Protein 6OTU (pdb70)

Solvent-accessible surface area: 22148 Å² total; per-residue (Å²): 96,34,7,76,113,2,75,13,4,76,34,0,94,112,20,17,128,143,30,48,62,1,51,50,118,68,23,25,44,132,76,28,74,120,50,4,37,20,78,51,69,53,9,60,8,24,0,4,8,7,36,1,50,111,141,2,6,70,12,0,42,15,0,4,107,64,26,110,0,30,46,23,0,83,58,0,10,87,8,40,76,20,5,105,16,38,73,144,172,22,54,61,64,15,6,0,1,4,1,3,0,4,55,33,103,152,94,72,24,112,144,88,0,34,41,13,11,144,64,10,92,71,13,2,93,70,0,32,129,22,5,189,104,2,88,91,133,13,40,2,0,0,0,0,0,57,27,12,16,14,35,2,0,41,0,1,11,49,0,0,65,11,42,16,131,54,123,29,103,19,43,23,0,16,75,81,62,82,99,20,1,54,107,6,50,204,80,20,82,26,108,70,0,0,0,0,0,0,3,40,49,12,92,15,53,37,3,48,36,2,7,85,73,0,29,86,22,0,108,117,64,64,37,88,47,47,51,19,0,0,0,0,0,10,105,69,16,102,16,49,50,124,107,101,7,81,33,3,0,25,0,29,82,12,0,21,27,8,4,1,3,2,6,8,3,0,0,0,0,1,0,0,0,18,10,56,69,12,4,29,79,0,2,67,0,0,2,3,0,6,47,14,0,51,33,93,38,0,97,102,0,0,0,0,0,3,0,0,3,15,0,2,10,31,38,23,32,49,28,71,30,18,0,2,0,0,2,10,100,10,1,116,72,0,10,43,4,1,71,35,1,1,60,35,0,0,50,38,80,72,20,60,75,23,58,86,34,102,39,173,11,15,11,86,6,69,22,72,12,7,40,102,2,40,154,62,54,2,111,58,11,38,56,24,137,98,60,18,4,2,19,1,3,0,14,68,106,52,37,161,71,158,56,67,112,99,125,73,30,23,54,16,103,72,56,46,57,52,0,52,58,32,0,62,27,3,0,74,8,133,102,61,103,65,92,123,120,98,68,153,13,27,2,0,0,2,23,6,16,4,109,76,2,26,10,109,21,0,0,4,1,1,0,4,5,2,0,10,4,1,0,10,0,2,0,5,10,3,3,2,16,11,42,112,57,64,48,91,35,94,89,58,28,92,44,61,78,45,55,136,125,149,27,132,71,23,56,35,27,100,165,103,94,114,113,130,156

Secondary structure (DSSP, 8-state):
--GGG-HHHHHHHHHTTS---TTSTT-S-HHHHHHSEEEETTEEEE-TTSS--HHHHHHHHHHHHHTTHHHHHHHHHHT---B--TTS----B---TTHHHHTTS-----HHHHHHHHHHHHHHHHHHHHHHHHHHH-SEEEEE--GGGTHHHHHHHHHHHTTS----EEEEE--SSHHHHHHHHTT--GGGEEEEEE-SSS--HHHHHHHHHHHHHHHHTT--SGGGEEEEEETTSTT--TTTSSEEEEE-TTS-GGG-TTTHHHHHHHHHHH-HHHHHHHHHHHHHHHHHTT-SSGGG-HHHHHHHHHHIIIIIS---EEEEEE--GGGTTHHHHHHHHHHHHH---BBTTSPBPSS--PPEEE---TTGGGGTTHHHHHHSSS---EEEEEEEE-SS----EETTEEHHHHHHHHHHHHHHHHHH-B--SSGGG-B-----EEEEEEEE--HHHHHHHHHHHHHHHHHHHHHHTB-TT--HHHHHHHHHHHHHHHHH---TTHHHHHHHHHHH-

CATH classification: 3.40.50.10490

Structure (mmCIF, N/CA/C/O backbone):
data_6OTU
#
_entry.id   6OTU
#
_cell.length_a   95.660
_cell.length_b   95.660
_cell.length_c   124.460
_cell.angle_alpha   90.00
_cell.angle_beta   90.00
_cell.angle_gamma   90.00
#
_symmetry.space_group_name_H-M   'P 42 2 2'
#
loop_
_entity.id
_entity.type
_entity.pdbx_description
1 polymer 'Glucose-6-phosphate isomerase'
2 non-polymer 'ACETATE ION'
3 non-polymer GLUCOSE-6-PHOSPHATE
4 water water
#
loop_
_atom_site.group_PDB
_atom_site.id
_atom_site.type_symbol
_atom_site.label_atom_id
_atom_site.label_alt_id
_atom_site.label_comp_id
_atom_site.label_asym_id
_atom_site.label_entity_id
_atom_site.label_seq_id
_atom_site.pdbx_PDB_ins_code
_atom_site.Cartn_x
_atom_site.Cartn_y
_atom_site.Cartn_z
_atom_site.occupancy
_atom_site.B_iso_or_equiv
_atom_site.auth_seq_id
_atom_site.auth_comp_id
_atom_site.auth_asym_id
_atom_site.auth_atom_id
_atom_site.pdbx_PDB_model_num
ATOM 1 N N . LYS A 1 12 ? -8.904 20.079 12.764 1.00 64.10 4 LYS A N 1
ATOM 2 C CA . LYS A 1 12 ? -8.735 18.796 13.444 1.00 61.53 4 LYS A CA 1
ATOM 3 C C . LYS A 1 12 ? -7.587 18.882 14.444 1.00 61.44 4 LYS A C 1
ATOM 4 O O . LYS A 1 12 ? -6.452 19.186 14.066 1.00 59.86 4 LYS A O 1
ATOM 6 N N . GLY A 1 13 ? -7.887 18.620 15.720 1.00 55.15 5 GLY A N 1
ATOM 7 C CA . GLY A 1 13 ? -6.883 18.702 16.762 1.00 47.19 5 GLY A CA 1
ATOM 8 C C . GLY A 1 13 ? -5.819 17.620 16.634 1.00 52.87 5 GLY A C 1
ATOM 9 O O . GLY A 1 13 ? -5.937 16.658 15.870 1.00 53.12 5 GLY A O 1
ATOM 10 N N . PHE A 1 14 ? -4.760 17.784 17.431 1.00 46.31 6 PHE A N 1
ATOM 11 C CA . PHE A 1 14 ? -3.556 16.967 17.293 1.00 40.40 6 PHE A CA 1
ATOM 12 C C . PHE A 1 14 ? -3.883 15.472 17.249 1.00 37.76 6 PHE A C 1
ATOM 13 O O . PHE A 1 14 ? -3.563 14.783 16.274 1.00 39.33 6 PHE A O 1
ATOM 21 N N . LEU A 1 15 ? -4.559 14.962 18.283 1.00 33.30 7 LEU A N 1
ATOM 22 C CA . LEU A 1 15 ? -4.839 13.531 18.402 1.00 39.69 7 LEU A CA 1
ATOM 23 C C . LEU A 1 15 ? -5.891 13.030 17.419 1.00 47.69 7 LEU A C 1
ATOM 24 O O . LEU A 1 15 ? -6.009 11.808 17.243 1.00 49.50 7 LEU A O 1
ATOM 29 N N . ASP A 1 16 ? -6.650 13.925 16.781 1.00 48.16 8 ASP A N 1
ATOM 30 C CA . ASP A 1 16 ? -7.732 13.531 15.886 1.00 54.26 8 ASP A CA 1
ATOM 31 C C . ASP A 1 16 ? -7.313 13.441 14.427 1.00 49.51 8 ASP A C 1
ATOM 32 O O . ASP A 1 16 ? -8.116 13.004 13.602 1.00 54.67 8 ASP A O 1
ATOM 37 N N . CYS A 1 17 ? -6.096 13.859 14.086 1.00 41.91 9 CYS A N 1
ATOM 38 C CA . CYS A 1 17 ? -5.610 13.729 12.716 1.00 41.11 9 CYS A CA 1
ATOM 39 C C . CYS A 1 17 ? -5.359 12.274 12.332 1.00 37.90 9 CYS A C 1
ATOM 40 O O . CYS A 1 17 ? -4.681 11.539 13.055 1.00 34.53 9 CYS A O 1
ATOM 43 N N . GLU A 1 18 ? -5.869 11.884 11.152 1.00 42.09 10 GLU A N 1
ATOM 44 C CA . GLU A 1 18 ? -5.660 10.533 10.626 1.00 40.31 10 GLU A CA 1
ATOM 45 C C . GLU A 1 18 ? -4.182 10.152 10.617 1.00 40.90 10 GLU A C 1
ATOM 46 O O . GLU A 1 18 ? -3.824 9.038 11.012 1.00 33.03 10 GLU A O 1
ATOM 48 N N . SER A 1 19 ? -3.307 11.067 10.175 1.00 38.50 11 SER A N 1
ATOM 49 C CA . SER A 1 19 ? -1.879 10.765 10.088 1.00 35.09 11 SER A CA 1
ATOM 50 C C . SER A 1 19 ? -1.277 10.442 11.450 1.00 38.52 11 SER A C 1
ATOM 51 O O . SER A 1 19 ? -0.330 9.645 11.539 1.00 34.33 11 SER A O 1
ATOM 54 N N . LEU A 1 20 ? -1.776 11.078 12.515 1.00 38.34 12 LEU A N 1
ATOM 55 C CA . LEU A 1 20 ? -1.320 10.704 13.847 1.00 36.26 12 LEU A CA 1
ATOM 56 C C . LEU A 1 20 ? -1.759 9.288 14.188 1.00 36.03 12 LEU A C 1
ATOM 57 O O . LEU A 1 20 ? -0.997 8.520 14.785 1.00 38.85 12 LEU A O 1
ATOM 62 N N . VAL A 1 21 ? -2.970 8.912 13.778 1.00 32.88 13 VAL A N 1
ATOM 63 C CA . VAL A 1 21 ? -3.424 7.537 13.966 1.00 42.87 13 VAL A CA 1
ATOM 64 C C . VAL A 1 21 ? -2.493 6.555 13.247 1.00 41.67 13 VAL A C 1
ATOM 65 O O . VAL A 1 21 ? -2.077 5.536 13.812 1.00 45.18 13 VAL A O 1
ATOM 69 N N . ALA A 1 22 ? -2.136 6.850 11.998 1.00 34.28 14 ALA A N 1
ATOM 70 C CA . ALA A 1 22 ? -1.178 5.989 11.304 1.00 35.94 14 ALA A CA 1
ATOM 71 C C . ALA A 1 22 ? 0.155 5.937 12.040 1.00 34.91 14 ALA A C 1
ATOM 72 O O . ALA A 1 22 ? 0.792 4.880 12.121 1.00 34.63 14 ALA A O 1
ATOM 74 N N . LEU A 1 23 ? 0.595 7.075 12.584 1.00 33.67 15 LEU A N 1
ATOM 75 C CA . LEU A 1 23 ? 1.901 7.120 13.223 1.00 32.70 15 LEU A CA 1
ATOM 76 C C . LEU A 1 23 ? 1.922 6.316 14.522 1.00 34.21 15 LEU A C 1
ATOM 77 O O . LEU A 1 23 ? 2.974 5.783 14.907 1.00 31.33 15 LEU A O 1
ATOM 82 N N . GLN A 1 24 ? 0.780 6.232 15.212 1.00 37.08 16 GLN A N 1
ATOM 83 C CA . GLN A 1 24 ? 0.721 5.464 16.451 1.00 40.90 16 GLN A CA 1
ATOM 84 C C . GLN A 1 24 ? 0.912 3.983 16.179 1.00 37.02 16 GLN A C 1
ATOM 85 O O . GLN A 1 24 ? 1.546 3.288 16.972 1.00 35.23 16 GLN A O 1
ATOM 91 N N . GLU A 1 25 ? 0.386 3.490 15.051 1.00 37.39 17 GLU A N 1
ATOM 92 C CA . GLU A 1 25 ? 0.652 2.111 14.637 1.00 39.36 17 GLU A CA 1
ATOM 93 C C . GLU A 1 25 ? 2.119 1.913 14.282 1.00 36.63 17 GLU A C 1
ATOM 94 O O . GLU A 1 25 ? 2.721 0.904 14.650 1.00 39.68 17 GLU A O 1
ATOM 100 N N . MET A 1 26 ? 2.711 2.874 13.581 1.00 44.21 18 MET A N 1
ATOM 101 C CA . MET A 1 26 ? 4.111 2.754 13.194 1.00 44.05 18 MET A CA 1
ATOM 102 C C . MET A 1 26 ? 5.028 2.805 14.406 1.00 32.43 18 MET A C 1
ATOM 103 O O . MET A 1 26 ? 6.030 2.082 14.460 1.00 35.29 18 MET A O 1
ATOM 108 N N . ALA A 1 27 ? 4.691 3.635 15.396 1.00 32.00 19 ALA A N 1
ATOM 109 C CA . ALA A 1 27 ? 5.517 3.761 16.592 1.00 29.65 19 ALA A CA 1
ATOM 110 C C . ALA A 1 27 ? 5.639 2.460 17.381 1.00 39.53 19 ALA A C 1
ATOM 111 O O . ALA A 1 27 ? 6.523 2.362 18.238 1.00 44.36 19 ALA A O 1
ATOM 113 N N . LEU A 1 28 ? 4.768 1.475 17.131 1.00 30.96 20 LEU A N 1
ATOM 114 C CA . LEU A 1 28 ? 4.867 0.181 17.809 1.00 39.96 20 LEU A CA 1
ATOM 115 C C . LEU A 1 28 ? 6.170 -0.539 17.481 1.00 44.52 20 LEU A C 1
ATOM 116 O O . LEU A 1 28 ? 6.731 -1.248 18.331 1.00 32.72 20 LEU A O 1
ATOM 121 N N . HIS A 1 29 ? 6.629 -0.425 16.231 1.00 43.84 21 HIS A N 1
ATOM 122 C CA . HIS A 1 29 ? 7.800 -1.156 15.744 1.00 38.53 21 HIS A CA 1
ATOM 123 C C . HIS A 1 29 ? 8.646 -0.222 14.897 1.00 36.96 21 HIS A C 1
ATOM 124 O O . HIS A 1 29 ? 8.695 -0.339 13.663 1.00 32.70 21 HIS A O 1
ATOM 131 N N . PRO A 1 30 ? 9.314 0.742 15.532 1.00 33.08 22 PRO A N 1
ATOM 132 C CA . PRO A 1 30 ? 10.223 1.624 14.790 1.00 38.75 22 PRO A CA 1
ATOM 133 C C . PRO A 1 30 ? 11.396 0.848 14.197 1.00 38.38 22 PRO A C 1
ATOM 134 O O . PRO A 1 30 ? 11.774 -0.225 14.676 1.00 42.41 22 PRO A O 1
ATOM 138 N N . ILE A 1 31 ? 11.969 1.399 13.123 1.00 33.78 23 ILE A N 1
ATOM 139 C CA . ILE A 1 31 ? 13.074 0.719 12.458 1.00 34.74 23 ILE A CA 1
ATOM 140 C C . ILE A 1 31 ? 14.185 0.442 13.468 1.00 40.70 23 ILE A C 1
ATOM 141 O O . ILE A 1 31 ? 14.411 1.215 14.416 1.00 41.18 23 ILE A O 1
ATOM 146 N N . ASP A 1 32 ? 14.844 -0.707 13.301 1.00 35.02 24 ASP A N 1
ATOM 147 C CA . ASP A 1 32 ? 15.935 -1.136 14.174 1.00 35.78 24 ASP A CA 1
ATOM 148 C C . ASP A 1 32 ? 17.253 -0.654 13.572 1.00 44.05 24 ASP A C 1
ATOM 149 O O . ASP A 1 32 ? 17.782 -1.256 12.628 1.00 37.39 24 ASP A O 1
ATOM 154 N N . LEU A 1 33 ? 17.791 0.441 14.120 1.00 35.88 25 LEU A N 1
ATOM 155 C CA . LEU A 1 33 ? 19.044 0.967 13.590 1.00 38.49 25 LEU A CA 1
ATOM 156 C C . LEU A 1 33 ? 20.233 0.061 13.881 1.00 38.11 25 LEU A C 1
ATOM 157 O O . LEU A 1 33 ? 21.306 0.300 13.325 1.00 39.52 25 LEU A O 1
ATOM 162 N N . THR A 1 34 ? 20.085 -0.957 14.741 1.00 38.62 26 THR A N 1
ATOM 163 C CA . THR A 1 34 ? 21.189 -1.869 15.012 1.00 40.31 26 THR A CA 1
ATOM 164 C C . THR A 1 34 ? 21.227 -3.071 14.073 1.00 52.08 26 THR A C 1
ATOM 165 O O . THR A 1 34 ? 22.197 -3.833 14.119 1.00 57.03 26 THR A O 1
ATOM 169 N N . ALA A 1 35 ? 20.196 -3.283 13.252 1.00 49.65 27 ALA A N 1
ATOM 170 C CA . ALA A 1 35 ? 20.211 -4.398 12.307 1.00 47.51 27 ALA A CA 1
ATOM 171 C C . ALA A 1 35 ? 21.318 -4.209 11.284 1.00 43.04 27 ALA A C 1
ATOM 172 O O . ALA A 1 35 ? 21.485 -3.117 10.735 1.00 48.44 27 ALA A O 1
ATOM 174 N N . SER A 1 36 ? 22.060 -5.284 11.013 1.00 48.65 28 SER A N 1
ATOM 175 C CA . SER A 1 36 ? 23.217 -5.198 10.130 1.00 48.90 28 SER A CA 1
ATOM 176 C C . SER A 1 36 ? 22.810 -4.662 8.763 1.00 51.03 28 SER A C 1
ATOM 177 O O . SER A 1 36 ? 21.769 -5.036 8.217 1.00 54.02 28 SER A O 1
ATOM 180 N N . GLY A 1 37 ? 23.610 -3.732 8.241 1.00 51.94 29 GLY A N 1
ATOM 181 C CA . GLY A 1 37 ? 23.335 -3.103 6.963 1.00 52.50 29 GLY A CA 1
ATOM 182 C C . GLY A 1 37 ? 22.209 -2.087 6.921 1.00 61.38 29 GLY A C 1
ATOM 183 O O . GLY A 1 37 ? 21.834 -1.661 5.824 1.00 65.01 29 GLY A O 1
ATOM 184 N N . CYS A 1 38 ? 21.651 -1.674 8.067 1.00 57.36 30 CYS A N 1
ATOM 185 C CA . CYS A 1 38 ? 20.535 -0.727 8.029 1.00 49.04 30 CYS A CA 1
ATOM 186 C C . CYS A 1 38 ? 21.000 0.673 7.645 1.00 51.30 30 CYS A C 1
ATOM 187 O O . CYS A 1 38 ? 20.286 1.395 6.939 1.00 52.36 30 CYS A O 1
ATOM 190 N N . LEU A 1 39 ? 22.185 1.080 8.104 1.00 53.58 31 LEU A N 1
ATOM 191 C CA . LEU A 1 39 ? 22.732 2.401 7.785 1.00 48.01 31 LEU A CA 1
ATOM 192 C C . LEU A 1 39 ? 23.521 2.323 6.474 1.00 49.27 31 LEU A C 1
ATOM 193 O O . LEU A 1 39 ? 24.747 2.469 6.417 1.00 47.62 31 LEU A O 1
ATOM 198 N N . SER A 1 40 ? 22.768 2.094 5.400 1.00 48.05 32 SER A N 1
ATOM 199 C CA . SER A 1 40 ? 23.299 1.913 4.059 1.00 44.80 32 SER A CA 1
ATOM 200 C C . SER A 1 40 ? 23.604 3.258 3.411 1.00 51.20 32 SER A C 1
ATOM 201 O O . SER A 1 40 ? 23.185 4.323 3.887 1.00 46.00 32 SER A O 1
ATOM 204 N N . GLU A 1 41 ? 24.328 3.195 2.292 1.00 44.91 33 GLU A N 1
ATOM 205 C CA . GLU A 1 41 ? 24.591 4.408 1.532 1.00 45.02 33 GLU A CA 1
ATOM 206 C C . GLU A 1 41 ? 23.291 5.022 1.024 1.00 47.40 33 GLU A C 1
ATOM 207 O O . GLU A 1 41 ? 23.099 6.243 1.113 1.00 48.70 33 GLU A O 1
ATOM 213 N N . GLU A 1 42 ? 22.380 4.189 0.506 1.00 46.72 34 GLU A N 1
ATOM 214 C CA . GLU A 1 42 ? 21.054 4.666 0.119 1.00 47.17 34 GLU A CA 1
ATOM 215 C C . GLU A 1 42 ? 20.380 5.425 1.259 1.00 45.04 34 GLU A C 1
ATOM 216 O O . GLU A 1 42 ? 19.887 6.540 1.064 1.00 46.18 34 GLU A O 1
ATOM 218 N N . ARG A 1 43 ? 20.347 4.842 2.464 1.00 40.19 35 ARG A N 1
ATOM 219 C CA . ARG A 1 43 ? 19.643 5.521 3.549 1.00 38.55 35 ARG A CA 1
ATOM 220 C C . ARG A 1 43 ? 20.360 6.800 3.975 1.00 38.19 35 ARG A C 1
ATOM 221 O O . ARG A 1 43 ? 19.709 7.790 4.326 1.00 37.01 35 ARG A O 1
ATOM 229 N N . ILE A 1 44 ? 21.693 6.806 3.926 1.00 41.04 36 ILE A N 1
ATOM 230 C CA . ILE A 1 44 ? 22.442 7.998 4.299 1.00 41.65 36 ILE A CA 1
ATOM 231 C C . ILE A 1 44 ? 22.220 9.113 3.286 1.00 43.99 36 ILE A C 1
ATOM 232 O O . ILE A 1 44 ? 22.106 10.285 3.658 1.00 43.33 36 ILE A O 1
ATOM 237 N N . GLN A 1 45 ? 22.132 8.771 1.994 1.00 47.84 37 GLN A N 1
ATOM 238 C CA . GLN A 1 45 ? 21.808 9.777 0.987 1.00 49.75 37 GLN A CA 1
ATOM 239 C C . GLN A 1 45 ? 20.354 10.231 1.106 1.00 53.77 37 GLN A C 1
ATOM 240 O O . GLN A 1 45 ? 20.079 11.435 1.160 1.00 53.76 37 GLN A O 1
ATOM 246 N N . LYS A 1 46 ? 19.410 9.283 1.169 1.00 38.45 38 LYS A N 1
ATOM 247 C CA . LYS A 1 46 ? 17.988 9.637 1.150 1.00 41.92 38 LYS A CA 1
ATOM 248 C C . LYS A 1 46 ? 17.608 10.529 2.335 1.00 43.29 38 LYS A C 1
ATOM 249 O O . LYS A 1 46 ? 16.990 11.584 2.154 1.00 35.44 38 LYS A O 1
ATOM 251 N N . ASN A 1 47 ? 17.971 10.127 3.557 1.00 39.91 39 ASN A N 1
ATOM 252 C CA . ASN A 1 47 ? 17.547 10.838 4.772 1.00 34.14 39 ASN A CA 1
ATOM 253 C C . ASN A 1 47 ? 18.495 12.000 5.104 1.00 38.40 39 ASN A C 1
ATOM 254 O O . ASN A 1 47 ? 19.101 12.078 6.176 1.00 41.24 39 ASN A O 1
ATOM 259 N N . SER A 1 48 ? 18.597 12.933 4.160 1.00 35.21 40 SER A N 1
ATOM 260 C CA . SER A 1 48 ? 19.393 14.134 4.355 1.00 41.09 40 SER A CA 1
ATOM 261 C C . SER A 1 48 ? 18.828 15.287 3.529 1.00 45.13 40 SER A C 1
ATOM 262 O O . SER A 1 48 ? 18.049 15.098 2.588 1.00 42.92 40 SER A O 1
ATOM 265 N N . LEU A 1 49 ? 19.267 16.489 3.880 1.00 34.50 41 LEU A N 1
ATOM 266 C CA . LEU A 1 49 ? 18.781 17.719 3.268 1.00 34.47 41 LEU A CA 1
ATOM 267 C C . LEU A 1 49 ? 19.915 18.723 3.338 1.00 35.09 41 LEU A C 1
ATOM 268 O O . LEU A 1 49 ? 20.455 18.983 4.415 1.00 34.72 41 LEU A O 1
ATOM 273 N N . SER A 1 50 ? 20.319 19.264 2.202 1.00 39.99 42 SER A N 1
ATOM 274 C CA . SER A 1 50 ? 21.392 20.242 2.211 1.00 36.93 42 SER A CA 1
ATOM 275 C C . SER A 1 50 ? 20.896 21.478 1.480 1.00 50.01 42 SER A C 1
ATOM 276 O O . SER A 1 50 ? 20.561 21.425 0.286 1.00 37.88 42 SER A O 1
ATOM 279 N N . VAL A 1 51 ? 20.816 22.578 2.224 1.00 36.54 43 VAL A N 1
ATOM 280 C CA . VAL A 1 51 ? 20.128 23.785 1.794 1.00 40.81 43 VAL A CA 1
ATOM 281 C C . VAL A 1 51 ? 20.470 24.896 2.782 1.00 42.08 43 VAL A C 1
ATOM 282 O O . VAL A 1 51 ? 20.815 24.629 3.942 1.00 35.48 43 VAL A O 1
ATOM 286 N N . GLU A 1 52 ? 20.444 26.143 2.294 1.00 42.26 44 GLU A N 1
ATOM 287 C CA . GLU A 1 52 ? 20.637 27.351 3.104 1.00 40.44 44 GLU A CA 1
ATOM 288 C C . GLU A 1 52 ? 21.945 27.324 3.895 1.00 39.58 44 GLU A C 1
ATOM 289 O O . GLU A 1 52 ? 22.036 27.852 5.007 1.00 43.88 44 GLU A O 1
ATOM 295 N N . GLY A 1 53 ? 22.977 26.725 3.304 1.00 38.97 45 GLY A N 1
ATOM 296 C CA . GLY A 1 53 ? 24.281 26.633 3.936 1.00 41.04 45 GLY A CA 1
ATOM 297 C C . GLY A 1 53 ? 24.473 25.485 4.909 1.00 43.96 45 GLY A C 1
ATOM 298 O O . GLY A 1 53 ? 25.513 25.439 5.581 1.00 39.67 45 GLY A O 1
ATOM 299 N N . PHE A 1 54 ? 23.509 24.561 5.016 1.00 36.96 46 PHE A N 1
ATOM 300 C CA . PHE A 1 54 ? 23.599 23.447 5.950 1.00 36.39 46 PHE A CA 1
ATOM 301 C C . PHE A 1 54 ? 23.406 22.125 5.226 1.00 36.82 46 PHE A C 1
ATOM 302 O O . PHE A 1 54 ? 22.759 22.055 4.184 1.00 40.33 46 PHE A O 1
ATOM 310 N N . THR A 1 55 ? 23.933 21.063 5.826 1.00 37.59 47 THR A N 1
ATOM 311 C CA . THR A 1 55 ? 23.453 19.713 5.573 1.00 36.45 47 THR A CA 1
ATOM 312 C C . THR A 1 55 ? 22.856 19.164 6.861 1.00 38.92 47 THR A C 1
ATOM 313 O O . THR A 1 55 ? 23.389 19.386 7.956 1.00 40.61 47 THR A O 1
ATOM 317 N N . TYR A 1 56 ? 21.721 18.490 6.721 1.00 37.22 48 TYR A N 1
ATOM 318 C CA . TYR A 1 56 ? 20.995 17.877 7.825 1.00 33.28 48 TYR A CA 1
ATOM 319 C C . TYR A 1 56 ? 20.821 16.399 7.505 1.00 45.41 48 TYR A C 1
ATOM 320 O O . TYR A 1 56 ? 20.174 16.053 6.510 1.00 43.94 48 TYR A O 1
ATOM 329 N N . SER A 1 57 ? 21.417 15.536 8.327 1.00 33.75 49 SER A N 1
ATOM 330 C CA . SER A 1 57 ? 21.337 14.086 8.171 1.00 38.26 49 SER A CA 1
ATOM 331 C C . SER A 1 57 ? 20.535 13.510 9.327 1.00 37.43 49 SER A C 1
ATOM 332 O O . SER A 1 57 ? 20.778 13.855 10.483 1.00 37.84 49 SER A O 1
ATOM 335 N N . TYR A 1 58 ? 19.581 12.637 9.008 1.00 36.33 50 TYR A N 1
ATOM 336 C CA . TYR A 1 58 ? 18.737 11.998 10.010 1.00 34.91 50 TYR A CA 1
ATOM 337 C C . TYR A 1 58 ? 18.619 10.507 9.740 1.00 37.61 50 TYR A C 1
ATOM 338 O O . TYR A 1 58 ? 17.638 9.889 10.161 1.00 38.34 50 TYR A O 1
ATOM 347 N N . ALA A 1 59 ? 19.587 9.924 9.023 1.00 37.97 51 ALA A N 1
ATOM 348 C CA . ALA A 1 59 ? 19.629 8.478 8.889 1.00 41.80 51 ALA A CA 1
ATOM 349 C C . ALA A 1 59 ? 19.765 7.785 10.247 1.00 45.90 51 ALA A C 1
ATOM 350 O O . ALA A 1 59 ? 19.409 6.608 10.374 1.00 34.36 51 ALA A O 1
ATOM 352 N N . THR A 1 60 ? 20.250 8.488 11.266 1.00 33.87 52 THR A N 1
ATOM 353 C CA . THR A 1 60 ? 20.374 7.922 12.606 1.00 38.61 52 THR A CA 1
ATOM 354 C C . THR A 1 60 ? 19.165 8.224 13.500 1.00 34.36 52 THR A C 1
ATOM 355 O O . THR A 1 60 ? 19.252 8.048 14.715 1.00 42.00 52 THR A O 1
ATOM 359 N N . GLU A 1 61 ? 18.053 8.694 12.930 1.00 34.02 53 GLU A N 1
ATOM 360 C CA . GLU A 1 61 ? 16.759 8.717 13.609 1.00 36.75 53 GLU A CA 1
ATOM 361 C C . GLU A 1 61 ? 15.993 7.449 13.257 1.00 38.21 53 GLU A C 1
ATOM 362 O O . GLU A 1 61 ? 16.177 6.875 12.182 1.00 36.77 53 GLU A O 1
ATOM 368 N N . ARG A 1 62 ? 15.133 7.008 14.177 1.00 40.00 54 ARG A N 1
ATOM 369 C CA . ARG A 1 62 ? 14.359 5.775 13.994 1.00 38.44 54 ARG A CA 1
ATOM 370 C C . ARG A 1 62 ? 13.125 6.058 13.133 1.00 35.79 54 ARG A C 1
ATOM 371 O O . ARG A 1 62 ? 11.975 5.975 13.573 1.00 36.08 54 ARG A O 1
ATOM 379 N N . VAL A 1 63 ? 13.384 6.396 11.871 1.00 37.60 55 VAL A N 1
ATOM 380 C CA . VAL A 1 63 ? 12.330 6.716 10.912 1.00 30.34 55 VAL A CA 1
ATOM 381 C C . VAL A 1 63 ? 12.638 6.020 9.591 1.00 39.86 55 VAL A C 1
ATOM 382 O O . VAL A 1 63 ? 13.805 5.857 9.215 1.00 42.08 55 VAL A O 1
ATOM 386 N N . ASP A 1 64 ? 11.587 5.576 8.906 1.00 42.49 56 ASP A N 1
ATOM 387 C CA . ASP A 1 64 ? 11.665 5.023 7.560 1.00 38.11 56 ASP A CA 1
ATOM 388 C C . ASP A 1 64 ? 10.672 5.778 6.679 1.00 42.37 56 ASP A C 1
ATOM 389 O O . ASP A 1 64 ? 9.990 6.704 7.137 1.00 31.56 56 ASP A O 1
ATOM 394 N N . ASP A 1 65 ? 10.584 5.367 5.403 1.00 33.29 57 ASP A N 1
ATOM 395 C CA . ASP A 1 65 ? 9.809 6.132 4.427 1.00 33.48 57 ASP A CA 1
ATOM 396 C C . ASP A 1 65 ? 8.325 6.193 4.795 1.00 45.87 57 ASP A C 1
ATOM 397 O O . ASP A 1 65 ? 7.675 7.232 4.615 1.00 43.68 57 ASP A O 1
ATOM 402 N N . ARG A 1 66 ? 7.775 5.087 5.308 1.00 43.95 58 ARG A N 1
ATOM 403 C CA . ARG A 1 66 ? 6.385 5.057 5.762 1.00 37.26 58 ARG A CA 1
ATOM 404 C C . ARG A 1 66 ? 6.135 6.125 6.819 1.00 35.61 58 ARG A C 1
ATOM 405 O O . ARG A 1 66 ? 5.172 6.898 6.736 1.00 37.88 58 ARG A O 1
ATOM 413 N N . CYS A 1 67 ? 7.014 6.181 7.817 1.00 34.56 59 CYS A N 1
ATOM 414 C CA . CYS A 1 67 ? 6.910 7.146 8.905 1.00 38.61 59 CYS A CA 1
ATOM 415 C C . CYS A 1 67 ? 7.006 8.592 8.403 1.00 37.60 59 CYS A C 1
ATOM 416 O O . CYS A 1 67 ? 6.229 9.464 8.821 1.00 36.86 59 CYS A O 1
ATOM 419 N N . LEU A 1 68 ? 7.958 8.863 7.508 1.00 34.10 60 LEU A N 1
ATOM 420 C CA . LEU A 1 68 ? 8.139 10.205 6.969 1.00 33.46 60 LEU A CA 1
ATOM 421 C C . LEU A 1 68 ? 6.990 10.625 6.053 1.00 34.75 60 LEU A C 1
ATOM 422 O O . LEU A 1 68 ? 6.711 11.823 5.937 1.00 39.58 60 LEU A O 1
ATOM 427 N N . GLU A 1 69 ? 6.320 9.680 5.382 1.00 35.48 61 GLU A N 1
ATOM 428 C CA . GLU A 1 69 ? 5.162 10.079 4.589 1.00 37.41 61 GLU A CA 1
ATOM 429 C C . GLU A 1 69 ? 4.026 10.524 5.498 1.00 40.40 61 GLU A C 1
ATOM 430 O O . GLU A 1 69 ? 3.366 11.535 5.233 1.00 41.43 61 GLU A O 1
ATOM 432 N N . ALA A 1 70 ? 3.817 9.807 6.596 1.00 31.24 62 ALA A N 1
ATOM 433 C CA . ALA A 1 70 ? 2.750 10.156 7.525 1.00 32.15 62 ALA A CA 1
ATOM 434 C C . ALA A 1 70 ? 3.066 11.441 8.294 1.00 39.23 62 ALA A C 1
ATOM 435 O O . ALA A 1 70 ? 2.182 12.288 8.481 1.00 43.26 62 ALA A O 1
ATOM 437 N N . LEU A 1 71 ? 4.306 11.602 8.773 1.00 31.99 63 LEU A N 1
ATOM 438 C CA . LEU A 1 71 ? 4.691 12.891 9.356 1.00 32.19 63 LEU A CA 1
ATOM 439 C C . LEU A 1 71 ? 4.413 14.030 8.379 1.00 44.68 63 LEU A C 1
ATOM 440 O O . LEU A 1 71 ? 3.897 15.082 8.771 1.00 28.87 63 LEU A O 1
ATOM 445 N N . GLN A 1 72 ? 4.728 13.834 7.092 1.00 29.78 64 GLN A N 1
ATOM 446 C CA . GLN A 1 72 ? 4.385 14.867 6.116 1.00 33.98 64 GLN A CA 1
ATOM 447 C C . GLN A 1 72 ? 2.879 15.117 6.082 1.00 38.56 64 GLN A C 1
ATOM 448 O O . GLN A 1 72 ? 2.435 16.271 5.994 1.00 44.05 64 GLN A O 1
ATOM 454 N N . GLY A 1 73 ? 2.080 14.042 6.128 1.00 36.85 65 GLY A N 1
ATOM 455 C CA . GLY A 1 73 ? 0.636 14.197 6.228 1.00 31.84 65 GLY A CA 1
ATOM 456 C C . GLY A 1 73 ? 0.215 14.952 7.475 1.00 36.04 65 GLY A C 1
ATOM 457 O O . GLY A 1 73 ? -0.727 15.742 7.442 1.00 39.97 65 GLY A O 1
ATOM 458 N N . LEU A 1 74 ? 0.927 14.740 8.586 1.00 34.20 66 LEU A N 1
ATOM 459 C CA . LEU A 1 74 ? 0.595 15.449 9.816 1.00 37.52 66 LEU A CA 1
ATOM 460 C C . LEU A 1 74 ? 0.779 16.958 9.658 1.00 35.56 66 LEU A C 1
ATOM 461 O O . LEU A 1 74 ? -0.049 17.734 10.146 1.00 33.50 66 LEU A O 1
ATOM 466 N N . THR A 1 75 ? 1.842 17.398 8.957 1.00 39.32 67 THR A N 1
ATOM 467 C CA . THR A 1 75 ? 2.036 18.835 8.747 1.00 40.68 67 THR A CA 1
ATOM 468 C C . THR A 1 75 ? 0.901 19.428 7.933 1.00 40.54 67 THR A C 1
ATOM 469 O O . THR A 1 75 ? 0.524 20.590 8.136 1.00 39.51 67 THR A O 1
ATOM 473 N N . GLU A 1 76 ? 0.330 18.634 7.032 1.00 33.66 68 GLU A N 1
ATOM 474 C CA . GLU A 1 76 ? -0.769 19.101 6.200 1.00 38.16 68 GLU A CA 1
ATOM 475 C C . GLU A 1 76 ? -2.073 19.163 6.982 1.00 42.83 68 GLU A C 1
ATOM 476 O O . GLU A 1 76 ? -2.754 20.190 6.975 1.00 39.83 68 GLU A O 1
ATOM 482 N N . GLU A 1 77 ? -2.423 18.073 7.672 1.00 41.45 69 GLU A N 1
ATOM 483 C CA . GLU A 1 77 ? -3.676 18.028 8.421 1.00 39.39 69 GLU A CA 1
ATOM 484 C C . GLU A 1 77 ? -3.720 19.097 9.509 1.00 38.31 69 GLU A C 1
ATOM 485 O O . GLU A 1 77 ? -4.785 19.647 9.799 1.00 46.10 69 GLU A O 1
ATOM 491 N N . ARG A 1 78 ? -2.579 19.400 10.126 1.00 32.27 70 ARG A N 1
ATOM 492 C CA . ARG A 1 78 ? -2.488 20.464 11.118 1.00 34.36 70 ARG A CA 1
ATOM 493 C C . ARG A 1 78 ? -2.147 21.822 10.508 1.00 31.07 70 ARG A C 1
ATOM 494 O O . ARG A 1 78 ? -2.038 22.801 11.247 1.00 39.16 70 ARG A O 1
ATOM 502 N N . GLU A 1 79 ? -1.953 21.903 9.192 1.00 38.49 71 GLU A N 1
ATOM 503 C CA . GLU A 1 79 ? -1.804 23.182 8.488 1.00 41.78 71 GLU A CA 1
ATOM 504 C C . GLU A 1 79 ? -0.660 24.018 9.065 1.00 39.05 71 GLU A C 1
ATOM 505 O O . GLU A 1 79 ? -0.805 25.209 9.348 1.00 40.31 71 GLU A O 1
ATOM 511 N N . LEU A 1 80 ? 0.497 23.374 9.215 1.00 35.84 72 LEU A N 1
ATOM 512 C CA . LEU A 1 80 ? 1.652 24.030 9.819 1.00 34.64 72 LEU A CA 1
ATOM 513 C C . LEU A 1 80 ? 2.183 25.160 8.938 1.00 39.84 72 LEU A C 1
ATOM 514 O O . LEU A 1 80 ? 2.561 26.221 9.443 1.00 36.53 72 LEU A O 1
ATOM 519 N N . ILE A 1 81 ? 2.233 24.953 7.623 1.00 30.69 73 ILE A N 1
ATOM 520 C CA . ILE A 1 81 ? 2.719 26.004 6.730 1.00 38.89 73 ILE A CA 1
ATOM 521 C C . ILE A 1 81 ? 1.783 27.216 6.748 1.00 41.39 73 ILE A C 1
ATOM 522 O O . ILE A 1 81 ? 2.237 28.370 6.749 1.00 38.92 73 ILE A O 1
ATOM 527 N N . LYS A 1 82 ? 0.464 26.981 6.744 1.00 41.84 74 LYS A N 1
ATOM 528 C CA . LYS A 1 82 ? -0.472 28.099 6.781 1.00 37.28 74 LYS A CA 1
ATOM 529 C C . LYS A 1 82 ? -0.319 28.883 8.078 1.00 41.34 74 LYS A C 1
ATOM 530 O O . LYS A 1 82 ? -0.360 30.117 8.075 1.00 33.49 74 LYS A O 1
ATOM 532 N N . GLN A 1 83 ? -0.098 28.187 9.192 1.00 36.76 75 GLN A N 1
ATOM 533 C CA . GLN A 1 83 ? 0.087 28.895 10.453 1.00 41.24 75 GLN A CA 1
ATOM 534 C C . GLN A 1 83 ? 1.393 29.688 10.460 1.00 44.81 75 GLN A C 1
ATOM 535 O O . GLN A 1 83 ? 1.450 30.786 11.021 1.00 41.66 75 GLN A O 1
ATOM 541 N N . MET A 1 84 ? 2.451 29.155 9.840 1.00 48.21 76 MET A N 1
ATOM 542 C CA . MET A 1 84 ? 3.705 29.901 9.755 1.00 42.81 76 MET A CA 1
ATOM 543 C C . MET A 1 84 ? 3.522 31.180 8.947 1.00 40.81 76 MET A C 1
ATOM 544 O O . MET A 1 84 ? 3.997 32.249 9.347 1.00 43.48 76 MET A O 1
ATOM 549 N N . GLU A 1 85 ? 2.818 31.093 7.816 1.00 37.95 77 GLU A N 1
ATOM 550 C CA . GLU A 1 85 ? 2.508 32.296 7.053 1.00 40.83 77 GLU A CA 1
ATOM 551 C C . GLU A 1 85 ? 1.750 33.292 7.911 1.00 43.14 77 GLU A C 1
ATOM 552 O O . GLU A 1 85 ? 2.138 34.462 8.016 1.00 42.38 77 GLU A O 1
ATOM 558 N N . CYS A 1 86 ? 0.659 32.832 8.531 1.00 38.75 78 CYS A N 1
ATOM 559 C CA . CYS A 1 86 ? -0.166 33.692 9.372 1.00 41.94 78 CYS A CA 1
ATOM 560 C C . CYS A 1 86 ? 0.687 34.414 10.408 1.00 41.56 78 CYS A C 1
ATOM 561 O O . CYS A 1 86 ? 0.578 35.635 10.573 1.00 37.56 78 CYS A O 1
ATOM 564 N N . MET A 1 87 ? 1.578 33.674 11.081 1.00 32.33 79 MET A N 1
ATOM 565 C CA . MET A 1 87 ? 2.490 34.278 12.050 1.00 40.92 79 MET A CA 1
ATOM 566 C C . MET A 1 87 ? 3.341 35.358 11.395 1.00 47.10 79 MET A C 1
ATOM 567 O O . MET A 1 87 ? 3.402 36.503 11.876 1.00 32.68 79 MET A O 1
ATOM 572 N N . GLN A 1 88 ? 3.988 35.015 10.270 1.00 33.15 80 GLN A N 1
ATOM 573 C CA . GLN A 1 88 ? 4.897 35.959 9.630 1.00 37.63 80 GLN A CA 1
ATOM 574 C C . GLN A 1 88 ? 4.158 37.133 8.999 1.00 41.95 80 GLN A C 1
ATOM 575 O O . GLN A 1 88 ? 4.739 38.216 8.848 1.00 41.47 80 GLN A O 1
ATOM 581 N N . GLN A 1 89 ? 2.897 36.946 8.604 1.00 43.13 81 GLN A N 1
ATOM 582 C CA . GLN A 1 89 ? 2.167 38.020 7.947 1.00 43.69 81 GLN A CA 1
ATOM 583 C C . GLN A 1 89 ? 1.525 38.969 8.953 1.00 45.74 81 GLN A C 1
ATOM 584 O O . GLN A 1 89 ? 1.082 40.058 8.563 1.00 42.82 81 GLN A O 1
ATOM 590 N N . GLY A 1 90 ? 1.462 38.573 10.223 1.00 39.62 82 GLY A N 1
ATOM 591 C CA . GLY A 1 90 ? 0.987 39.426 11.285 1.00 36.94 82 GLY A CA 1
ATOM 592 C C . GLY A 1 90 ? -0.313 39.024 11.962 1.00 40.06 82 GLY A C 1
ATOM 593 O O . GLY A 1 90 ? -0.866 39.840 12.710 1.00 44.13 82 GLY A O 1
ATOM 594 N N . ALA A 1 91 ? -0.814 37.804 11.753 1.00 38.04 83 ALA A N 1
ATOM 595 C CA . ALA A 1 91 ? -2.074 37.406 12.378 1.00 42.26 83 ALA A CA 1
ATOM 596 C C . ALA A 1 91 ? -1.938 37.308 13.906 1.00 41.51 83 ALA A C 1
ATOM 597 O O . ALA A 1 91 ? -0.840 37.200 14.463 1.00 34.44 83 ALA A O 1
ATOM 599 N N . ILE A 1 92 ? -3.084 37.340 14.586 1.00 41.92 84 ILE A N 1
ATOM 600 C CA . ILE A 1 92 ? -3.114 37.243 16.047 1.00 43.23 84 ILE A CA 1
ATOM 601 C C . ILE A 1 92 ? -2.877 35.800 16.493 1.00 43.66 84 ILE A C 1
ATOM 602 O O . ILE A 1 92 ? -3.829 35.050 16.738 1.00 46.39 84 ILE A O 1
ATOM 607 N N . MET A 1 93 ? -1.613 35.403 16.631 1.00 38.06 85 MET A N 1
ATOM 608 C CA . MET A 1 93 ? -1.307 34.041 17.045 1.00 35.39 85 MET A CA 1
ATOM 609 C C . MET A 1 93 ? -1.133 33.894 18.555 1.00 36.56 85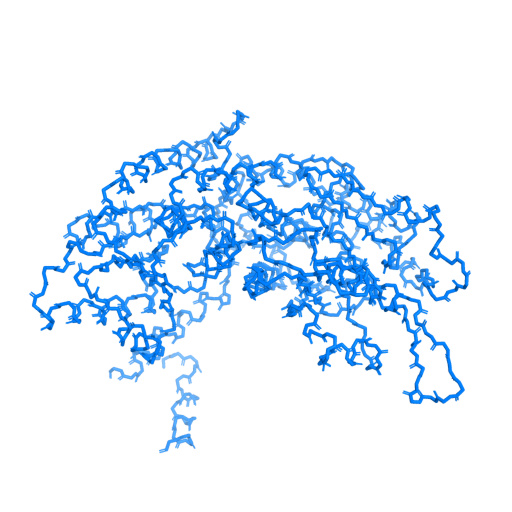 MET A C 1
ATOM 610 O O . MET A 1 93 ? -1.270 32.785 19.082 1.00 42.06 85 MET A O 1
ATOM 615 N N . ASN A 1 94 ? -0.845 34.972 19.267 1.00 36.12 86 ASN A N 1
ATOM 616 C CA . ASN A 1 94 ? -0.654 34.912 20.716 1.00 38.49 86 ASN A CA 1
ATOM 617 C C . ASN A 1 94 ? -2.014 35.163 21.359 1.00 40.97 86 ASN A C 1
ATOM 618 O O . ASN A 1 94 ? -2.360 36.293 21.698 1.00 33.73 86 ASN A O 1
ATOM 623 N N . ARG A 1 95 ? -2.811 34.108 21.516 1.00 32.83 87 ARG A N 1
ATOM 624 C CA . ARG A 1 95 ? -4.101 34.286 22.170 1.00 39.58 87 ARG A CA 1
ATOM 625 C C . ARG A 1 95 ? -4.682 32.937 22.560 1.00 42.48 87 ARG A C 1
ATOM 626 O O . ARG A 1 95 ? -4.362 31.904 21.969 1.00 46.32 87 ARG A O 1
ATOM 634 N N . ILE A 1 96 ? -5.557 32.970 23.562 1.00 37.30 88 ILE A N 1
ATOM 635 C CA . ILE A 1 96 ? -6.318 31.811 24.010 1.00 35.20 88 ILE A CA 1
ATOM 636 C C . ILE A 1 96 ? -7.796 32.142 23.831 1.00 36.42 88 ILE A C 1
ATOM 637 O O . ILE A 1 96 ? -8.289 33.131 24.390 1.00 51.55 88 ILE A O 1
ATOM 642 N N . GLU A 1 97 ? -8.498 31.338 23.034 1.00 36.75 89 GLU A N 1
ATOM 643 C CA . GLU A 1 97 ? -9.900 31.613 22.768 1.00 38.48 89 GLU A CA 1
ATOM 644 C C . GLU A 1 97 ? -10.730 31.225 23.978 1.00 43.13 89 GLU A C 1
ATOM 645 O O . GLU A 1 97 ? -10.447 30.230 24.653 1.00 49.14 89 GLU A O 1
ATOM 647 N N . GLY A 1 98 ? -11.740 32.035 24.266 1.00 41.05 90 GLY A N 1
ATOM 648 C CA . GLY A 1 98 ? -12.645 31.779 25.358 1.00 50.20 90 GLY A CA 1
ATOM 649 C C . GLY A 1 98 ? -12.266 32.425 26.671 1.00 46.79 90 GLY A C 1
ATOM 650 O O . GLY A 1 98 ? -13.086 32.423 27.601 1.00 44.94 90 GLY A O 1
ATOM 651 N N . PHE A 1 99 ? -11.061 32.986 26.774 1.00 41.02 91 PHE A N 1
ATOM 652 C CA . PHE A 1 99 ? -10.529 33.417 28.058 1.00 48.84 91 PHE A CA 1
ATOM 653 C C . PHE A 1 99 ? -9.685 34.665 27.853 1.00 47.03 91 PHE A C 1
ATOM 654 O O . PHE A 1 99 ? -9.289 34.996 26.731 1.00 39.99 91 PHE A O 1
ATOM 662 N N . GLN A 1 100 ? -9.435 35.363 28.957 1.00 40.94 92 GLN A N 1
ATOM 663 C CA . GLN A 1 100 ? -8.493 36.476 28.958 1.00 48.34 92 GLN A CA 1
ATOM 664 C C . GLN A 1 100 ? -7.093 35.989 28.586 1.00 40.52 92 GLN A C 1
ATOM 665 O O . GLN A 1 100 ? -6.623 34.971 29.101 1.00 40.23 92 GLN A O 1
ATOM 671 N N . SER A 1 101 ? -6.430 36.723 27.689 1.00 38.69 93 SER A N 1
ATOM 672 C CA . SER A 1 101 ? -5.105 36.373 27.183 1.00 36.67 93 SER A CA 1
ATOM 673 C C . SER A 1 101 ? -4.499 37.630 26.567 1.00 47.51 93 SER A C 1
ATOM 674 O O . SER A 1 101 ? -5.166 38.663 26.460 1.00 43.39 93 SER A O 1
ATOM 677 N N . GLU A 1 102 ? -3.233 37.532 26.129 1.00 35.60 94 GLU A N 1
ATOM 678 C CA . GLU A 1 102 ? -2.536 38.717 25.625 1.00 44.03 94 GLU A CA 1
ATOM 679 C C . GLU A 1 102 ? -3.096 39.183 24.277 1.00 49.45 94 GLU A C 1
ATOM 680 O O . GLU A 1 102 ? -3.147 40.395 24.015 1.00 49.94 94 GLU A O 1
ATOM 686 N N . SER A 1 103 ? -3.493 38.245 23.405 1.00 35.89 95 SER A N 1
ATOM 687 C CA . SER A 1 103 ? -4.233 38.524 22.164 1.00 39.82 95 SER A CA 1
ATOM 688 C C . SER A 1 103 ? -3.503 39.535 21.267 1.00 41.47 95 SER A C 1
ATOM 689 O O . SER A 1 103 ? -3.941 40.665 21.076 1.00 42.26 95 SER A O 1
ATOM 692 N N . ARG A 1 104 ? -2.402 39.098 20.661 1.00 43.30 96 ARG A N 1
ATOM 693 C CA . ARG A 1 104 ? -1.625 40.025 19.848 1.00 42.30 96 ARG A CA 1
ATOM 694 C C . ARG A 1 104 ? -0.839 39.237 18.814 1.00 42.53 96 ARG A C 1
ATOM 695 O O . ARG A 1 104 ? -0.743 38.008 18.900 1.00 39.24 96 ARG A O 1
ATOM 703 N N . PRO A 1 105 ? -0.293 39.914 17.801 1.00 43.67 97 PRO A N 1
ATOM 704 C CA . PRO A 1 105 ? 0.562 39.228 16.822 1.00 39.69 97 PRO A CA 1
ATOM 705 C C . PRO A 1 105 ? 1.909 38.828 17.408 1.00 39.09 97 PRO A C 1
ATOM 706 O O . PRO A 1 105 ? 2.293 39.207 18.517 1.00 39.37 97 PRO A O 1
ATOM 710 N N . VAL A 1 106 ? 2.641 38.062 16.595 1.00 39.13 98 VAL A N 1
ATOM 711 C CA . VAL A 1 106 ? 3.908 37.416 16.928 1.00 36.77 98 VAL A CA 1
ATOM 712 C C . VAL A 1 106 ? 4.878 37.711 15.789 1.00 37.79 98 VAL A C 1
ATOM 713 O O . VAL A 1 106 ? 4.832 37.064 14.734 1.00 40.54 98 VAL A O 1
ATOM 717 N N . LEU A 1 107 ? 5.748 38.707 15.973 1.00 34.95 99 LEU A N 1
ATOM 718 C CA . LEU A 1 107 ? 6.355 39.352 14.813 1.00 38.76 99 LEU A CA 1
ATOM 719 C C . LEU A 1 107 ? 7.874 39.494 14.921 1.00 35.50 99 LEU A C 1
ATOM 720 O O . LEU A 1 107 ? 8.452 40.437 14.368 1.00 33.01 99 LEU A O 1
ATOM 725 N N . HIS A 1 108 ? 8.551 38.546 15.577 1.00 30.13 100 HIS A N 1
ATOM 726 C CA . HIS A 1 108 ? 10.011 38.582 15.569 1.00 29.98 100 HIS A CA 1
ATOM 727 C C . HIS A 1 108 ? 10.585 38.416 14.154 1.00 38.63 100 HIS A C 1
ATOM 728 O O . HIS A 1 108 ? 11.635 38.998 13.856 1.00 35.98 100 HIS A O 1
ATOM 735 N N . THR A 1 109 ? 9.900 37.687 13.253 1.00 35.24 101 THR A N 1
ATOM 736 C CA . THR A 1 109 ? 10.397 37.598 11.874 1.00 36.74 101 THR A CA 1
ATOM 737 C C . THR A 1 109 ? 10.428 38.964 11.184 1.00 38.37 101 THR A C 1
ATOM 738 O O . THR A 1 109 ? 11.288 39.214 10.328 1.00 39.16 101 THR A O 1
ATOM 742 N N . ALA A 1 110 ? 9.506 39.860 11.536 1.00 34.03 102 ALA A N 1
ATOM 743 C CA . ALA A 1 110 ? 9.480 41.158 10.883 1.00 33.38 102 ALA A CA 1
ATOM 744 C C . ALA A 1 110 ? 10.661 42.042 11.298 1.00 40.05 102 ALA A C 1
ATOM 745 O O . ALA A 1 110 ? 10.979 43.000 10.581 1.00 36.62 102 ALA A O 1
ATOM 747 N N . THR A 1 111 ? 11.340 41.731 12.412 1.00 30.59 103 THR A N 1
ATOM 748 C CA . THR A 1 111 ? 12.498 42.531 12.812 1.00 32.25 103 THR A CA 1
ATOM 749 C C . THR A 1 111 ? 13.707 42.327 11.907 1.00 35.42 103 THR A C 1
ATOM 750 O O . THR A 1 111 ? 14.644 43.134 11.966 1.00 37.65 103 THR A O 1
ATOM 754 N N . ARG A 1 112 ? 13.715 41.270 11.076 1.00 36.42 104 ARG A N 1
ATOM 755 C CA . ARG A 1 112 ? 14.752 41.090 10.067 1.00 30.36 104 ARG A CA 1
ATOM 756 C C . ARG A 1 112 ? 14.211 40.991 8.644 1.00 34.56 104 ARG A C 1
ATOM 757 O O . ARG A 1 112 ? 15.012 40.977 7.698 1.00 33.44 104 ARG A O 1
ATOM 765 N N . ALA A 1 113 ? 12.887 40.927 8.464 1.00 36.25 105 ALA A N 1
ATOM 766 C CA . ALA A 1 113 ? 12.316 40.772 7.126 1.00 41.87 105 ALA A CA 1
ATOM 767 C C . ALA A 1 113 ? 12.756 41.891 6.181 1.00 44.74 105 ALA A C 1
ATOM 768 O O . ALA A 1 113 ? 12.817 41.688 4.961 1.00 38.36 105 ALA A O 1
ATOM 770 N N . TRP A 1 114 ? 13.093 43.065 6.722 1.00 39.70 106 TRP A N 1
ATOM 771 C CA . TRP A 1 114 ? 13.379 44.221 5.882 1.00 37.83 106 TRP A CA 1
ATOM 772 C C . TRP A 1 114 ? 14.710 44.125 5.153 1.00 47.78 106 TRP A C 1
ATOM 773 O O . TRP A 1 114 ? 14.965 44.974 4.295 1.00 41.45 106 TRP A O 1
ATOM 784 N N . VAL A 1 115 ? 15.567 43.142 5.466 1.00 37.96 107 VAL A N 1
ATOM 785 C CA . VAL A 1 115 ? 16.830 43.049 4.739 1.00 39.64 107 VAL A CA 1
ATOM 786 C C . VAL A 1 115 ? 16.694 42.309 3.419 1.00 47.58 107 VAL A C 1
ATOM 787 O O . VAL A 1 115 ? 17.659 42.268 2.646 1.00 54.17 107 VAL A O 1
ATOM 791 N N . ARG A 1 116 ? 15.535 41.718 3.136 1.00 48.49 108 ARG A N 1
ATOM 792 C CA . ARG A 1 116 ? 15.253 41.159 1.821 1.00 65.26 108 ARG A CA 1
ATOM 793 C C . ARG A 1 116 ? 13.844 41.558 1.423 1.00 76.05 108 ARG A C 1
ATOM 794 O O . ARG A 1 116 ? 12.930 41.521 2.249 1.00 82.59 108 ARG A O 1
ATOM 802 N N . ASP A 1 117 ? 13.682 41.945 0.161 1.00 81.06 109 ASP A N 1
ATOM 803 C CA . ASP A 1 117 ? 12.393 42.416 -0.335 1.00 83.19 109 ASP A CA 1
ATOM 804 C C . ASP A 1 117 ? 11.266 41.479 0.073 1.00 80.04 109 ASP A C 1
ATOM 805 O O . ASP A 1 117 ? 11.394 40.253 -0.001 1.00 79.28 109 ASP A O 1
ATOM 810 N N . GLN A 1 118 ? 10.156 42.067 0.506 1.00 75.13 110 GLN A N 1
ATOM 811 C CA . GLN A 1 118 ? 9.055 41.268 1.014 1.00 72.02 110 GLN A CA 1
ATOM 812 C C . GLN A 1 118 ? 7.759 42.053 0.893 1.00 75.11 110 GLN A C 1
ATOM 813 O O . GLN A 1 118 ? 7.761 43.283 0.814 1.00 78.98 110 GLN A O 1
ATOM 819 N N . ASP A 1 119 ? 6.650 41.318 0.878 1.00 75.93 111 ASP A N 1
ATOM 820 C CA . ASP A 1 119 ? 5.315 41.902 0.793 1.00 80.26 111 ASP A CA 1
ATOM 821 C C . ASP A 1 119 ? 4.643 41.695 2.150 1.00 78.12 111 ASP A C 1
ATOM 822 O O . ASP A 1 119 ? 3.880 40.750 2.360 1.00 86.33 111 ASP A O 1
ATOM 824 N N . LEU A 1 120 ? 4.954 42.594 3.082 1.00 67.89 112 LEU A N 1
ATOM 825 C CA . LEU A 1 120 ? 4.376 42.607 4.419 1.00 56.93 112 LEU A CA 1
ATOM 826 C C . LEU A 1 120 ? 3.331 43.711 4.527 1.00 53.02 112 LEU A C 1
ATOM 827 O O . LEU A 1 120 ? 3.522 44.813 4.008 1.00 47.78 112 LEU A O 1
ATOM 832 N N . HIS A 1 121 ? 2.232 43.418 5.218 1.00 54.37 113 HIS A N 1
ATOM 833 C CA . HIS A 1 121 ? 1.139 44.367 5.360 1.00 55.89 113 HIS A CA 1
ATOM 834 C C . HIS A 1 121 ? 0.800 44.572 6.827 1.00 51.51 113 HIS A C 1
ATOM 835 O O . HIS A 1 121 ? 1.118 43.747 7.694 1.00 50.90 113 HIS A O 1
ATOM 842 N N . GLU A 1 122 ? 0.165 45.710 7.082 1.00 49.60 114 GLU A N 1
ATOM 843 C CA . GLU A 1 122 ? -0.467 46.039 8.363 1.00 51.42 114 GLU A CA 1
ATOM 844 C C . GLU A 1 122 ? 0.548 45.936 9.499 1.00 45.92 114 GLU A C 1
ATOM 845 O O . GLU A 1 122 ? 1.606 46.581 9.406 1.00 47.07 114 GLU A O 1
ATOM 851 N N . GLU A 1 123 ? 0.265 45.202 10.583 1.00 44.62 115 GLU A N 1
ATOM 852 C CA . GLU A 1 123 ? 1.157 45.256 11.740 1.00 42.75 115 GLU A CA 1
ATOM 853 C C . GLU A 1 123 ? 2.545 44.746 11.378 1.00 40.26 115 GLU A C 1
ATOM 854 O O . GLU A 1 123 ? 3.553 45.290 11.837 1.00 44.34 115 GLU A O 1
ATOM 860 N N . ALA A 1 124 ? 2.616 43.723 10.526 1.00 39.54 116 ALA A N 1
ATOM 861 C CA . ALA A 1 124 ? 3.910 43.164 10.152 1.00 37.70 116 ALA A CA 1
ATOM 862 C C . ALA A 1 124 ? 4.747 44.177 9.383 1.00 45.90 116 ALA A C 1
ATOM 863 O O . ALA A 1 124 ? 5.966 44.270 9.591 1.00 36.99 116 ALA A O 1
ATOM 865 N N . ALA A 1 125 ? 4.110 44.938 8.485 1.00 40.76 117 ALA A N 1
ATOM 866 C CA . ALA A 1 125 ? 4.820 45.988 7.763 1.00 42.08 117 ALA A CA 1
ATOM 867 C C . ALA A 1 125 ? 5.292 47.088 8.705 1.00 50.03 117 ALA A C 1
ATOM 868 O O . ALA A 1 125 ? 6.379 47.648 8.516 1.00 54.58 117 ALA A O 1
ATOM 870 N N . ALA A 1 126 ? 4.481 47.433 9.707 1.00 43.59 118 ALA A N 1
ATOM 871 C CA . ALA A 1 126 ? 4.883 48.485 10.637 1.00 42.79 118 ALA A CA 1
ATOM 872 C C . ALA A 1 126 ? 6.102 48.058 11.438 1.00 45.77 118 ALA A C 1
ATOM 873 O O . ALA A 1 126 ? 7.036 48.847 11.628 1.00 47.58 118 ALA A O 1
ATOM 875 N N . ILE A 1 127 ? 6.120 46.805 11.900 1.00 43.09 119 ILE A N 1
ATOM 876 C CA . ILE A 1 127 ? 7.279 46.302 12.635 1.00 35.72 119 ILE A CA 1
ATOM 877 C C . ILE A 1 127 ? 8.508 46.280 11.734 1.00 38.88 119 ILE A C 1
ATOM 878 O O . ILE A 1 127 ? 9.628 46.565 12.176 1.00 36.21 119 ILE A O 1
ATOM 883 N N . ALA A 1 128 ? 8.326 45.924 10.465 1.00 35.72 120 ALA A N 1
ATOM 884 C CA . ALA A 1 128 ? 9.478 45.861 9.576 1.00 41.94 120 ALA A CA 1
ATOM 885 C C . ALA A 1 128 ? 10.064 47.249 9.345 1.00 39.47 120 ALA A C 1
ATOM 886 O O . ALA A 1 128 ? 11.288 47.422 9.381 1.00 38.54 120 ALA A O 1
ATOM 888 N N . ARG A 1 129 ? 9.219 48.258 9.122 1.00 39.28 121 ARG A N 1
ATOM 889 C CA . ARG A 1 129 ? 9.816 49.555 8.854 1.00 45.67 121 ARG A CA 1
ATOM 890 C C . ARG A 1 129 ? 10.368 50.187 10.119 1.00 40.17 121 ARG A C 1
ATOM 891 O O . ARG A 1 129 ? 11.385 50.882 10.057 1.00 50.72 121 ARG A O 1
ATOM 899 N N . HIS A 1 130 ? 9.756 49.933 11.273 1.00 42.88 122 HIS A N 1
ATOM 900 C CA . HIS A 1 130 ? 10.333 50.470 12.501 1.00 42.72 122 HIS A CA 1
ATOM 901 C C . HIS A 1 130 ? 11.659 49.798 12.833 1.00 38.83 122 HIS A C 1
ATOM 902 O O . HIS A 1 130 ? 12.589 50.457 13.312 1.00 38.59 122 HIS A O 1
ATOM 909 N N . SER A 1 131 ? 11.778 48.498 12.551 1.00 38.05 123 SER A N 1
ATOM 910 C CA . SER A 1 131 ? 13.063 47.824 12.720 1.00 38.96 123 SER A CA 1
ATOM 911 C C . SER A 1 131 ? 14.128 48.447 11.827 1.00 38.28 123 SER A C 1
ATOM 912 O O . SER A 1 131 ? 15.267 48.655 12.260 1.00 42.94 123 SER A O 1
ATOM 915 N N . LYS A 1 132 ? 13.776 48.759 10.580 1.00 35.31 124 LYS A N 1
ATOM 916 C CA . LYS A 1 132 ? 14.735 49.415 9.697 1.00 36.79 124 LYS A CA 1
ATOM 917 C C . LYS A 1 132 ? 15.108 50.795 10.223 1.00 37.98 124 LYS A C 1
ATOM 918 O O . LYS A 1 132 ? 16.286 51.174 10.221 1.00 40.77 124 LYS A O 1
ATOM 924 N N . GLU A 1 133 ? 14.121 51.553 10.704 1.00 40.35 125 GLU A N 1
ATOM 925 C CA . GLU A 1 133 ? 14.418 52.848 11.301 1.00 44.23 125 GLU A CA 1
ATOM 926 C C . GLU A 1 133 ? 15.296 52.709 12.540 1.00 43.58 125 GLU A C 1
ATOM 927 O O . GLU A 1 133 ? 16.161 53.558 12.783 1.00 47.16 125 GLU A O 1
ATOM 933 N N . GLU A 1 134 ? 15.076 51.662 13.347 1.00 36.42 126 GLU A N 1
ATOM 934 C CA . GLU A 1 134 ? 15.916 51.451 14.528 1.00 38.33 126 GLU A CA 1
ATOM 935 C C . GLU A 1 134 ? 17.349 51.119 14.134 1.00 43.21 126 GLU A C 1
ATOM 936 O O . GLU A 1 134 ? 18.299 51.647 14.722 1.00 43.14 126 GLU A O 1
ATOM 942 N N . ALA A 1 135 ? 17.514 50.234 13.144 1.00 40.73 127 ALA A N 1
ATOM 943 C CA . ALA A 1 135 ? 18.843 49.809 12.711 1.00 37.53 127 ALA A CA 1
ATOM 944 C C . ALA A 1 135 ? 19.666 50.979 12.170 1.00 40.05 127 ALA A C 1
ATOM 945 O O . ALA A 1 135 ? 20.865 51.081 12.449 1.00 37.64 127 ALA A O 1
ATOM 947 N N . LEU A 1 136 ? 19.051 51.877 11.398 1.00 37.06 128 LEU A N 1
ATOM 948 C CA . LEU A 1 136 ? 19.828 53.017 10.934 1.00 47.93 128 LEU A CA 1
ATOM 949 C C . LEU A 1 136 ? 20.157 53.955 12.086 1.00 47.05 128 LEU A C 1
ATOM 950 O O . LEU A 1 136 ? 21.223 54.585 12.091 1.00 44.57 128 LEU A O 1
ATOM 955 N N . ARG A 1 137 ? 19.279 54.037 13.085 1.00 40.27 129 ARG A N 1
ATOM 956 C CA . ARG A 1 137 ? 19.651 54.770 14.283 1.00 39.76 129 ARG A CA 1
ATOM 957 C C . ARG A 1 137 ? 20.789 54.071 15.008 1.00 42.18 129 ARG A C 1
ATOM 958 O O . ARG A 1 137 ? 21.640 54.738 15.597 1.00 44.25 129 ARG A O 1
ATOM 966 N N . LEU A 1 138 ? 20.837 52.737 14.941 1.00 41.57 130 LEU A N 1
ATOM 967 C CA . LEU A 1 138 ? 21.930 51.986 15.552 1.00 44.26 130 LEU A CA 1
ATOM 968 C C . LEU A 1 138 ? 23.246 52.263 14.836 1.00 45.15 130 LEU A C 1
ATOM 969 O O . LEU A 1 138 ? 24.259 52.563 15.477 1.00 45.88 130 LEU A O 1
ATOM 974 N N . ALA A 1 139 ? 23.248 52.172 13.503 1.00 48.28 131 ALA A N 1
ATOM 975 C CA . ALA A 1 139 ? 24.462 52.466 12.747 1.00 48.97 131 ALA A CA 1
ATOM 976 C C . ALA A 1 139 ? 25.012 5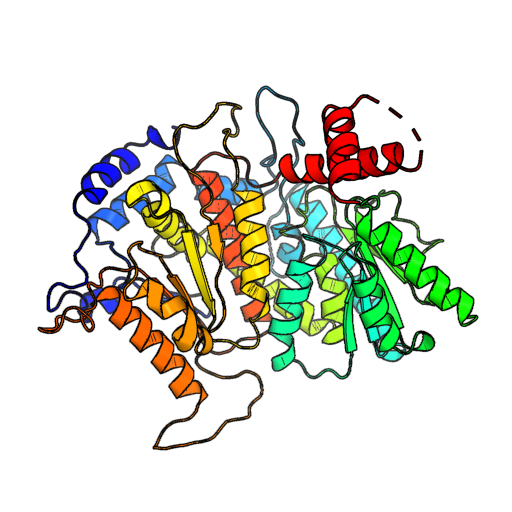3.846 13.094 1.00 50.81 131 ALA A C 1
ATOM 977 O O . ALA A 1 139 ? 26.217 54.000 13.318 1.00 51.53 131 ALA A O 1
ATOM 979 N N . GLU A 1 140 ? 24.136 54.855 13.168 1.00 50.16 132 GLU A N 1
ATOM 980 C CA . GLU A 1 140 ? 24.561 56.193 13.568 1.00 48.06 132 GLU A CA 1
ATOM 981 C C . GLU A 1 140 ? 25.129 56.189 14.977 1.00 40.65 132 GLU A C 1
ATOM 982 O O . GLU A 1 140 ? 26.129 56.862 15.260 1.00 41.81 132 GLU A O 1
ATOM 988 N N . PHE A 1 141 ? 24.488 55.445 15.879 1.00 41.71 133 PHE A N 1
ATOM 989 C CA . PHE A 1 141 ? 24.900 55.438 17.275 1.00 37.98 133 PHE A CA 1
ATOM 990 C C . PHE A 1 141 ? 26.247 54.738 17.449 1.00 45.15 133 PHE A C 1
ATOM 991 O O . PHE A 1 141 ? 27.082 55.169 18.258 1.00 43.77 133 PHE A O 1
ATOM 999 N N . LEU A 1 142 ? 26.476 53.658 16.693 1.00 39.29 134 LEU A N 1
ATOM 1000 C CA . LEU A 1 142 ? 27.672 52.838 16.886 1.00 40.79 134 LEU A CA 1
ATOM 1001 C C . LEU A 1 142 ? 28.932 53.528 16.377 1.00 46.96 134 LEU A C 1
ATOM 1002 O O . LEU A 1 142 ? 30.013 53.305 16.928 1.00 46.26 134 LEU A O 1
ATOM 1007 N N . TYR A 1 143 ? 28.815 54.337 15.318 1.00 50.11 135 TYR A N 1
ATOM 1008 C CA . TYR A 1 143 ? 29.946 55.125 14.833 1.00 57.74 135 TYR A CA 1
ATOM 1009 C C . TYR A 1 143 ? 30.577 55.933 15.965 1.00 58.42 135 TYR A C 1
ATOM 1010 O O . TYR A 1 143 ? 31.804 56.043 16.055 1.00 55.83 135 TYR A O 1
ATOM 1019 N N . ILE A 1 144 ? 29.749 56.485 16.853 1.00 62.02 136 ILE A N 1
ATOM 1020 C CA . ILE A 1 144 ? 30.253 57.276 17.973 1.00 60.92 136 ILE A CA 1
ATOM 1021 C C . ILE A 1 144 ? 30.641 56.377 19.141 1.00 57.84 136 ILE A C 1
ATOM 1022 O O . ILE A 1 144 ? 31.727 56.514 19.714 1.00 60.66 136 ILE A O 1
ATOM 1027 N N . ALA A 1 145 ? 29.763 55.433 19.496 1.00 52.93 137 ALA A N 1
ATOM 1028 C CA . ALA A 1 145 ? 29.932 54.664 20.727 1.00 46.89 137 ALA A CA 1
ATOM 1029 C C . ALA A 1 145 ? 31.146 53.747 20.664 1.00 50.23 137 ALA A C 1
ATOM 1030 O O . ALA A 1 145 ? 31.874 53.601 21.653 1.00 58.62 137 ALA A O 1
ATOM 1032 N N . ARG A 1 146 ? 31.380 53.110 19.519 1.00 46.96 138 ARG A N 1
ATOM 1033 C CA . ARG A 1 146 ? 32.567 52.275 19.384 1.00 47.72 138 ARG A CA 1
ATOM 1034 C C . ARG A 1 146 ? 33.855 53.092 19.423 1.00 49.27 138 ARG A C 1
ATOM 1035 O O . ARG A 1 146 ? 34.932 52.517 19.620 1.00 52.53 138 ARG A O 1
ATOM 1043 N N . ALA A 1 147 ? 33.770 54.413 19.247 1.00 44.66 139 ALA A N 1
ATOM 1044 C CA . ALA A 1 147 ? 34.938 55.274 19.352 1.00 45.09 139 ALA A CA 1
ATOM 1045 C C . ALA A 1 147 ? 35.199 55.726 20.782 1.00 48.15 139 ALA A C 1
ATOM 1046 O O . ALA A 1 147 ? 36.352 56.011 21.133 1.00 53.33 139 ALA A O 1
ATOM 1048 N N . LYS A 1 148 ? 34.164 55.765 21.620 1.00 45.30 140 LYS A N 1
ATOM 1049 C CA . LYS A 1 148 ? 34.267 56.320 22.965 1.00 46.42 140 LYS A CA 1
ATOM 1050 C C . LYS A 1 148 ? 34.398 55.272 24.065 1.00 49.93 140 LYS A C 1
ATOM 1051 O O . LYS A 1 148 ? 34.987 55.575 25.108 1.00 59.83 140 LYS A O 1
ATOM 1057 N N . PHE A 1 149 ? 33.880 54.051 23.870 1.00 43.50 141 PHE A N 1
ATOM 1058 C CA . PHE A 1 149 ? 33.829 53.030 24.914 1.00 40.40 141 PHE A CA 1
ATOM 1059 C C . PHE A 1 149 ? 34.552 51.756 24.491 1.00 41.28 141 PHE A C 1
ATOM 1060 O O . PHE A 1 149 ? 34.443 51.311 23.343 1.00 35.50 141 PHE A O 1
ATOM 1068 N N . SER A 1 150 ? 35.271 51.160 25.439 1.00 38.04 142 SER A N 1
ATOM 1069 C CA . SER A 1 150 ? 35.908 49.866 25.261 1.00 34.40 142 SER A CA 1
ATOM 1070 C C . SER A 1 150 ? 35.081 48.716 25.819 1.00 41.95 142 SER A C 1
ATOM 1071 O O . SER A 1 150 ? 35.363 47.560 25.497 1.00 47.98 142 SER A O 1
ATOM 1074 N N . THR A 1 151 ? 34.054 49.010 26.612 1.00 39.60 143 THR A N 1
ATOM 1075 C CA . THR A 1 151 ? 33.387 48.039 27.470 1.00 38.99 143 THR A CA 1
ATOM 1076 C C . THR A 1 151 ? 31.879 48.231 27.416 1.00 39.44 143 THR A C 1
ATOM 1077 O O . THR A 1 151 ? 31.393 49.351 27.590 1.00 39.74 143 THR A O 1
ATOM 1081 N N . LEU A 1 152 ? 31.139 47.146 27.203 1.00 35.79 144 LEU A N 1
ATOM 1082 C CA . LEU A 1 152 ? 29.681 47.182 27.231 1.00 36.07 144 LEU A CA 1
ATOM 1083 C C . LEU A 1 152 ? 29.171 46.190 28.272 1.00 38.51 144 LEU A C 1
ATOM 1084 O O . LEU A 1 152 ? 29.625 45.039 28.315 1.00 37.29 144 LEU A O 1
ATOM 1089 N N . VAL A 1 153 ? 28.214 46.629 29.093 1.00 41.47 145 VAL A N 1
ATOM 1090 C CA . VAL A 1 153 ? 27.596 45.795 30.129 1.00 38.65 145 VAL A CA 1
ATOM 1091 C C . VAL A 1 153 ? 26.101 45.720 29.859 1.00 30.60 145 VAL A C 1
ATOM 1092 O O . VAL A 1 153 ? 25.392 46.725 29.976 1.00 30.87 145 VAL A O 1
ATOM 1096 N N . GLN A 1 154 ? 25.612 44.542 29.500 1.00 33.36 146 GLN A N 1
ATOM 1097 C CA . GLN A 1 154 ? 24.186 44.364 29.268 1.00 34.24 146 GLN A CA 1
ATOM 1098 C C . GLN A 1 154 ? 23.523 43.949 30.572 1.00 31.77 146 GLN A C 1
ATOM 1099 O O . GLN A 1 154 ? 23.834 42.888 31.120 1.00 30.11 146 GLN A O 1
ATOM 1105 N N . ILE A 1 155 ? 22.627 44.797 31.065 1.00 30.61 147 ILE A N 1
ATOM 1106 C CA . ILE A 1 155 ? 21.800 44.519 32.229 1.00 37.10 147 ILE A CA 1
ATOM 1107 C C . ILE A 1 155 ? 20.445 44.051 31.720 1.00 39.60 147 ILE A C 1
ATOM 1108 O O . ILE A 1 155 ? 19.754 44.784 31.004 1.00 42.66 147 ILE A O 1
ATOM 1113 N N . GLY A 1 156 ? 20.068 42.836 32.083 1.00 37.75 148 GLY A N 1
ATOM 1114 C CA . GLY A 1 156 ? 18.832 42.243 31.603 1.00 33.92 148 GLY A CA 1
ATOM 1115 C C . GLY A 1 156 ? 18.832 40.771 31.937 1.00 38.85 148 GLY A C 1
ATOM 1116 O O . GLY A 1 156 ? 19.870 40.175 32.245 1.00 38.29 148 GLY A O 1
ATOM 1117 N N . ILE A 1 157 ? 17.645 40.177 31.871 1.00 34.77 149 ILE A N 1
ATOM 1118 C CA . ILE A 1 157 ? 17.469 38.802 32.314 1.00 31.61 149 ILE A CA 1
ATOM 1119 C C . ILE A 1 157 ? 16.546 38.083 31.343 1.00 31.41 149 ILE A C 1
ATOM 1120 O O . ILE A 1 157 ? 15.805 38.710 30.580 1.00 31.74 149 ILE A O 1
ATOM 1125 N N . GLY A 1 158 ? 16.610 36.747 31.365 1.00 31.39 150 GLY A N 1
ATOM 1126 C CA . GLY A 1 158 ? 15.703 35.959 30.538 1.00 32.66 150 GLY A CA 1
ATOM 1127 C C . GLY A 1 158 ? 15.925 36.218 29.058 1.00 36.14 150 GLY A C 1
ATOM 1128 O O . GLY A 1 158 ? 17.059 36.211 28.571 1.00 31.24 150 GLY A O 1
ATOM 1129 N N . GLY A 1 159 ? 14.833 36.476 28.328 1.00 38.84 151 GLY A N 1
ATOM 1130 C CA . GLY A 1 159 ? 14.938 36.798 26.912 1.00 40.13 151 GLY A CA 1
ATOM 1131 C C . GLY A 1 159 ? 15.798 38.015 26.615 1.00 37.83 151 GLY A C 1
ATOM 1132 O O . GLY A 1 159 ? 16.332 38.139 25.507 1.00 35.11 151 GLY A O 1
ATOM 1133 N N . SER A 1 160 ? 15.953 38.916 27.583 1.00 35.63 152 SER A N 1
ATOM 1134 C CA . SER A 1 160 ? 16.798 40.092 27.408 1.00 36.54 152 SER A CA 1
ATOM 1135 C C . SER A 1 160 ? 18.289 39.810 27.555 1.00 38.12 152 SER A C 1
ATOM 1136 O O . SER A 1 160 ? 19.085 40.720 27.296 1.00 38.42 152 SER A O 1
ATOM 1139 N N . GLU A 1 161 ? 18.690 38.594 27.951 1.00 35.64 153 GLU A N 1
ATOM 1140 C CA . GLU A 1 161 ? 20.105 38.254 28.079 1.00 35.65 153 GLU A CA 1
ATOM 1141 C C . GLU A 1 161 ? 20.529 37.055 27.243 1.00 38.55 153 GLU A C 1
ATOM 1142 O O . GLU A 1 161 ? 21.554 37.121 26.553 1.00 42.88 153 GLU A O 1
ATOM 1148 N N . LEU A 1 162 ? 19.776 35.951 27.291 1.00 35.80 154 LEU A N 1
ATOM 1149 C CA . LEU A 1 162 ? 20.319 34.660 26.870 1.00 36.37 154 LEU A CA 1
ATOM 1150 C C . LEU A 1 162 ? 20.561 34.608 25.367 1.00 40.13 154 LEU A C 1
ATOM 1151 O O . LEU A 1 162 ? 21.609 34.125 24.926 1.00 39.50 154 LEU A O 1
ATOM 1156 N N . GLY A 1 163 ? 19.613 35.105 24.569 1.00 38.35 155 GLY A N 1
ATOM 1157 C CA . GLY A 1 163 ? 19.761 35.151 23.133 1.00 32.53 155 GLY A CA 1
ATOM 1158 C C . GLY A 1 163 ? 20.926 36.018 22.685 1.00 36.16 155 GLY A C 1
ATOM 1159 O O . GLY A 1 163 ? 21.815 35.563 21.953 1.00 32.80 155 GLY A O 1
ATOM 1160 N N . PRO A 1 164 ? 20.938 37.295 23.096 1.00 34.00 156 PRO A N 1
ATOM 1161 C CA . PRO A 1 164 ? 22.128 38.124 22.829 1.00 32.08 156 PRO A CA 1
ATOM 1162 C C . PRO A 1 164 ? 23.437 37.475 23.273 1.00 33.24 156 PRO A C 1
ATOM 1163 O O . PRO A 1 164 ? 24.403 37.465 22.502 1.00 38.59 156 PRO A O 1
ATOM 1167 N N . LYS A 1 165 ? 23.476 36.889 24.473 1.00 30.06 157 LYS A N 1
ATOM 1168 C CA . LYS A 1 165 ? 24.715 36.299 24.975 1.00 33.95 157 LYS A CA 1
ATOM 1169 C C . LYS A 1 165 ? 25.133 35.087 24.144 1.00 32.08 157 LYS A C 1
ATOM 1170 O O . LYS A 1 165 ? 26.308 34.943 23.802 1.00 35.12 157 LYS A O 1
ATOM 1176 N N . ALA A 1 166 ? 24.182 34.219 23.797 1.00 31.18 158 ALA A N 1
ATOM 1177 C CA . ALA A 1 166 ? 24.487 33.087 22.931 1.00 33.34 158 ALA A CA 1
ATOM 1178 C C . ALA A 1 166 ? 25.015 33.549 21.573 1.00 36.92 158 ALA A C 1
ATOM 1179 O O . ALA A 1 166 ? 25.924 32.929 21.002 1.00 35.14 158 ALA A O 1
ATOM 1181 N N . MET A 1 167 ? 24.454 34.636 21.038 1.00 30.73 159 MET A N 1
ATOM 1182 C CA . MET A 1 167 ? 24.887 35.118 19.733 1.00 34.90 159 MET A CA 1
ATOM 1183 C C . MET A 1 167 ? 26.240 35.817 19.824 1.00 30.84 159 MET A C 1
ATOM 1184 O O . MET A 1 167 ? 27.064 35.688 18.917 1.00 37.73 159 MET A O 1
ATOM 1189 N N . TYR A 1 168 ? 26.487 36.546 20.915 1.00 30.59 160 TYR A N 1
ATOM 1190 C CA . TYR A 1 168 ? 27.760 37.235 21.074 1.00 33.06 160 TYR A CA 1
ATOM 1191 C C . TYR A 1 168 ? 28.923 36.239 21.090 1.00 39.50 160 TYR A C 1
ATOM 1192 O O . TYR A 1 168 ? 29.916 36.412 20.370 1.00 38.38 160 TYR A O 1
ATOM 1201 N N . PHE A 1 169 ? 28.815 35.174 21.894 1.00 36.41 161 PHE A N 1
ATOM 1202 C CA . PHE A 1 169 ? 29.881 34.175 21.893 1.00 37.73 161 PHE A CA 1
ATOM 1203 C C . PHE A 1 169 ? 29.928 33.388 20.587 1.00 39.10 161 PHE A C 1
ATOM 1204 O O . PHE A 1 169 ? 30.998 32.903 20.202 1.00 37.12 161 PHE A O 1
ATOM 1212 N N . ALA A 1 170 ? 28.802 33.259 19.884 1.00 36.70 162 ALA A N 1
ATOM 1213 C CA . ALA A 1 170 ? 28.839 32.546 18.608 1.00 33.75 162 ALA A CA 1
ATOM 1214 C C . ALA A 1 170 ? 29.691 33.291 17.593 1.00 32.30 162 ALA A C 1
ATOM 1215 O O . ALA A 1 170 ? 30.413 32.675 16.799 1.00 32.83 162 ALA A O 1
ATOM 1217 N N . MET A 1 171 ? 29.617 34.613 17.608 1.00 32.00 163 MET A N 1
ATOM 1218 C CA . MET A 1 171 ? 30.290 35.435 16.620 1.00 38.49 163 MET A CA 1
ATOM 1219 C C . MET A 1 171 ? 31.678 35.868 17.049 1.00 43.61 163 MET A C 1
ATOM 1220 O O . MET A 1 171 ? 32.443 36.352 16.200 1.00 47.69 163 MET A O 1
ATOM 1225 N N . GLN A 1 172 ? 31.996 35.739 18.343 1.00 37.45 164 GLN A N 1
ATOM 1226 C CA . GLN A 1 172 ? 33.277 36.198 18.868 1.00 34.81 164 GLN A CA 1
ATOM 1227 C C . GLN A 1 172 ? 34.464 35.651 18.071 1.00 40.43 164 GLN A C 1
ATOM 1228 O O . GLN A 1 172 ? 35.461 36.351 17.891 1.00 39.51 164 GLN A O 1
ATOM 1234 N N . GLY A 1 173 ? 34.364 34.418 17.559 1.00 39.43 165 GLY A N 1
ATOM 1235 C CA . GLY A 1 173 ? 35.479 33.811 16.856 1.00 34.62 165 GLY A CA 1
ATOM 1236 C C . GLY A 1 173 ? 35.658 34.275 15.427 1.00 35.84 165 GLY A C 1
ATOM 1237 O O . GLY A 1 173 ? 36.734 34.074 14.851 1.00 35.77 165 GLY A O 1
ATOM 1238 N N . SER A 1 174 ? 34.636 34.901 14.848 1.00 34.46 166 SER A N 1
ATOM 1239 C CA . SER A 1 174 ? 34.670 35.333 13.459 1.00 46.35 166 SER A CA 1
ATOM 1240 C C . SER A 1 174 ? 34.984 36.811 13.289 1.00 48.06 166 SER A C 1
ATOM 1241 O O . SER A 1 174 ? 35.529 37.189 12.253 1.00 52.10 166 SER A O 1
ATOM 1244 N N . CYS A 1 175 ? 34.649 37.661 14.260 1.00 52.15 167 CYS A N 1
ATOM 1245 C CA . CYS A 1 175 ? 34.706 39.104 14.047 1.00 49.84 167 CYS A CA 1
ATOM 1246 C C . CYS A 1 175 ? 35.773 39.701 14.941 1.00 49.91 167 CYS A C 1
ATOM 1247 O O . CYS A 1 175 ? 35.677 39.579 16.175 1.00 46.56 167 CYS A O 1
ATOM 1250 N N . PRO A 1 176 ? 36.788 40.350 14.371 1.00 51.26 168 PRO A N 1
ATOM 1251 C CA . PRO A 1 176 ? 37.804 41.013 15.201 1.00 53.56 168 PRO A CA 1
ATOM 1252 C C . PRO A 1 176 ? 37.167 42.087 16.070 1.00 50.75 168 PRO A C 1
ATOM 1253 O O . PRO A 1 176 ? 36.305 42.843 15.616 1.00 50.76 168 PRO A O 1
ATOM 1257 N N . SER A 1 177 ? 37.588 42.138 17.334 1.00 50.59 169 SER A N 1
ATOM 1258 C CA . SER A 1 177 ? 37.001 43.057 18.300 1.00 47.95 169 SER A CA 1
ATOM 1259 C C . SER A 1 177 ? 37.936 43.191 19.497 1.00 45.66 169 SER A C 1
ATOM 1260 O O . SER A 1 177 ? 38.506 42.200 19.952 1.00 44.05 169 SER A O 1
ATOM 1263 N N . ASP A 1 178 ? 38.096 44.421 19.990 1.00 47.29 170 ASP A N 1
ATOM 1264 C CA . ASP A 1 178 ? 38.778 44.686 21.256 1.00 53.41 170 ASP A CA 1
ATOM 1265 C C . ASP A 1 178 ? 37.808 45.102 22.364 1.00 50.44 170 ASP A C 1
ATOM 1266 O O . ASP A 1 178 ? 38.248 45.508 23.443 1.00 52.41 170 ASP A O 1
ATOM 1271 N N . LYS A 1 179 ? 36.500 45.012 22.119 1.00 46.18 171 LYS A N 1
ATOM 1272 C CA . LYS A 1 179 ? 35.508 45.357 23.129 1.00 39.69 171 LYS A CA 1
ATOM 1273 C C . LYS A 1 179 ? 35.425 44.276 24.190 1.00 40.92 171 LYS A C 1
ATOM 1274 O O . LYS A 1 179 ? 35.512 43.079 23.895 1.00 40.89 171 LYS A O 1
ATOM 1280 N N . ARG A 1 180 ? 35.248 44.703 25.432 1.00 36.04 172 ARG A N 1
ATOM 1281 C CA . ARG A 1 180 ? 34.976 43.799 26.532 1.00 40.09 172 ARG A CA 1
ATOM 1282 C C . ARG A 1 180 ? 33.489 43.852 26.862 1.00 40.12 172 ARG A C 1
ATOM 1283 O O . ARG A 1 180 ? 32.917 44.942 27.006 1.00 37.58 172 ARG A O 1
ATOM 1291 N N . ILE A 1 181 ? 32.870 42.673 26.977 1.00 35.59 173 ILE A N 1
ATOM 1292 C CA . ILE A 1 181 ? 31.419 42.529 26.996 1.00 37.29 173 ILE A CA 1
ATOM 1293 C C . ILE A 1 181 ? 31.026 41.694 28.206 1.00 38.73 173 ILE A C 1
ATOM 1294 O O . ILE A 1 181 ? 31.560 40.598 28.413 1.00 43.25 173 ILE A O 1
ATOM 1299 N N . PHE A 1 182 ? 30.095 42.213 29.004 1.00 34.96 174 PHE A N 1
ATOM 1300 C CA . PHE A 1 182 ? 29.627 41.543 30.209 1.00 36.65 174 PHE A CA 1
ATOM 1301 C C . PHE A 1 182 ? 28.107 41.527 30.231 1.00 35.65 174 PHE A C 1
ATOM 1302 O O . PHE A 1 182 ? 27.441 42.377 29.625 1.00 37.05 174 PHE A O 1
ATOM 1310 N N . PHE A 1 183 ? 27.561 40.549 30.951 1.00 33.75 175 PHE A N 1
ATOM 1311 C CA . PHE A 1 183 ? 26.122 40.436 31.157 1.00 35.26 175 PHE A CA 1
ATOM 1312 C C . PHE A 1 183 ? 25.850 40.371 32.645 1.00 34.51 175 PHE A C 1
ATOM 1313 O O . PHE A 1 183 ? 26.385 39.502 33.337 1.00 29.97 175 PHE A O 1
ATOM 1321 N N . VAL A 1 184 ? 25.022 41.292 33.128 1.00 33.03 176 VAL A N 1
ATOM 1322 C CA . VAL A 1 184 ? 24.561 41.312 34.511 1.00 32.90 176 VAL A CA 1
ATOM 1323 C C . VAL A 1 184 ? 23.063 41.027 34.478 1.00 35.92 176 VAL A C 1
ATOM 1324 O O . VAL A 1 184 ? 22.284 41.799 33.901 1.00 33.51 176 VAL A O 1
ATOM 1328 N N . SER A 1 185 ? 22.658 39.916 35.085 1.00 39.10 177 SER A N 1
ATOM 1329 C CA . SER A 1 185 ? 21.290 39.439 34.926 1.00 36.98 177 SER A CA 1
ATOM 1330 C C . SER A 1 185 ? 20.630 39.124 36.266 1.00 32.84 177 SER A C 1
ATOM 1331 O O . SER A 1 185 ? 19.554 39.649 36.570 1.00 33.37 177 SER A O 1
ATOM 1334 N N . ASN A 1 186 ? 21.271 38.280 37.074 1.00 32.73 178 ASN A N 1
ATOM 1335 C CA . ASN A 1 186 ? 20.685 37.803 38.324 1.00 39.45 178 ASN A CA 1
ATOM 1336 C C . ASN A 1 186 ? 20.448 38.954 39.301 1.00 39.02 178 ASN A C 1
ATOM 1337 O O . ASN A 1 186 ? 21.222 39.913 39.376 1.00 39.06 178 ASN A O 1
ATOM 1342 N N . ILE A 1 187 ? 19.372 38.849 40.081 1.00 31.54 179 ILE A N 1
ATOM 1343 C CA . ILE A 1 187 ? 19.250 39.794 41.179 1.00 33.48 179 ILE A CA 1
ATOM 1344 C C . ILE A 1 187 ? 20.289 39.518 42.265 1.00 32.57 179 ILE A C 1
ATOM 1345 O O . ILE A 1 187 ? 20.589 40.415 43.061 1.00 33.76 179 ILE A O 1
ATOM 1350 N N . ASP A 1 188 ? 20.858 38.306 42.306 1.00 31.76 180 ASP A N 1
ATOM 1351 C CA . ASP A 1 188 ? 22.047 38.030 43.100 1.00 31.83 180 ASP A CA 1
ATOM 1352 C C . ASP A 1 188 ? 23.077 39.133 42.867 1.00 31.68 180 ASP A C 1
ATOM 1353 O O . ASP A 1 188 ? 23.649 39.222 41.782 1.00 41.95 180 ASP A O 1
ATOM 1358 N N . PRO A 1 189 ? 23.343 39.991 43.856 1.00 38.65 181 PRO A N 1
ATOM 1359 C CA . PRO A 1 189 ? 24.262 41.116 43.628 1.00 34.94 181 PRO A CA 1
ATOM 1360 C C . PRO A 1 189 ? 25.702 40.689 43.396 1.00 37.19 181 PRO A C 1
ATOM 1361 O O . PRO A 1 189 ? 26.515 41.521 42.967 1.00 31.91 181 PRO A O 1
ATOM 1365 N N . ASP A 1 190 ? 26.048 39.431 43.679 1.00 32.57 182 ASP A N 1
ATOM 1366 C CA . ASP A 1 190 ? 27.386 38.959 43.351 1.00 33.87 182 ASP A CA 1
ATOM 1367 C C . ASP A 1 190 ? 27.616 39.009 41.849 1.00 33.96 182 ASP A C 1
ATOM 1368 O O . ASP A 1 190 ? 28.751 39.211 41.402 1.00 35.85 182 ASP A O 1
ATOM 1373 N N . ASN A 1 191 ? 26.545 38.873 41.059 1.00 35.46 183 ASN A N 1
ATOM 1374 C CA . ASN A 1 191 ? 26.647 39.043 39.611 1.00 36.70 183 ASN A CA 1
ATOM 1375 C C . ASN A 1 191 ? 27.115 40.452 39.256 1.00 39.85 183 ASN A C 1
ATOM 1376 O O . ASN A 1 191 ? 28.066 40.622 38.481 1.00 30.98 183 ASN A O 1
ATOM 1381 N N . ALA A 1 192 ? 26.469 41.480 39.828 1.00 33.78 184 ALA A N 1
ATOM 1382 C CA . ALA A 1 192 ? 26.912 42.848 39.567 1.00 34.69 184 ALA A CA 1
ATOM 1383 C C . ALA A 1 192 ? 28.319 43.082 40.097 1.00 34.23 184 ALA A C 1
ATOM 1384 O O . ALA A 1 192 ? 29.140 43.739 39.446 1.00 35.73 184 ALA A O 1
ATOM 1386 N N . ALA A 1 193 ? 28.621 42.542 41.271 1.00 33.81 185 ALA A N 1
ATOM 1387 C CA . ALA A 1 193 ? 29.923 42.789 41.872 1.00 36.89 185 ALA A CA 1
ATOM 1388 C C . ALA A 1 193 ? 31.056 42.202 41.029 1.00 39.49 185 ALA A C 1
ATOM 1389 O O . ALA A 1 193 ? 32.092 42.855 40.834 1.00 38.33 185 ALA A O 1
ATOM 1391 N N . GLU A 1 194 ? 30.884 40.974 40.515 1.00 35.54 186 GLU A N 1
ATOM 1392 C CA . GLU A 1 194 ? 31.949 40.388 39.700 1.00 37.24 186 GLU A CA 1
ATOM 1393 C C . GLU A 1 194 ? 32.233 41.245 38.473 1.00 41.75 186 GLU A C 1
ATOM 1394 O O . GLU A 1 194 ? 33.391 41.366 38.054 1.00 48.55 186 GLU A O 1
ATOM 1400 N N . VAL A 1 195 ? 31.206 41.873 37.902 1.00 35.68 187 VAL A N 1
ATOM 1401 C CA . VAL A 1 195 ? 31.426 42.686 36.716 1.00 33.90 187 VAL A CA 1
ATOM 1402 C C . VAL A 1 195 ? 32.062 44.018 37.085 1.00 38.44 187 VAL A C 1
ATOM 1403 O O . VAL A 1 195 ? 33.027 44.455 36.449 1.00 37.97 187 VAL A O 1
ATOM 1407 N N . LEU A 1 196 ? 31.548 44.675 38.127 1.00 42.93 188 LEU A N 1
ATOM 1408 C CA . LEU A 1 196 ? 32.123 45.946 38.553 1.00 43.98 188 LEU A CA 1
ATOM 1409 C C . LEU A 1 196 ? 33.588 45.789 38.944 1.00 49.24 188 LEU A C 1
ATOM 1410 O O . LEU A 1 196 ? 34.386 46.710 38.746 1.00 53.01 188 LEU A O 1
ATOM 1415 N N . ARG A 1 197 ? 33.964 44.620 39.467 1.00 48.23 189 ARG A N 1
ATOM 1416 C CA . ARG A 1 197 ? 35.356 44.386 39.820 1.00 49.59 189 ARG A CA 1
ATOM 1417 C C . ARG A 1 197 ? 36.272 44.510 38.610 1.00 45.97 189 ARG A C 1
ATOM 1418 O O . ARG A 1 197 ? 37.453 44.836 38.758 1.00 51.20 189 ARG A O 1
ATOM 1426 N N . GLU A 1 198 ? 35.748 44.295 37.408 1.00 47.22 190 GLU A N 1
ATOM 1427 C CA . GLU A 1 198 ? 36.590 44.127 36.230 1.00 43.12 190 GLU A CA 1
ATOM 1428 C C . GLU A 1 198 ? 36.678 45.346 35.316 1.00 46.80 190 GLU A C 1
ATOM 1429 O O . GLU A 1 198 ? 37.615 45.416 34.515 1.00 50.04 190 GLU A O 1
ATOM 1435 N N . ILE A 1 199 ? 35.750 46.304 35.397 1.00 47.12 191 ILE A N 1
ATOM 1436 C CA . ILE A 1 199 ? 35.566 47.286 34.329 1.00 42.59 191 ILE A CA 1
ATOM 1437 C C . ILE A 1 199 ? 36.019 48.675 34.764 1.00 44.30 191 ILE A C 1
ATOM 1438 O O . ILE A 1 199 ? 36.024 49.026 35.952 1.00 46.89 191 ILE A O 1
ATOM 1443 N N . ASP A 1 200 ? 36.391 49.475 33.769 1.00 45.83 192 ASP A N 1
ATOM 1444 C CA . ASP A 1 200 ? 36.635 50.905 33.937 1.00 49.26 192 ASP A CA 1
ATOM 1445 C C . ASP A 1 200 ? 35.338 51.634 33.585 1.00 46.03 192 ASP A C 1
ATOM 1446 O O . ASP A 1 200 ? 34.934 51.665 32.417 1.00 37.54 192 ASP A O 1
ATOM 1451 N N . LEU A 1 201 ? 34.676 52.205 34.600 1.00 38.20 193 LEU A N 1
ATOM 1452 C CA . LEU A 1 201 ? 33.362 52.812 34.385 1.00 46.87 193 LEU A CA 1
ATOM 1453 C C . LEU A 1 201 ? 33.431 53.937 33.363 1.00 45.91 193 LEU A C 1
ATOM 1454 O O . LEU A 1 201 ? 32.538 54.068 32.517 1.00 41.06 193 LEU A O 1
ATOM 1459 N N . GLU A 1 202 ? 34.494 54.751 33.413 1.00 50.32 194 GLU A N 1
ATOM 1460 C CA . GLU A 1 202 ? 34.627 55.844 32.454 1.00 48.29 194 GLU A CA 1
ATOM 1461 C C . GLU A 1 202 ? 34.644 55.331 31.019 1.00 47.66 194 GLU A C 1
ATOM 1462 O O . GLU A 1 202 ? 34.241 56.049 30.098 1.00 47.52 194 GLU A O 1
ATOM 1468 N N . GLN A 1 203 ? 35.072 54.084 30.818 1.00 46.03 195 GLN A N 1
ATOM 1469 C CA . GLN A 1 203 ? 35.151 53.467 29.503 1.00 43.83 195 GLN A CA 1
ATOM 1470 C C . GLN A 1 203 ? 33.962 52.565 29.200 1.00 40.54 195 GLN A C 1
ATOM 1471 O O . GLN A 1 203 ? 33.948 51.904 28.159 1.00 44.20 195 GLN A O 1
ATOM 1477 N N . THR A 1 204 ? 32.962 52.527 30.071 1.00 46.73 196 THR A N 1
ATOM 1478 C CA . THR A 1 204 ? 31.912 51.518 30.011 1.00 46.20 196 THR A CA 1
ATOM 1479 C C . THR A 1 204 ? 30.607 52.142 29.546 1.00 42.62 196 THR A C 1
ATOM 1480 O O . THR A 1 204 ? 30.195 53.189 30.053 1.00 42.77 196 THR A O 1
ATOM 1484 N N . LEU A 1 205 ? 29.966 51.495 28.584 1.00 41.18 197 LEU A N 1
ATOM 1485 C CA . LEU A 1 205 ? 28.599 51.800 28.198 1.00 38.13 197 LEU A CA 1
ATOM 1486 C C . LEU A 1 205 ? 27.672 50.749 28.819 1.00 37.05 197 LEU A C 1
ATOM 1487 O O . LEU A 1 205 ? 27.881 49.546 28.635 1.00 34.07 197 LEU A O 1
ATOM 1492 N N . VAL A 1 206 ? 26.669 51.191 29.574 1.00 35.93 198 VAL A N 1
ATOM 1493 C CA . VAL A 1 206 ? 25.753 50.270 30.247 1.00 36.77 198 VAL A CA 1
ATOM 1494 C C . VAL A 1 206 ? 24.454 50.219 29.457 1.00 37.84 198 VAL A C 1
ATOM 1495 O O . VAL A 1 206 ? 23.776 51.239 29.310 1.00 35.43 198 VAL A O 1
ATOM 1499 N N . VAL A 1 207 ? 24.083 49.044 28.968 1.00 33.97 199 VAL A N 1
ATOM 1500 C CA . VAL A 1 207 ? 22.884 48.881 28.149 1.00 37.47 199 VAL A CA 1
ATOM 1501 C C . VAL A 1 207 ? 21.852 48.133 28.987 1.00 39.59 199 VAL A C 1
ATOM 1502 O O . VAL A 1 207 ? 21.982 46.925 29.226 1.00 34.58 199 VAL A O 1
ATOM 1506 N N . VAL A 1 208 ? 20.834 48.851 29.445 1.00 36.00 200 VAL A N 1
ATOM 1507 C CA . VAL A 1 208 ? 19.752 48.256 30.221 1.00 37.74 200 VAL A CA 1
ATOM 1508 C C . VAL A 1 208 ? 18.668 47.787 29.254 1.00 36.12 200 VAL A C 1
ATOM 1509 O O . VAL A 1 208 ? 18.054 48.595 28.545 1.00 34.55 200 VAL A O 1
ATOM 1513 N N . VAL A 1 209 ? 18.435 46.484 29.224 1.00 35.15 201 VAL A N 1
ATOM 1514 C CA . VAL A 1 209 ? 17.543 45.863 28.259 1.00 41.91 201 VAL A CA 1
ATOM 1515 C C . VAL A 1 209 ? 16.392 45.251 29.044 1.00 43.38 201 VAL A C 1
ATOM 1516 O O . VAL A 1 209 ? 16.588 44.296 29.808 1.00 44.26 201 VAL A O 1
ATOM 1520 N N . SER A 1 210 ? 15.193 45.797 28.863 1.00 41.54 202 SER A N 1
ATOM 1521 C CA . SER A 1 210 ? 14.014 45.263 29.544 1.00 40.51 202 SER A CA 1
ATOM 1522 C C . SER A 1 210 ? 12.794 45.662 28.727 1.00 40.56 202 SER A C 1
ATOM 1523 O O . SER A 1 210 ? 12.486 46.853 28.638 1.00 42.85 202 SER A O 1
ATOM 1526 N N . LYS A 1 211 ? 12.109 44.674 28.142 1.00 42.23 203 LYS A N 1
ATOM 1527 C CA . LYS A 1 211 ? 10.947 44.955 27.299 1.00 39.59 203 LYS A CA 1
ATOM 1528 C C . LYS A 1 211 ? 9.880 45.714 28.080 1.00 34.72 203 LYS A C 1
ATOM 1529 O O . LYS A 1 211 ? 9.486 46.825 27.700 1.00 38.22 203 LYS A O 1
ATOM 1535 N N . SER A 1 212 ? 9.420 45.141 29.199 1.00 34.11 204 SER A N 1
ATOM 1536 C CA . SER A 1 212 ? 8.411 45.811 30.016 1.00 32.75 204 SER A CA 1
ATOM 1537 C C . SER A 1 212 ? 8.908 47.131 30.581 1.00 36.59 204 SER A C 1
ATOM 1538 O O . SER A 1 212 ? 8.115 48.063 30.762 1.00 44.70 204 SER A O 1
ATOM 1541 N N . GLY A 1 213 ? 10.199 47.219 30.903 1.00 34.74 205 GLY A N 1
ATOM 1542 C CA . GLY A 1 213 ? 10.728 48.316 31.688 1.00 33.56 205 GLY A CA 1
ATOM 1543 C C . GLY A 1 213 ? 10.469 48.229 33.176 1.00 41.21 205 GLY A C 1
ATOM 1544 O O . GLY A 1 213 ? 10.734 49.206 33.886 1.00 41.39 205 GLY A O 1
ATOM 1545 N N . THR A 1 214 ? 9.965 47.091 33.685 1.00 35.67 206 THR A N 1
ATOM 1546 C CA . THR A 1 214 ? 9.574 46.998 35.091 1.00 35.58 206 THR A CA 1
ATOM 1547 C C . THR A 1 214 ? 10.073 45.739 35.815 1.00 33.69 206 THR A C 1
ATOM 1548 O O . THR A 1 214 ? 9.737 45.547 36.989 1.00 47.60 206 THR A O 1
ATOM 1552 N N . THR A 1 215 ? 10.849 44.876 35.161 1.00 34.71 207 THR A N 1
ATOM 1553 C CA . THR A 1 215 ? 11.328 43.660 35.806 1.00 36.32 207 THR A CA 1
ATOM 1554 C C . THR A 1 215 ? 12.272 43.986 36.968 1.00 41.44 207 THR A C 1
ATOM 1555 O O . THR A 1 215 ? 13.138 44.856 36.861 1.00 33.27 207 THR A O 1
ATOM 1559 N N . LEU A 1 216 ? 12.091 43.288 38.093 1.00 33.33 208 LEU A N 1
ATOM 1560 C CA . LEU A 1 216 ? 12.868 43.606 39.293 1.00 39.23 208 LEU A CA 1
ATOM 1561 C C . LEU A 1 216 ? 14.378 43.581 39.043 1.00 37.34 208 LEU A C 1
ATOM 1562 O O . LEU A 1 216 ? 15.104 44.475 39.498 1.00 36.89 208 LEU A O 1
ATOM 1567 N N . GLU A 1 217 ? 14.873 42.562 38.311 1.00 37.06 209 GLU A N 1
ATOM 1568 C CA . GLU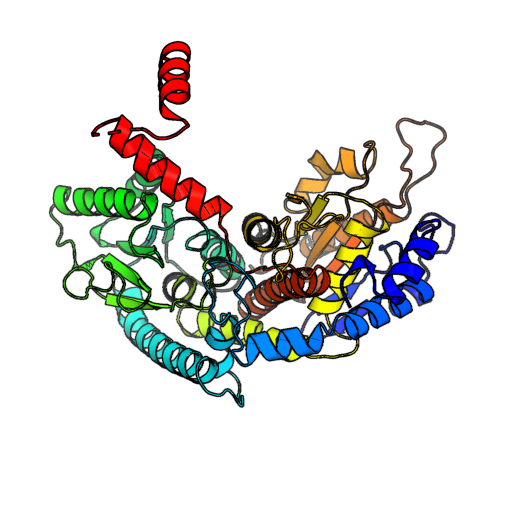 A 1 217 ? 16.315 42.355 38.212 1.00 33.10 209 GLU A CA 1
ATOM 1569 C C . GLU A 1 217 ? 17.020 43.478 37.456 1.00 34.37 209 GLU A C 1
ATOM 1570 O O . GLU A 1 217 ? 17.949 44.088 38.013 1.00 35.68 209 GLU A O 1
ATOM 1576 N N . PRO A 1 218 ? 16.662 43.787 36.204 1.00 32.47 210 PRO A N 1
ATOM 1577 C CA . PRO A 1 218 ? 17.284 44.958 35.554 1.00 33.86 210 PRO A CA 1
ATOM 1578 C C . PRO A 1 218 ? 17.171 46.227 36.383 1.00 36.48 210 PRO A C 1
ATOM 1579 O O . PRO A 1 218 ? 18.115 47.028 36.401 1.00 38.87 210 PRO A O 1
ATOM 1583 N N . ALA A 1 219 ? 16.039 46.431 37.069 1.00 33.65 211 ALA A N 1
ATOM 1584 C CA . ALA A 1 219 ? 15.853 47.674 37.819 1.00 39.19 211 ALA A CA 1
ATOM 1585 C C . ALA A 1 219 ? 16.771 47.728 39.031 1.00 44.08 211 ALA A C 1
ATOM 1586 O O . ALA A 1 219 ? 17.381 48.768 39.310 1.00 45.00 211 ALA A O 1
ATOM 1588 N N . ALA A 1 220 ? 16.884 46.621 39.766 1.00 34.67 212 ALA A N 1
ATOM 1589 C CA . ALA A 1 220 ? 17.822 46.613 40.879 1.00 42.27 212 ALA A CA 1
ATOM 1590 C C . ALA A 1 220 ? 19.252 46.729 40.374 1.00 34.93 212 ALA A C 1
ATOM 1591 O O . ALA A 1 220 ? 20.071 47.439 40.966 1.00 37.68 212 ALA A O 1
ATOM 1593 N N . ASN A 1 221 ? 19.567 46.065 39.262 1.00 37.97 213 ASN A N 1
ATOM 1594 C CA . ASN A 1 221 ? 20.943 46.095 38.779 1.00 34.11 213 ASN A CA 1
ATOM 1595 C C . ASN A 1 221 ? 21.306 47.469 38.224 1.00 45.17 213 ASN A C 1
ATOM 1596 O O . ASN A 1 221 ? 22.388 47.995 38.523 1.00 37.72 213 ASN A O 1
ATOM 1601 N N . GLU A 1 222 ? 20.410 48.070 37.425 1.00 44.55 214 GLU A N 1
ATOM 1602 C CA . GLU A 1 222 ? 20.657 49.423 36.927 1.00 45.21 214 GLU A CA 1
ATOM 1603 C C . GLU A 1 222 ? 20.918 50.389 38.077 1.00 40.80 214 GLU A C 1
ATOM 1604 O O . GLU A 1 222 ? 21.850 51.203 38.016 1.00 39.32 214 GLU A O 1
ATOM 1610 N N . GLU A 1 223 ? 20.115 50.304 39.142 1.00 41.17 215 GLU A N 1
ATOM 1611 C CA . GLU A 1 223 ? 20.325 51.184 40.288 1.00 41.67 215 GLU A CA 1
ATOM 1612 C C . GLU A 1 223 ? 21.686 50.928 40.930 1.00 42.35 215 GLU A C 1
ATOM 1613 O O . GLU A 1 223 ? 22.389 51.877 41.289 1.00 43.48 215 GLU A O 1
ATOM 1619 N N . LEU A 1 224 ? 22.098 49.656 41.031 1.00 39.28 216 LEU A N 1
ATOM 1620 C CA . LEU A 1 224 ? 23.434 49.341 41.538 1.00 43.21 216 LEU A CA 1
ATOM 1621 C C . LEU A 1 224 ? 24.525 49.988 40.693 1.00 36.84 216 LEU A C 1
ATOM 1622 O O . LEU A 1 224 ? 25.544 50.442 41.220 1.00 40.06 216 LEU A O 1
ATOM 1627 N N . PHE A 1 225 ? 24.347 50.016 39.376 1.00 43.69 217 PHE A N 1
ATOM 1628 C CA . PHE A 1 225 ? 25.383 50.599 38.530 1.00 36.38 217 PHE A CA 1
ATOM 1629 C C . PHE A 1 225 ? 25.345 52.120 38.577 1.00 44.29 217 PHE A C 1
ATOM 1630 O O . PHE A 1 225 ? 26.402 52.764 38.591 1.00 37.70 217 PHE A O 1
ATOM 1638 N N . ARG A 1 226 ? 24.134 52.704 38.626 1.00 40.67 218 ARG A N 1
ATOM 1639 C CA . ARG A 1 226 ? 24.010 54.153 38.746 1.00 42.34 218 ARG A CA 1
ATOM 1640 C C . ARG A 1 226 ? 24.738 54.657 39.978 1.00 42.15 218 ARG A C 1
ATOM 1641 O O . ARG A 1 226 ? 25.409 55.689 39.920 1.00 43.27 218 ARG A O 1
ATOM 1649 N N . GLN A 1 227 ? 24.624 53.932 41.098 1.00 43.80 219 GLN A N 1
ATOM 1650 C CA . GLN A 1 227 ? 25.303 54.332 42.327 1.00 43.74 219 GLN A CA 1
ATOM 1651 C C . GLN A 1 227 ? 26.812 54.239 42.180 1.00 47.46 219 GLN A C 1
ATOM 1652 O O . GLN A 1 227 ? 27.541 55.090 42.702 1.00 50.18 219 GLN A O 1
ATOM 1658 N N . ALA A 1 228 ? 27.299 53.216 41.469 1.00 39.31 220 ALA A N 1
ATOM 1659 C CA . ALA A 1 228 ? 28.739 53.066 41.296 1.00 39.42 220 ALA A CA 1
ATOM 1660 C C . ALA A 1 228 ? 29.318 54.229 40.493 1.00 47.07 220 ALA A C 1
ATOM 1661 O O . ALA A 1 228 ? 30.380 54.757 40.847 1.00 44.83 220 ALA A O 1
ATOM 1663 N N . TYR A 1 229 ? 28.628 54.656 39.423 1.00 44.45 221 TYR A N 1
ATOM 1664 C CA . TYR A 1 229 ? 29.058 55.846 38.685 1.00 49.42 221 TYR A CA 1
ATOM 1665 C C . TYR A 1 229 ? 29.070 57.076 39.582 1.00 51.65 221 TYR A C 1
ATOM 1666 O O . TYR A 1 229 ? 30.047 57.836 39.609 1.00 56.53 221 TYR A O 1
ATOM 1675 N N . GLN A 1 230 ? 27.990 57.279 40.334 1.00 48.62 222 GLN A N 1
ATOM 1676 C CA . GLN A 1 230 ? 27.897 58.434 41.213 1.00 52.40 222 GLN A CA 1
ATOM 1677 C C . GLN A 1 230 ? 28.952 58.394 42.310 1.00 55.91 222 GLN A C 1
ATOM 1678 O O . GLN A 1 230 ? 29.484 59.442 42.685 1.00 60.65 222 GLN A O 1
ATOM 1684 N N . ASN A 1 231 ? 29.285 57.203 42.816 1.00 58.15 223 ASN A N 1
ATOM 1685 C CA . ASN A 1 231 ? 30.349 57.091 43.814 1.00 62.73 223 ASN A CA 1
ATOM 1686 C C . ASN A 1 231 ? 31.707 57.457 43.225 1.00 65.00 223 ASN A C 1
ATOM 1687 O O . ASN A 1 231 ? 32.496 58.163 43.860 1.00 69.05 223 ASN A O 1
ATOM 1692 N N . LYS A 1 232 ? 32.012 56.977 42.020 1.00 66.01 224 LYS A N 1
ATOM 1693 C CA . LYS A 1 232 ? 33.233 57.437 41.367 1.00 65.64 224 LYS A CA 1
ATOM 1694 C C . LYS A 1 232 ? 33.129 58.882 40.875 1.00 63.54 224 LYS A C 1
ATOM 1695 O O . LYS A 1 232 ? 34.104 59.408 40.327 1.00 62.09 224 LYS A O 1
ATOM 1697 N N . GLY A 1 233 ? 31.989 59.540 41.061 1.00 60.32 225 GLY A N 1
ATOM 1698 C CA . GLY A 1 233 ? 31.846 60.927 40.651 1.00 59.06 225 GLY A CA 1
ATOM 1699 C C . GLY A 1 233 ? 31.848 61.145 39.153 1.00 66.49 225 GLY A C 1
ATOM 1700 O O . GLY A 1 233 ? 32.508 62.072 38.668 1.00 78.47 225 GLY A O 1
ATOM 1701 N N . LEU A 1 234 ? 31.124 60.316 38.408 1.00 62.28 226 LEU A N 1
ATOM 1702 C CA . LEU A 1 234 ? 31.051 60.402 36.957 1.00 62.15 226 LEU A CA 1
ATOM 1703 C C . LEU A 1 234 ? 29.661 60.843 36.531 1.00 68.48 226 LEU A C 1
ATOM 1704 O O . LEU A 1 234 ? 28.667 60.482 37.168 1.00 71.10 226 LEU A O 1
ATOM 1709 N N . SER A 1 235 ? 29.585 61.615 35.450 1.00 70.55 227 SER A N 1
ATOM 1710 C CA . SER A 1 235 ? 28.283 61.913 34.870 1.00 69.76 227 SER A CA 1
ATOM 1711 C C . SER A 1 235 ? 27.617 60.610 34.469 1.00 67.16 227 SER A C 1
ATOM 1712 O O . SER A 1 235 ? 28.201 59.791 33.759 1.00 79.33 227 SER A O 1
ATOM 1715 N N . ILE A 1 236 ? 26.400 60.415 34.943 1.00 56.65 228 ILE A N 1
ATOM 1716 C CA . ILE A 1 236 ? 25.762 59.105 34.903 1.00 54.21 228 ILE A CA 1
ATOM 1717 C C . ILE A 1 236 ? 25.001 58.883 33.602 1.00 60.23 228 ILE A C 1
ATOM 1718 O O . ILE A 1 236 ? 25.214 57.885 32.910 1.00 65.69 228 ILE A O 1
ATOM 1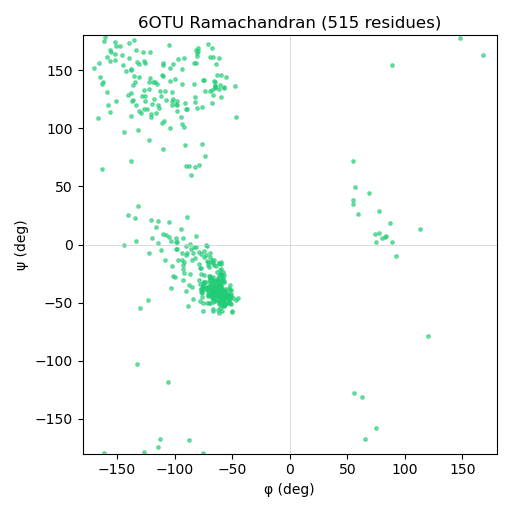723 N N . ALA A 1 237 ? 24.103 59.800 33.242 1.00 61.29 229 ALA A N 1
ATOM 1724 C CA . ALA A 1 237 ? 23.265 59.589 32.066 1.00 60.86 229 ALA A CA 1
ATOM 1725 C C . ALA A 1 237 ? 24.089 59.390 30.799 1.00 58.48 229 ALA A C 1
ATOM 1726 O O . ALA A 1 237 ? 23.637 58.706 29.875 1.00 60.10 229 ALA A O 1
AT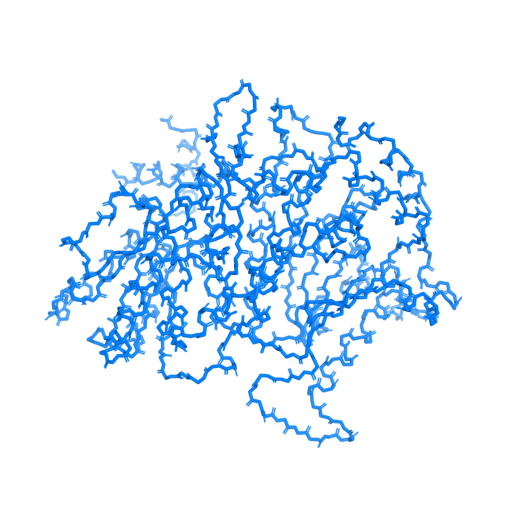OM 1728 N N . GLU A 1 238 ? 25.292 59.975 30.732 1.00 58.17 230 GLU A N 1
ATOM 1729 C CA . GLU A 1 238 ? 26.134 59.853 29.543 1.00 45.70 230 GLU A CA 1
ATOM 1730 C C . GLU A 1 238 ? 26.534 58.405 29.241 1.00 47.61 230 GLU A C 1
ATOM 1731 O O . GLU A 1 238 ? 26.972 58.115 28.121 1.00 50.54 230 GLU A O 1
ATOM 1733 N N . HIS A 1 239 ? 26.377 57.485 30.199 1.00 45.40 231 HIS A N 1
ATOM 1734 C CA . HIS A 1 239 ? 26.854 56.112 30.057 1.00 47.62 231 HIS A CA 1
ATOM 1735 C C . HIS A 1 239 ? 25.750 55.059 29.946 1.00 45.71 231 HIS A C 1
ATOM 1736 O O . HIS A 1 239 ? 26.070 53.878 29.730 1.00 47.93 231 HIS A O 1
ATOM 1743 N N . PHE A 1 240 ? 24.473 55.433 30.079 1.00 40.92 232 PHE A N 1
ATOM 1744 C CA . PHE A 1 240 ? 23.378 54.465 30.129 1.00 38.05 232 PHE A CA 1
ATOM 1745 C C . PHE A 1 240 ? 22.503 54.563 28.886 1.00 41.83 232 PHE A C 1
ATOM 1746 O O . PHE A 1 240 ? 22.044 55.652 28.520 1.00 38.89 232 PHE A O 1
ATOM 1754 N N . VAL A 1 241 ? 22.291 53.417 28.243 1.00 39.72 233 VAL A N 1
ATOM 1755 C CA . VAL A 1 241 ? 21.439 53.273 27.071 1.00 40.14 233 VAL A CA 1
ATOM 1756 C C . VAL A 1 241 ? 20.298 52.341 27.450 1.00 44.08 233 VAL A C 1
ATOM 1757 O O . VAL A 1 241 ? 20.507 51.363 28.179 1.00 41.06 233 VAL A O 1
ATOM 1761 N N . ALA A 1 242 ? 19.087 52.653 26.989 1.00 45.26 234 ALA A N 1
ATOM 1762 C CA . ALA A 1 242 ? 17.949 51.778 27.230 1.00 43.44 234 ALA A CA 1
ATOM 1763 C C . ALA A 1 242 ? 17.490 51.101 25.940 1.00 44.23 234 ALA A C 1
ATOM 1764 O O . ALA A 1 242 ? 17.576 51.664 24.840 1.00 39.48 234 ALA A O 1
ATOM 1766 N N . VAL A 1 243 ? 17.035 49.861 26.098 1.00 33.02 235 VAL A N 1
ATOM 1767 C CA . VAL A 1 243 ? 16.375 49.090 25.056 1.00 32.69 235 VAL A CA 1
ATOM 1768 C C . VAL A 1 243 ? 15.097 48.574 25.696 1.00 32.54 235 VAL A C 1
ATOM 1769 O O . VAL A 1 243 ? 15.154 47.781 26.639 1.00 33.38 235 VAL A O 1
ATOM 1773 N N . THR A 1 244 ? 13.948 49.050 25.221 1.00 34.86 236 THR A N 1
ATOM 1774 C CA . THR A 1 244 ? 12.676 48.737 25.857 1.00 34.81 236 THR A CA 1
ATOM 1775 C C . THR A 1 244 ? 11.546 48.875 24.848 1.00 39.23 236 THR A C 1
ATOM 1776 O O . THR A 1 244 ? 11.721 49.428 23.756 1.00 42.03 236 THR A O 1
ATOM 1780 N N . SER A 1 245 ? 10.379 48.355 25.236 1.00 34.97 237 SER A N 1
ATOM 1781 C CA . SER A 1 245 ? 9.159 48.519 24.457 1.00 37.57 237 SER A CA 1
ATOM 1782 C C . SER A 1 245 ? 8.807 49.997 24.302 1.00 38.89 237 SER A C 1
ATOM 1783 O O . SER A 1 245 ? 9.037 50.810 25.200 1.00 41.58 237 SER A O 1
ATOM 1786 N N . GLN A 1 246 ? 8.240 50.349 23.149 1.00 39.20 238 GLN A N 1
ATOM 1787 C CA . GLN A 1 246 ? 7.847 51.735 22.935 1.00 41.06 238 GLN A CA 1
ATOM 1788 C C . GLN A 1 246 ? 6.740 52.129 23.908 1.00 35.39 238 GLN A C 1
ATOM 1789 O O . GLN A 1 246 ? 5.797 51.370 24.139 1.00 36.65 238 GLN A O 1
ATOM 1795 N N . GLY A 1 247 ? 6.860 53.321 24.488 1.00 36.00 239 GLY A N 1
ATOM 1796 C CA . GLY A 1 247 ? 5.895 53.774 25.477 1.00 37.39 239 GLY A CA 1
ATOM 1797 C C . GLY A 1 247 ? 6.027 53.132 26.845 1.00 36.22 239 GLY A C 1
ATOM 1798 O O . GLY A 1 247 ? 5.215 53.426 27.730 1.00 52.89 239 GLY A O 1
ATOM 1799 N N . SER A 1 248 ? 7.014 52.256 27.035 1.00 35.52 240 SER A N 1
ATOM 1800 C CA . SER A 1 248 ? 7.331 51.675 28.326 1.00 46.14 240 SER A CA 1
ATOM 1801 C C . SER A 1 248 ? 7.737 52.744 29.346 1.00 42.15 240 SER A C 1
ATOM 1802 O O . SER A 1 248 ? 8.134 53.851 28.979 1.00 36.37 240 SER A O 1
ATOM 1805 N N . PRO A 1 249 ? 7.663 52.421 30.642 1.00 38.88 241 PRO A N 1
ATOM 1806 C CA . PRO A 1 249 ? 8.151 53.364 31.665 1.00 37.33 241 PRO A CA 1
ATOM 1807 C C . PRO A 1 249 ? 9.619 53.706 31.517 1.00 38.84 241 PRO A C 1
ATOM 1808 O O . PRO A 1 249 ? 10.068 54.708 32.086 1.00 46.39 241 PRO A O 1
ATOM 1812 N N . MET A 1 250 ? 10.372 52.914 30.761 1.00 38.86 242 MET A N 1
ATOM 1813 C CA . MET A 1 250 ? 11.799 53.108 30.541 1.00 35.53 242 MET A CA 1
ATOM 1814 C C . MET A 1 250 ? 12.100 53.923 29.287 1.00 40.88 242 MET A C 1
ATOM 1815 O O . MET A 1 250 ? 13.240 54.378 29.119 1.00 37.60 242 MET A O 1
ATOM 1820 N N . ASP A 1 251 ? 11.105 54.117 28.418 1.00 35.90 243 ASP A N 1
ATOM 1821 C CA . ASP A 1 251 ? 11.258 54.804 27.144 1.00 40.21 243 ASP A CA 1
ATOM 1822 C C . ASP A 1 251 ? 11.407 56.301 27.403 1.00 41.78 243 ASP A C 1
ATOM 1823 O O . ASP A 1 251 ? 10.469 57.079 27.196 1.00 40.86 243 ASP A O 1
ATOM 1828 N N . ASP A 1 252 ? 12.597 56.710 27.852 1.00 41.71 244 ASP A N 1
ATOM 1829 C CA . ASP A 1 252 ? 12.775 57.984 28.555 1.00 41.54 244 ASP A CA 1
ATOM 1830 C C . ASP A 1 252 ? 14.121 58.585 28.154 1.00 40.10 244 ASP A C 1
ATOM 1831 O O . ASP A 1 252 ? 15.157 58.237 28.731 1.00 40.30 244 ASP A O 1
ATOM 1836 N N . LYS A 1 253 ? 14.109 59.495 27.178 1.00 42.15 245 LYS A N 1
ATOM 1837 C CA . LYS A 1 253 ? 15.372 60.034 26.669 1.00 39.19 245 LYS A CA 1
ATOM 1838 C C . LYS A 1 253 ? 16.025 61.031 27.626 1.00 46.74 245 LYS A C 1
ATOM 1839 O O . LYS A 1 253 ? 17.187 61.400 27.419 1.00 47.98 245 LYS A O 1
ATOM 1845 N N . SER A 1 254 ? 15.316 61.465 28.664 1.00 40.55 246 SER A N 1
ATOM 1846 C CA . SER A 1 254 ? 15.899 62.306 29.699 1.00 44.11 246 SER A CA 1
ATOM 1847 C C . SER A 1 254 ? 16.650 61.502 30.751 1.00 46.23 246 SER A C 1
ATOM 1848 O O . SER A 1 254 ? 17.376 62.087 31.562 1.00 51.41 246 SER A O 1
ATOM 1851 N N . ARG A 1 255 ? 16.499 60.182 30.759 1.00 41.17 247 ARG A N 1
ATOM 1852 C CA . ARG A 1 255 ? 17.197 59.338 31.704 1.00 40.39 247 ARG A CA 1
ATOM 1853 C C . ARG A 1 255 ? 18.298 58.510 31.044 1.00 46.89 247 ARG A C 1
ATOM 1854 O O . ARG A 1 255 ? 19.168 57.982 31.748 1.00 43.29 247 ARG A O 1
ATOM 1862 N N . TYR A 1 256 ? 18.319 58.430 29.711 1.00 49.86 248 TYR A N 1
ATOM 1863 C CA . TYR A 1 256 ? 19.284 57.615 28.984 1.00 43.76 248 TYR A CA 1
ATOM 1864 C C . TYR A 1 256 ? 19.953 58.412 27.868 1.00 39.36 248 TYR A C 1
ATOM 1865 O O . TYR A 1 256 ? 19.326 59.260 27.218 1.00 40.12 248 TYR A O 1
ATOM 1874 N N . LEU A 1 257 ? 21.240 58.131 27.660 1.00 42.29 249 LEU A N 1
ATOM 1875 C CA . LEU A 1 257 ? 21.972 58.717 26.542 1.00 45.91 249 LEU A CA 1
ATOM 1876 C C . LEU A 1 257 ? 21.276 58.429 25.216 1.00 47.16 249 LEU A C 1
ATOM 1877 O O . LEU A 1 257 ? 21.229 59.284 24.326 1.00 49.73 249 LEU A O 1
ATOM 1882 N N . GLU A 1 258 ? 20.729 57.226 25.071 1.00 44.29 250 GLU A N 1
ATOM 1883 C CA . GLU A 1 258 ? 19.950 56.863 23.898 1.00 47.34 250 GLU A CA 1
ATOM 1884 C C . GLU A 1 258 ? 18.954 55.799 24.326 1.00 45.66 250 GLU A C 1
ATOM 1885 O O . GLU A 1 258 ? 19.134 55.128 25.350 1.00 40.01 250 GLU A O 1
ATOM 1891 N N . VAL A 1 259 ? 17.889 55.666 23.540 1.00 42.01 251 VAL A N 1
ATOM 1892 C CA . VAL A 1 259 ? 16.829 54.706 23.816 1.00 45.21 251 VAL A CA 1
ATOM 1893 C C . VAL A 1 259 ? 16.473 54.016 22.507 1.00 46.26 251 VAL A C 1
ATOM 1894 O O . VAL A 1 259 ? 16.135 54.687 21.525 1.00 42.50 251 VAL A O 1
ATOM 1898 N N . PHE A 1 260 ? 16.549 52.682 22.489 1.00 44.50 252 PHE A N 1
ATOM 1899 C CA . PHE A 1 260 ? 16.136 51.872 21.347 1.00 40.82 252 PHE A CA 1
ATOM 1900 C C . PHE A 1 260 ? 14.872 51.095 21.706 1.00 36.91 252 PHE A C 1
ATOM 1901 O O . PHE A 1 260 ? 14.584 50.841 22.875 1.00 39.74 252 PHE A O 1
ATOM 1909 N N . HIS A 1 261 ? 14.114 50.714 20.687 1.00 33.75 253 HIS A N 1
ATOM 1910 C CA . HIS A 1 261 ? 12.800 50.120 20.884 1.00 35.25 253 HIS A CA 1
ATOM 1911 C C . HIS A 1 261 ? 12.704 48.732 20.266 1.00 35.35 253 HIS A C 1
ATOM 1912 O O . HIS A 1 261 ? 13.261 48.469 19.193 1.00 33.09 253 HIS A O 1
ATOM 1919 N N . LEU A 1 262 ? 11.985 47.860 20.957 1.00 33.51 254 LEU A N 1
ATOM 1920 C CA . LEU A 1 262 ? 11.248 46.753 20.374 1.00 36.59 254 LEU A CA 1
ATOM 1921 C C . LEU A 1 262 ? 9.762 47.067 20.578 1.00 32.83 254 LEU A C 1
ATOM 1922 O O . LEU A 1 262 ? 9.399 48.188 20.927 1.00 39.16 254 LEU A O 1
ATOM 1927 N N . TRP A 1 263 ? 8.893 46.085 20.356 1.00 39.83 255 TRP A N 1
ATOM 1928 C CA . TRP A 1 263 ? 7.449 46.302 20.443 1.00 42.78 255 TRP A CA 1
ATOM 1929 C C . TRP A 1 263 ? 6.797 45.100 21.119 1.00 32.72 255 TRP A C 1
ATOM 1930 O O . TRP A 1 263 ? 7.448 44.087 21.393 1.00 33.56 255 TRP A O 1
ATOM 1941 N N . ASP A 1 264 ? 5.492 45.222 21.387 1.00 33.04 256 ASP A N 1
ATOM 1942 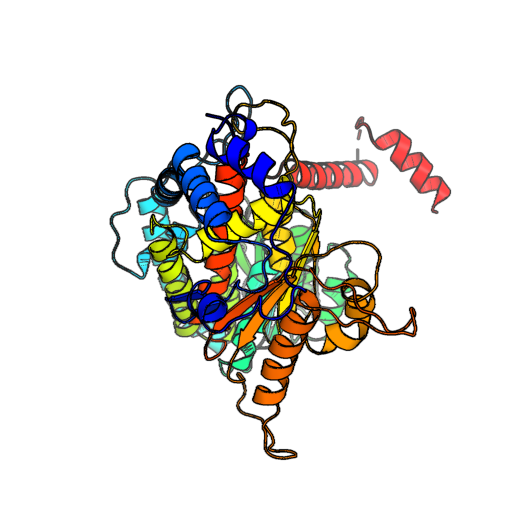C CA . ASP A 1 264 ? 4.783 44.230 22.199 1.00 38.95 256 ASP A CA 1
ATOM 1943 C C . ASP A 1 264 ? 4.702 42.864 21.526 1.00 39.75 256 ASP A C 1
ATOM 1944 O O . ASP A 1 264 ? 4.697 41.836 22.215 1.00 38.77 256 ASP A O 1
ATOM 1949 N N . SER A 1 265 ? 4.648 42.832 20.198 1.00 35.93 257 SER A N 1
ATOM 1950 C CA . SER A 1 265 ? 4.573 41.601 19.429 1.00 33.94 257 SER A CA 1
ATOM 1951 C C . SER A 1 265 ? 5.931 40.929 19.225 1.00 39.16 257 SER A C 1
ATOM 1952 O O . SER A 1 265 ? 6.016 39.984 18.428 1.00 36.78 257 SER A O 1
ATOM 1955 N N . ILE A 1 266 ? 6.982 41.426 19.874 1.00 31.99 258 ILE A N 1
ATOM 1956 C CA . ILE A 1 266 ? 8.318 40.848 19.812 1.00 31.64 258 ILE A CA 1
ATOM 1957 C C . ILE A 1 266 ? 8.526 40.104 21.127 1.00 39.29 258 ILE A C 1
ATOM 1958 O O . ILE A 1 266 ? 8.815 40.723 22.156 1.00 31.23 258 ILE A O 1
ATOM 1963 N N . GLY A 1 267 ? 8.368 38.781 21.107 1.00 33.85 259 GLY A N 1
ATOM 1964 C CA . GLY A 1 267 ? 8.566 38.001 22.324 1.00 32.76 259 GLY A CA 1
ATOM 1965 C C . GLY A 1 267 ? 10.017 38.037 22.785 1.00 36.18 259 GLY A C 1
ATOM 1966 O O . GLY A 1 267 ? 10.952 37.982 21.978 1.00 36.30 259 GLY A O 1
ATOM 1967 N N . GLY A 1 268 ? 10.197 38.128 24.111 1.00 37.09 260 GLY A N 1
ATOM 1968 C CA . GLY A 1 268 ? 11.539 38.224 24.680 1.00 30.34 260 GLY A CA 1
ATOM 1969 C C . GLY A 1 268 ? 12.474 37.120 24.224 1.00 35.60 260 GLY A C 1
ATOM 1970 O O . GLY A 1 268 ? 13.610 37.378 23.819 1.00 42.08 260 GLY A O 1
ATOM 1971 N N . ARG A 1 269 ? 12.004 35.869 24.267 1.00 34.90 261 ARG A N 1
ATOM 1972 C CA . ARG A 1 269 ? 12.803 34.724 23.856 1.00 30.15 261 ARG A CA 1
ATOM 1973 C C . ARG A 1 269 ? 12.971 34.647 22.342 1.00 40.33 261 ARG A C 1
ATOM 1974 O O . ARG A 1 269 ? 13.632 33.724 21.844 1.00 36.57 261 ARG A O 1
ATOM 1982 N N . PHE A 1 270 ? 12.389 35.592 21.605 1.00 34.01 262 PHE A N 1
ATOM 1983 C CA . PHE A 1 270 ? 12.592 35.702 20.168 1.00 36.30 262 PHE A CA 1
ATOM 1984 C C . PHE A 1 270 ? 13.183 37.056 19.782 1.00 34.93 262 PHE A C 1
ATOM 1985 O O . PHE A 1 270 ? 13.054 37.468 18.630 1.00 33.38 262 PHE A O 1
ATOM 1993 N N . SER A 1 271 ? 13.826 37.762 20.710 1.00 31.68 263 SER A N 1
ATOM 1994 C CA . SER A 1 271 ? 14.155 39.165 20.478 1.00 34.97 263 SER A CA 1
ATOM 1995 C C . SER A 1 271 ? 15.623 39.414 20.123 1.00 32.80 263 SER A C 1
ATOM 1996 O O . SER A 1 271 ? 16.016 40.576 19.954 1.00 32.54 263 SER A O 1
ATOM 1999 N N . ALA A 1 272 ? 16.437 38.362 19.988 1.00 33.12 264 ALA A N 1
ATOM 2000 C CA . ALA A 1 272 ? 17.859 38.556 19.710 1.00 35.56 264 ALA A CA 1
ATOM 2001 C C . ALA A 1 272 ? 18.105 39.285 18.387 1.00 39.34 264 ALA A C 1
ATOM 2002 O O . ALA A 1 272 ? 19.128 39.959 18.250 1.00 37.59 264 ALA A O 1
ATOM 2004 N N . THR A 1 273 ? 17.198 39.177 17.408 1.00 36.47 265 THR A N 1
ATOM 2005 C CA . THR A 1 273 ? 17.360 39.913 16.152 1.00 40.14 265 THR A CA 1
ATOM 2006 C C . THR A 1 273 ? 16.800 41.334 16.206 1.00 44.15 265 THR A C 1
ATOM 2007 O O . THR A 1 273 ? 16.914 42.064 15.212 1.00 33.45 265 THR A O 1
ATOM 2011 N N . SER A 1 274 ? 16.172 41.728 17.314 1.00 31.50 266 SER A N 1
ATOM 2012 C CA . SER A 1 274 ? 15.727 43.099 17.496 1.00 31.72 266 SER A CA 1
ATOM 2013 C C . SER A 1 274 ? 16.878 43.900 18.108 1.00 41.18 266 SER A C 1
ATOM 2014 O O . SER A 1 274 ? 18.018 43.431 18.183 1.00 40.29 266 SER A O 1
ATOM 2017 N N . MET A 1 275 ? 16.593 45.117 18.574 1.00 34.48 267 MET A N 1
ATOM 2018 C CA . MET A 1 275 ? 17.631 45.885 19.246 1.00 37.83 267 MET A CA 1
ATOM 2019 C C . MET A 1 275 ? 18.083 45.254 20.566 1.00 43.56 267 MET A C 1
ATOM 2020 O O . MET A 1 275 ? 19.113 45.677 21.106 1.00 33.05 267 MET A O 1
ATOM 2025 N N . VAL A 1 276 ? 17.342 44.268 21.094 1.00 31.32 268 VAL A N 1
ATOM 2026 C CA . VAL A 1 276 ? 17.791 43.517 22.264 1.00 35.79 268 VAL A CA 1
ATOM 2027 C C . VAL A 1 276 ? 19.170 42.904 22.015 1.00 34.46 268 VAL A C 1
ATOM 2028 O O . VAL A 1 276 ? 20.059 42.955 22.880 1.00 35.83 268 VAL A O 1
ATOM 2032 N N . GLY A 1 277 ? 19.362 42.306 20.834 1.00 30.98 269 GLY A N 1
ATOM 2033 C CA . GLY A 1 277 ? 20.673 41.849 20.412 1.00 31.05 269 GLY A CA 1
ATOM 2034 C C . GLY A 1 277 ? 21.449 42.877 19.603 1.00 39.95 269 GLY A C 1
ATOM 2035 O O . GLY A 1 277 ? 22.683 42.844 19.567 1.00 38.57 269 GLY A O 1
ATOM 2036 N N . GLY A 1 278 ? 20.743 43.806 18.956 1.00 33.96 270 GLY A N 1
ATOM 2037 C CA . GLY A 1 278 ? 21.404 44.694 18.007 1.00 37.84 270 GLY A CA 1
ATOM 2038 C C . GLY A 1 278 ? 22.459 45.584 18.638 1.00 38.28 270 GLY A C 1
ATOM 2039 O O . GLY A 1 278 ? 23.530 45.797 18.061 1.00 32.68 270 GLY A O 1
ATOM 2040 N N . VAL A 1 279 ? 22.174 46.114 19.831 1.00 40.93 271 VAL A N 1
ATOM 2041 C CA . VAL A 1 279 ? 23.106 47.035 20.481 1.00 44.62 271 VAL A CA 1
ATOM 2042 C C . VAL A 1 279 ? 24.396 46.313 20.870 1.00 41.17 271 VAL A C 1
ATOM 2043 O O . VAL A 1 279 ? 25.496 46.726 20.489 1.00 44.07 271 VAL A O 1
ATOM 2047 N N . VAL A 1 280 ? 24.285 45.231 21.641 1.00 38.64 272 VAL A N 1
ATOM 2048 C CA . VAL A 1 280 ? 25.497 44.575 22.123 1.00 36.95 272 VAL A CA 1
ATOM 2049 C C . VAL A 1 280 ? 26.280 43.976 20.962 1.00 33.95 272 VAL A C 1
ATOM 2050 O O . VAL A 1 280 ? 27.508 44.114 20.891 1.00 32.67 272 VAL A O 1
ATOM 2054 N N . LEU A 1 281 ? 25.589 43.324 20.023 1.00 34.85 273 LEU A N 1
ATOM 2055 C CA . LEU A 1 281 ? 26.276 42.744 18.874 1.00 32.26 273 LEU A CA 1
ATOM 2056 C C . LEU A 1 281 ? 26.893 43.832 18.012 1.00 32.80 273 LEU A C 1
ATOM 2057 O O . LEU A 1 281 ? 28.053 43.726 17.598 1.00 39.86 273 LEU A O 1
ATOM 2062 N N . GLY A 1 282 ? 26.132 44.893 17.731 1.00 32.95 274 GLY A N 1
ATOM 2063 C CA . GLY A 1 282 ? 26.671 45.981 16.929 1.00 33.54 274 GLY A CA 1
ATOM 2064 C C . GLY A 1 282 ? 27.895 46.635 17.548 1.00 33.84 274 GLY A C 1
ATOM 2065 O O . GLY A 1 282 ? 28.861 46.950 16.850 1.00 43.49 274 GLY A O 1
ATOM 2066 N N . PHE A 1 283 ? 27.880 46.833 18.869 1.00 38.94 275 PHE A N 1
ATOM 2067 C CA . PHE A 1 283 ? 29.028 47.436 19.541 1.00 38.76 275 PHE A CA 1
ATOM 2068 C C . PHE A 1 283 ? 30.238 46.509 19.510 1.00 38.64 275 PHE A C 1
ATOM 2069 O O . PHE A 1 283 ? 31.364 46.952 19.243 1.00 37.42 275 PHE A O 1
ATOM 2077 N N . ALA A 1 284 ? 30.028 45.222 19.794 1.00 36.46 276 ALA A N 1
ATOM 2078 C CA . ALA A 1 284 ? 31.134 44.272 19.801 1.00 37.51 276 ALA A CA 1
ATOM 2079 C C . ALA A 1 284 ? 31.799 44.200 18.437 1.00 38.57 276 ALA A C 1
ATOM 2080 O O . ALA A 1 284 ? 33.009 44.407 18.312 1.00 40.70 276 ALA A O 1
ATOM 2082 N N . PHE A 1 285 ? 31.016 43.931 17.398 1.00 41.52 277 PHE A N 1
ATOM 2083 C CA . PHE A 1 285 ? 31.558 43.527 16.113 1.00 41.89 277 PHE A CA 1
ATOM 2084 C C . PHE A 1 285 ? 31.311 44.518 14.988 1.00 42.23 277 PHE A C 1
ATOM 2085 O O . PHE A 1 285 ? 31.715 44.239 13.852 1.00 46.62 277 PHE A O 1
ATOM 2093 N N . GLY A 1 286 ? 30.663 45.650 15.255 1.00 42.48 278 GLY A N 1
ATOM 2094 C CA . GLY A 1 286 ? 30.353 46.620 14.205 1.00 36.83 278 GLY A CA 1
ATOM 2095 C C . GLY A 1 286 ? 29.026 46.341 13.524 1.00 37.21 278 GLY A C 1
ATOM 2096 O O . GLY A 1 286 ? 28.543 45.207 13.474 1.00 36.82 278 GLY A O 1
ATOM 2097 N N . TYR A 1 287 ? 28.434 47.411 12.968 1.00 35.27 279 TYR A N 1
ATOM 2098 C CA . TYR A 1 287 ? 27.086 47.350 12.397 1.00 34.85 279 TYR A CA 1
ATOM 2099 C C . TYR A 1 287 ? 26.940 46.252 11.346 1.00 41.00 279 TYR A C 1
ATOM 2100 O O . TYR A 1 287 ? 25.990 45.458 11.390 1.00 43.25 279 TYR A O 1
ATOM 2109 N N . GLU A 1 288 ? 27.864 46.213 10.378 1.00 37.96 280 GLU A N 1
ATOM 2110 C CA . GLU A 1 288 ? 27.751 45.293 9.249 1.00 37.30 280 GLU A CA 1
ATOM 2111 C C . GLU A 1 288 ? 27.646 43.844 9.706 1.00 41.86 280 GLU A C 1
ATOM 2112 O O . GLU A 1 288 ? 26.992 43.033 9.044 1.00 43.10 280 GLU A O 1
ATOM 2114 N N . ALA A 1 289 ? 28.273 43.496 10.833 1.00 40.12 281 ALA A N 1
ATOM 2115 C CA . ALA A 1 289 ? 28.160 42.127 11.326 1.00 39.66 281 ALA A CA 1
ATOM 2116 C C . ALA A 1 289 ? 26.745 41.837 11.819 1.00 41.19 281 ALA A C 1
ATOM 2117 O O . ALA A 1 289 ? 26.226 40.729 11.615 1.00 40.32 281 ALA A O 1
ATOM 2119 N N . PHE A 1 290 ? 26.094 42.825 12.451 1.00 32.02 282 PHE A N 1
ATOM 2120 C CA . PHE A 1 290 ? 24.705 42.626 12.871 1.00 39.40 282 PHE A CA 1
ATOM 2121 C C . PHE A 1 290 ? 23.774 42.463 11.667 1.00 31.82 282 PHE A C 1
ATOM 2122 O O . PHE A 1 290 ? 22.842 41.651 11.700 1.00 33.62 282 PHE A O 1
ATOM 2130 N N . ILE A 1 291 ? 24.028 43.196 10.580 1.00 36.38 283 ILE A N 1
ATOM 2131 C CA . ILE A 1 291 ? 23.213 43.035 9.379 1.00 35.18 283 ILE A CA 1
ATOM 2132 C C . ILE A 1 291 ? 23.395 41.637 8.775 1.00 42.96 283 ILE A C 1
ATOM 2133 O O . ILE A 1 291 ? 22.430 41.013 8.306 1.00 43.33 283 ILE A O 1
ATOM 2138 N N . GLU A 1 292 ? 24.632 41.127 8.759 1.00 40.81 284 GLU A N 1
ATOM 2139 C CA . GLU A 1 292 ? 24.858 39.772 8.263 1.00 37.19 284 GLU A CA 1
ATOM 2140 C C . GLU A 1 292 ? 24.100 38.758 9.102 1.00 34.79 284 GLU A C 1
ATOM 2141 O O . GLU A 1 292 ? 23.521 37.803 8.567 1.00 31.67 284 GLU A O 1
ATOM 2147 N N . PHE A 1 293 ? 24.110 38.950 10.424 1.00 35.14 285 PHE A N 1
ATOM 2148 C CA . PHE A 1 293 ? 23.312 38.135 11.335 1.00 30.99 285 PHE A CA 1
ATOM 2149 C C . PHE A 1 293 ? 21.826 38.192 10.978 1.00 39.91 285 PHE A C 1
ATOM 2150 O O . PHE A 1 293 ? 21.146 37.158 10.973 1.00 34.00 285 PHE A O 1
ATOM 2158 N N . LEU A 1 294 ? 21.307 39.396 10.671 1.00 34.49 286 LEU A N 1
ATOM 2159 C CA . LEU A 1 294 ? 19.906 39.530 10.268 1.00 34.85 286 LEU A CA 1
ATOM 2160 C C . LEU A 1 294 ? 19.635 38.830 8.940 1.00 36.87 286 LEU A C 1
ATOM 2161 O O . LEU A 1 294 ? 18.586 38.193 8.777 1.00 31.48 286 LEU A O 1
ATOM 2166 N N . GLN A 1 295 ? 20.549 38.954 7.969 1.00 34.08 287 GLN A N 1
ATOM 2167 C CA . GLN A 1 295 ? 20.331 38.293 6.684 1.00 34.52 287 GLN A CA 1
ATOM 2168 C C . GLN A 1 295 ? 20.259 36.777 6.846 1.00 39.17 287 GLN A C 1
ATOM 2169 O O . GLN A 1 295 ? 19.447 36.117 6.188 1.00 36.00 287 GLN A O 1
ATOM 2175 N N . GLY A 1 296 ? 21.064 36.209 7.752 1.00 34.34 288 GLY A N 1
ATOM 2176 C CA . GLY A 1 296 ? 21.000 34.769 7.977 1.00 34.27 288 GLY A CA 1
ATOM 2177 C C . GLY A 1 296 ? 19.664 34.322 8.542 1.00 39.42 288 GLY A C 1
ATOM 2178 O O . GLY A 1 296 ? 19.102 33.310 8.118 1.00 39.15 288 GLY A O 1
ATOM 2179 N N . ALA A 1 297 ? 19.134 35.074 9.501 1.00 30.81 289 ALA A N 1
ATOM 2180 C CA . ALA A 1 297 ? 17.809 34.777 10.031 1.00 37.39 289 ALA A CA 1
ATOM 2181 C C . ALA A 1 297 ? 16.721 34.958 8.965 1.00 35.71 289 ALA A C 1
ATOM 2182 O O . ALA A 1 297 ? 15.876 34.074 8.764 1.00 35.15 289 ALA A O 1
ATOM 2184 N N . ALA A 1 298 ? 16.729 36.086 8.254 1.00 31.36 290 ALA A N 1
ATOM 2185 C CA . ALA A 1 298 ? 15.689 36.308 7.246 1.00 37.25 290 ALA A CA 1
ATOM 2186 C C . ALA A 1 298 ? 15.681 35.213 6.181 1.00 39.67 290 ALA A C 1
ATOM 2187 O O . ALA A 1 298 ? 14.616 34.848 5.665 1.00 40.46 290 ALA A O 1
ATOM 2189 N N . ALA A 1 299 ? 16.852 34.666 5.852 1.00 36.99 291 ALA A N 1
ATOM 2190 C CA . ALA A 1 299 ? 16.910 33.612 4.847 1.00 39.80 291 ALA A CA 1
ATOM 2191 C C . ALA A 1 299 ? 16.198 32.348 5.325 1.00 40.52 291 ALA A C 1
ATOM 2192 O O . ALA A 1 299 ? 15.580 31.643 4.520 1.00 32.26 291 ALA A O 1
ATOM 2194 N N . ILE A 1 300 ? 16.276 32.042 6.627 1.00 38.05 292 ILE A N 1
ATOM 2195 C CA . ILE A 1 300 ? 15.576 30.871 7.156 1.00 42.37 292 ILE A CA 1
ATOM 2196 C C . ILE A 1 300 ? 14.078 31.150 7.288 1.00 42.81 292 ILE A C 1
ATOM 2197 O O . ILE A 1 300 ? 13.250 30.273 6.998 1.00 40.24 292 ILE A O 1
ATOM 2202 N N . ASP A 1 301 ? 13.705 32.362 7.727 1.00 31.33 293 ASP A N 1
ATOM 2203 C CA . ASP A 1 301 ? 12.302 32.773 7.679 1.00 31.56 293 ASP A CA 1
ATOM 2204 C C . ASP A 1 301 ? 11.681 32.460 6.322 1.00 35.28 293 ASP A C 1
ATOM 2205 O O . ASP A 1 301 ? 10.576 31.916 6.243 1.00 35.37 293 ASP A O 1
ATOM 2210 N N . ALA A 1 302 ? 12.372 32.814 5.235 1.00 32.41 294 ALA A N 1
ATOM 2211 C CA . ALA A 1 302 ? 11.808 32.535 3.920 1.00 34.09 294 ALA A CA 1
ATOM 2212 C C . ALA A 1 302 ? 11.791 31.036 3.638 1.00 35.45 294 ALA A C 1
ATOM 2213 O O . ALA A 1 302 ? 10.825 30.514 3.070 1.00 39.72 294 ALA A O 1
ATOM 2215 N N . HIS A 1 303 ? 12.837 30.325 4.063 1.00 32.63 295 HIS A N 1
ATOM 2216 C CA . HIS A 1 303 ? 12.944 28.901 3.764 1.00 41.46 295 HIS A CA 1
ATOM 2217 C C . HIS A 1 303 ? 11.896 28.084 4.512 1.00 39.87 295 HIS A C 1
ATOM 2218 O O . HIS A 1 303 ? 11.467 27.035 4.013 1.00 38.08 295 HIS A O 1
ATOM 2225 N N . ALA A 1 304 ? 11.461 28.556 5.693 1.00 34.97 296 ALA A N 1
ATOM 2226 C CA . ALA A 1 304 ? 10.512 27.827 6.536 1.00 36.48 296 ALA A CA 1
ATOM 2227 C C . ALA A 1 304 ? 9.104 27.752 5.949 1.00 43.93 296 ALA A C 1
ATOM 2228 O O . ALA A 1 304 ? 8.258 27.051 6.526 1.00 38.64 296 ALA A O 1
ATOM 2230 N N . LEU A 1 305 ? 8.831 28.461 4.843 1.00 32.89 297 LEU A N 1
ATOM 2231 C CA . LEU A 1 305 ? 7.569 28.372 4.117 1.00 37.44 297 LEU A CA 1
ATOM 2232 C C . LEU A 1 305 ? 7.549 27.246 3.088 1.00 39.11 297 LEU A C 1
ATOM 2233 O O . LEU A 1 305 ? 6.545 27.091 2.376 1.00 35.68 297 LEU A O 1
ATOM 2238 N N . THR A 1 306 ? 8.632 26.485 2.978 1.00 33.68 298 THR A N 1
ATOM 2239 C CA . THR A 1 306 ? 8.711 25.385 2.027 1.00 42.07 298 THR A CA 1
ATOM 2240 C C . THR A 1 306 ? 7.740 24.278 2.424 1.00 40.25 298 THR A C 1
ATOM 2241 O O . THR A 1 306 ? 7.857 23.725 3.518 1.00 33.64 298 THR A O 1
ATOM 2245 N N . PRO A 1 307 ? 6.800 23.900 1.560 1.00 44.21 299 PRO A N 1
ATOM 2246 C CA . PRO A 1 307 ? 5.701 23.030 2.015 1.00 41.05 299 PRO A CA 1
ATOM 2247 C C . PRO A 1 307 ? 6.083 21.577 2.239 1.00 42.02 299 PRO A C 1
ATOM 2248 O O . PRO A 1 307 ? 5.476 20.943 3.109 1.00 45.98 299 PRO A O 1
ATOM 2252 N N . LYS A 1 308 ? 7.031 21.015 1.484 1.00 45.01 300 LYS A N 1
ATOM 2253 C CA . LYS A 1 308 ? 7.443 19.628 1.702 1.00 42.43 300 LYS A CA 1
ATOM 2254 C C . LYS A 1 308 ? 8.332 19.547 2.941 1.00 36.91 300 LYS A C 1
ATOM 2255 O O . LYS A 1 308 ? 9.406 20.164 2.984 1.00 34.07 300 LYS A O 1
ATOM 2257 N N . MET A 1 309 ? 7.868 18.795 3.951 1.00 36.00 301 MET A N 1
ATOM 2258 C CA . MET A 1 309 ? 8.631 18.587 5.185 1.00 33.06 301 MET A CA 1
ATOM 2259 C C . MET A 1 309 ? 10.072 18.171 4.894 1.00 38.10 301 MET A C 1
ATOM 2260 O O . MET A 1 309 ? 11.019 18.715 5.478 1.00 41.58 301 MET A O 1
ATOM 2265 N N . ARG A 1 310 ? 10.260 17.222 3.972 1.00 33.46 302 ARG A N 1
ATOM 2266 C CA . ARG A 1 310 ? 11.600 16.730 3.681 1.00 33.46 302 ARG A CA 1
ATOM 2267 C C . ARG A 1 310 ? 12.490 17.795 3.047 1.00 38.16 302 ARG A C 1
ATOM 2268 O O . ARG A 1 310 ? 13.719 17.648 3.069 1.00 33.40 302 ARG A O 1
ATOM 2276 N N . GLU A 1 311 ? 11.920 18.875 2.509 1.00 35.09 303 GLU A N 1
ATOM 2277 C CA . GLU A 1 311 ? 12.724 19.949 1.932 1.00 36.78 303 GLU A CA 1
ATOM 2278 C C . GLU A 1 311 ? 12.795 21.202 2.814 1.00 43.67 303 GLU A C 1
ATOM 2279 O O . GLU A 1 311 ? 13.169 22.265 2.312 1.00 49.87 303 GLU A O 1
ATOM 2285 N N . ASN A 1 312 ? 12.495 21.089 4.117 1.00 34.16 304 ASN A N 1
ATOM 2286 C CA . ASN A 1 312 ? 12.292 22.239 5.007 1.00 36.15 304 ASN A CA 1
ATOM 2287 C C . ASN A 1 312 ? 12.986 21.950 6.344 1.00 40.09 304 ASN A C 1
ATOM 2288 O O . ASN A 1 312 ? 12.540 21.083 7.103 1.00 38.03 304 ASN A O 1
ATOM 2293 N N . LEU A 1 313 ? 14.072 22.677 6.641 1.00 33.96 305 LEU A N 1
ATOM 2294 C CA . LEU A 1 313 ? 14.879 22.350 7.818 1.00 39.03 305 LEU A CA 1
ATOM 2295 C C . LEU A 1 313 ? 14.090 22.470 9.121 1.00 38.82 305 LEU A C 1
ATOM 2296 O O . LEU A 1 313 ? 13.939 21.455 9.821 1.00 36.82 305 LEU A O 1
ATOM 2301 N N . PRO A 1 314 ? 13.520 23.629 9.486 1.00 36.71 306 PRO A N 1
ATOM 2302 C CA . PRO A 1 314 ? 12.811 23.689 10.772 1.00 37.40 306 PRO A CA 1
ATOM 2303 C C . PRO A 1 314 ? 11.568 22.812 10.833 1.00 30.24 306 PRO A C 1
ATOM 2304 O O . PRO A 1 314 ? 11.252 22.289 11.909 1.00 41.40 306 PRO A O 1
ATOM 2308 N N . LEU A 1 315 ? 10.884 22.597 9.711 1.00 33.89 307 LEU A N 1
ATOM 2309 C CA . LEU A 1 315 ? 9.702 21.744 9.715 1.00 35.10 307 LEU A CA 1
ATOM 2310 C C . LEU A 1 315 ? 10.072 20.277 9.913 1.00 39.25 307 LEU A C 1
ATOM 2311 O O . LEU A 1 315 ? 9.382 19.552 10.635 1.00 40.37 307 LEU A O 1
ATOM 2316 N N . LEU A 1 316 ? 11.144 19.816 9.263 1.00 30.95 308 LEU A N 1
ATOM 2317 C CA . LEU A 1 316 ? 11.605 18.446 9.469 1.00 30.92 308 LEU A CA 1
ATOM 2318 C C . LEU A 1 316 ? 12.068 18.242 10.905 1.00 34.31 308 LEU A C 1
ATOM 2319 O O . LEU A 1 316 ? 11.687 17.269 11.563 1.00 37.50 308 LEU A O 1
ATOM 2324 N N . SER A 1 317 ? 12.892 19.159 11.409 1.00 30.08 309 SER A N 1
ATOM 2325 C CA . SER A 1 317 ? 13.393 19.014 12.765 1.00 37.30 309 SER A CA 1
ATOM 2326 C C . SER A 1 317 ? 12.243 19.017 13.773 1.00 30.82 309 SER A C 1
ATOM 2327 O O . SER A 1 317 ? 12.223 18.203 14.700 1.00 32.15 309 SER A O 1
ATOM 2330 N N . ALA A 1 318 ? 11.230 19.862 13.546 1.00 34.59 310 ALA A N 1
ATOM 2331 C CA . ALA A 1 318 ? 10.051 19.865 14.407 1.00 32.51 310 ALA A CA 1
ATOM 2332 C C . ALA A 1 318 ? 9.325 18.521 14.375 1.00 37.35 310 ALA A C 1
ATOM 2333 O O . ALA A 1 318 ? 8.965 17.982 15.429 1.00 34.96 310 ALA A O 1
ATOM 2335 N N . MET A 1 319 ? 9.105 17.954 13.175 1.00 30.15 311 MET A N 1
ATOM 2336 C CA . MET A 1 319 ? 8.320 16.718 13.087 1.00 30.41 311 MET A CA 1
ATOM 2337 C C . MET A 1 319 ? 9.105 15.509 13.602 1.00 32.53 311 MET A C 1
ATOM 2338 O O . MET A 1 319 ? 8.535 14.623 14.260 1.00 34.60 311 MET A O 1
ATOM 2343 N N . LEU A 1 320 ? 10.415 15.459 13.339 1.00 31.02 312 LEU A N 1
ATOM 2344 C CA . LEU A 1 320 ? 11.250 14.432 13.968 1.00 29.95 312 LEU A CA 1
ATOM 2345 C C . LEU A 1 320 ? 11.222 14.553 15.493 1.00 29.53 312 LEU A C 1
ATOM 2346 O O . LEU A 1 320 ? 11.237 13.543 16.208 1.00 30.96 312 LEU A O 1
ATOM 2351 N N . GLY A 1 321 ? 11.174 15.779 16.016 1.00 29.28 313 GLY A N 1
ATOM 2352 C CA . GLY A 1 321 ? 11.034 15.936 17.462 1.00 32.17 313 GLY A CA 1
ATOM 2353 C C . GLY A 1 321 ? 9.702 15.414 17.970 1.00 29.08 313 GLY A C 1
ATOM 2354 O O . GLY A 1 321 ? 9.637 14.763 19.014 1.00 39.85 313 GLY A O 1
ATOM 2355 N N . VAL A 1 322 ? 8.624 15.684 17.224 1.00 30.95 314 VAL A N 1
ATOM 2356 C CA . VAL A 1 322 ? 7.293 15.190 17.577 1.00 32.19 314 VAL A CA 1
ATOM 2357 C C . VAL A 1 322 ? 7.269 13.666 17.540 1.00 35.56 314 VAL A C 1
ATOM 2358 O O . VAL A 1 322 ? 6.672 13.018 18.410 1.00 36.39 314 VAL A O 1
ATOM 2362 N N . TRP A 1 323 ? 7.930 13.073 16.535 1.00 29.95 315 TRP A N 1
ATOM 2363 C CA . TRP A 1 323 ? 8.092 11.617 16.483 1.00 34.60 315 TRP A CA 1
ATOM 2364 C C . TRP A 1 323 ? 8.764 11.096 17.744 1.00 35.02 315 TRP A C 1
ATOM 2365 O O . TRP A 1 323 ? 8.250 10.189 18.404 1.00 29.86 315 TRP A O 1
ATOM 2376 N N . ASN A 1 324 ? 9.897 11.686 18.117 1.00 33.84 316 ASN A N 1
ATOM 2377 C CA . ASN A 1 324 ? 10.594 11.230 19.313 1.00 29.18 316 ASN A CA 1
ATOM 2378 C C . ASN A 1 324 ? 9.780 11.498 20.576 1.00 33.00 316 ASN A C 1
ATOM 2379 O O . ASN A 1 324 ? 9.676 10.632 21.450 1.00 29.26 316 ASN A O 1
ATOM 2384 N N . ARG A 1 325 ? 9.182 12.682 20.688 1.00 33.76 317 ARG A N 1
ATOM 2385 C CA . ARG A 1 325 ? 8.549 13.066 21.949 1.00 33.68 317 ARG A CA 1
ATOM 2386 C C . ARG A 1 325 ? 7.215 12.352 22.156 1.00 34.58 317 ARG A C 1
ATOM 2387 O O . ARG A 1 325 ? 7.023 11.663 23.162 1.00 34.05 317 ARG A O 1
ATOM 2395 N N . ASN A 1 326 ? 6.282 12.512 21.218 1.00 29.40 318 ASN A N 1
ATOM 2396 C CA . ASN A 1 326 ? 4.935 11.966 21.370 1.00 34.25 318 ASN A CA 1
ATOM 2397 C C . ASN A 1 326 ? 4.800 10.530 20.879 1.00 34.97 318 ASN A C 1
ATOM 2398 O O . ASN A 1 326 ? 4.026 9.758 21.447 1.00 41.80 318 ASN A O 1
ATOM 2403 N N . LEU A 1 327 ? 5.500 10.141 19.830 1.00 39.03 319 LEU A N 1
ATOM 2404 C CA . LEU A 1 327 ? 5.237 8.802 19.321 1.00 41.02 319 LEU A CA 1
ATOM 2405 C C . LEU A 1 327 ? 6.116 7.742 19.961 1.00 39.91 319 LEU A C 1
ATOM 2406 O O . LEU A 1 327 ? 5.615 6.664 20.283 1.00 44.95 319 LEU A O 1
ATOM 2411 N N . LEU A 1 328 ? 7.400 8.031 20.185 1.00 38.37 320 LEU A N 1
ATOM 2412 C CA . LEU A 1 328 ? 8.304 7.086 20.836 1.00 38.34 320 LEU A CA 1
ATOM 2413 C C . LEU A 1 328 ? 8.380 7.288 22.340 1.00 37.72 320 LEU A C 1
ATOM 2414 O O . LEU A 1 328 ? 8.859 6.395 23.051 1.00 33.13 320 LEU A O 1
ATOM 2419 N N . GLY A 1 329 ? 7.956 8.456 22.821 1.00 36.08 321 GLY A N 1
ATOM 2420 C CA . GLY A 1 329 ? 7.823 8.718 24.236 1.00 31.86 321 GLY A CA 1
ATOM 2421 C C . GLY A 1 329 ? 9.051 9.228 24.958 1.00 36.53 321 GLY A C 1
ATOM 2422 O O . GLY A 1 329 ? 9.098 9.141 26.187 1.00 33.68 321 GLY A O 1
ATOM 2423 N N . TYR A 1 330 ? 10.043 9.762 24.260 1.00 36.86 322 TYR A N 1
ATOM 2424 C CA . TYR A 1 330 ? 11.236 10.222 24.964 1.00 37.56 322 TYR A CA 1
ATOM 2425 C C . TYR A 1 330 ? 10.986 11.618 25.531 1.00 38.95 322 TYR A C 1
ATOM 2426 O O . TYR A 1 330 ? 10.664 12.533 24.769 1.00 34.34 322 TYR A O 1
ATOM 2435 N N . PRO A 1 331 ? 11.119 11.822 26.845 1.00 28.11 323 PRO A N 1
ATOM 2436 C CA . PRO A 1 331 ? 10.743 13.109 27.447 1.00 28.00 323 PRO A CA 1
ATOM 2437 C C . PRO A 1 331 ? 11.805 14.206 27.369 1.00 33.55 323 PRO A C 1
ATOM 2438 O O . PRO A 1 331 ? 11.535 15.323 27.831 1.00 30.32 323 PRO A O 1
ATOM 2442 N N . THR A 1 332 ? 12.995 13.957 26.818 1.00 27.75 324 THR A N 1
ATOM 2443 C CA . THR A 1 332 ? 14.022 14.990 26.723 1.00 30.01 324 THR A CA 1
ATOM 2444 C C . THR A 1 332 ? 14.633 14.993 25.329 1.00 28.77 324 THR A C 1
ATOM 2445 O O . THR A 1 332 ? 14.408 14.084 24.533 1.00 33.82 324 THR A O 1
ATOM 2449 N N . THR A 1 333 ? 15.397 16.058 25.050 1.00 33.14 325 THR A N 1
ATOM 2450 C CA . THR A 1 333 ? 16.253 16.201 23.877 1.00 38.08 325 THR A CA 1
ATOM 2451 C C . THR A 1 333 ? 17.541 16.874 24.325 1.00 36.49 325 THR A C 1
ATOM 2452 O O . THR A 1 333 ? 17.494 17.935 24.957 1.00 30.57 325 THR A O 1
ATOM 2456 N N . ALA A 1 334 ? 18.677 16.273 23.971 1.00 32.69 326 ALA A N 1
ATOM 2457 C CA . ALA A 1 334 ? 19.999 16.851 24.195 1.00 27.69 326 ALA A CA 1
ATOM 2458 C C . ALA A 1 334 ? 20.492 17.536 22.925 1.00 33.61 326 ALA A C 1
ATOM 2459 O O . ALA A 1 334 ? 20.601 16.897 21.866 1.00 30.85 326 ALA A O 1
ATOM 2461 N N . VAL A 1 335 ? 20.824 18.813 23.035 1.00 27.73 327 VAL A N 1
ATOM 2462 C CA . VAL A 1 335 ? 21.438 19.564 21.945 1.00 36.01 327 VAL A CA 1
ATOM 2463 C C . VAL A 1 335 ? 22.943 19.601 22.194 1.00 34.21 327 VAL A C 1
ATOM 2464 O O . VAL A 1 335 ? 23.394 20.103 23.229 1.00 38.88 327 VAL A O 1
ATOM 2468 N N . ILE A 1 336 ? 23.722 19.071 21.252 1.00 35.84 328 ILE A N 1
ATOM 2469 C CA . ILE A 1 336 ? 25.153 18.843 21.468 1.00 33.78 328 ILE A CA 1
ATOM 2470 C C . ILE A 1 336 ? 25.979 19.575 20.416 1.00 34.36 328 ILE A C 1
ATOM 2471 O O . ILE A 1 336 ? 26.269 19.006 19.356 1.00 36.12 328 ILE A O 1
ATOM 2476 N N . PRO A 1 337 ? 26.373 20.827 20.646 1.00 39.74 329 PRO A N 1
ATOM 2477 C CA . PRO A 1 337 ? 27.195 21.539 19.641 1.00 39.24 329 PRO A CA 1
ATOM 2478 C C . PRO A 1 337 ? 28.680 21.171 19.752 1.00 37.44 329 PRO A C 1
ATOM 2479 O O . PRO A 1 337 ? 29.280 21.234 20.831 1.00 35.64 329 PRO A O 1
ATOM 2483 N N . TYR A 1 338 ? 29.272 20.759 18.628 1.00 30.44 330 TYR A N 1
ATOM 2484 C CA . TYR A 1 338 ? 30.719 20.516 18.561 1.00 33.95 330 TYR A CA 1
ATOM 2485 C C . TYR A 1 338 ? 31.394 21.817 18.143 1.00 35.85 330 TYR A C 1
ATOM 2486 O O . TYR A 1 338 ? 31.935 21.962 17.049 1.00 37.95 330 TYR A O 1
ATOM 2495 N N . SER A 1 339 ? 31.329 22.785 19.058 1.00 32.92 331 SER A N 1
ATOM 2496 C CA . SER A 1 339 ? 31.569 24.187 18.724 1.00 36.64 331 SER A CA 1
ATOM 2497 C C . SER A 1 339 ? 31.750 25.034 19.970 1.00 36.77 331 SER A C 1
ATOM 2498 O O . SER A 1 339 ? 30.779 25.279 20.694 1.00 34.93 331 SER A O 1
ATOM 2501 N N . THR A 1 340 ? 32.987 25.486 20.218 1.00 33.34 332 THR A N 1
ATOM 2502 C CA . THR A 1 340 ? 33.245 26.337 21.376 1.00 36.66 332 THR A CA 1
ATOM 2503 C C . THR A 1 340 ? 32.406 27.614 21.302 1.00 33.87 332 THR A C 1
ATOM 2504 O O . THR A 1 340 ? 31.829 28.049 22.305 1.00 34.09 332 THR A O 1
ATOM 2508 N N . GLY A 1 341 ? 32.267 28.182 20.100 1.00 34.15 333 GLY A N 1
ATOM 2509 C CA . GLY A 1 341 ? 31.465 29.382 19.933 1.00 34.70 333 GLY A CA 1
ATOM 2510 C C . GLY A 1 341 ? 30.017 29.210 20.356 1.00 34.18 333 GLY A C 1
ATOM 2511 O O . GLY A 1 341 ? 29.384 30.166 20.799 1.00 30.97 333 GLY A O 1
ATOM 2512 N N . LEU A 1 342 ? 29.475 27.998 20.237 1.00 36.42 334 LEU A N 1
ATOM 2513 C CA . LEU A 1 342 ? 28.105 27.716 20.649 1.00 31.13 334 LEU A CA 1
ATOM 2514 C C . LEU A 1 342 ? 28.001 27.278 22.116 1.00 33.49 334 LEU A C 1
ATOM 2515 O O . LEU A 1 342 ? 27.031 26.602 22.486 1.00 30.32 334 LEU A O 1
ATOM 2520 N N . LYS A 1 343 ? 28.974 27.650 22.958 1.00 34.69 335 LYS A N 1
ATOM 2521 C CA . LYS A 1 343 ? 28.949 27.212 24.353 1.00 40.70 335 LYS A CA 1
ATOM 2522 C C . LYS A 1 343 ? 27.688 27.669 25.077 1.00 36.10 335 LYS A C 1
ATOM 2523 O O . LYS A 1 343 ? 27.223 26.977 25.990 1.00 40.16 335 LYS A O 1
ATOM 2529 N N . TYR A 1 344 ? 27.105 28.809 24.691 1.00 32.43 336 TYR A N 1
ATOM 2530 C CA . TYR A 1 344 ? 25.910 29.299 25.371 1.00 33.02 336 TYR A CA 1
ATOM 2531 C C . TYR A 1 344 ? 24.635 29.092 24.569 1.00 29.87 336 TYR A C 1
ATOM 2532 O O . TYR A 1 344 ? 23.570 29.550 24.999 1.00 32.20 336 TYR A O 1
ATOM 2541 N N . PHE A 1 345 ? 24.705 28.394 23.434 1.00 32.97 337 PHE A N 1
ATOM 2542 C CA . PHE A 1 345 ? 23.538 28.262 22.563 1.00 30.07 337 PHE A CA 1
ATOM 2543 C C . PHE A 1 345 ? 22.472 27.344 23.164 1.00 35.97 337 PHE A C 1
ATOM 2544 O O . PHE A 1 345 ? 21.274 27.623 23.043 1.00 41.80 337 PHE A O 1
ATOM 2552 N N . THR A 1 346 ? 22.881 26.247 23.812 1.00 35.56 338 THR A N 1
ATOM 2553 C CA . THR A 1 346 ? 21.910 25.313 24.388 1.00 36.24 338 THR A CA 1
ATOM 2554 C C . THR A 1 346 ? 21.108 25.956 25.521 1.00 37.06 338 THR A C 1
ATOM 2555 O O . THR A 1 346 ? 19.912 25.679 25.683 1.00 35.09 338 THR A O 1
ATOM 2559 N N . ALA A 1 347 ? 21.746 26.807 26.323 1.00 27.80 339 ALA A N 1
ATOM 2560 C CA . ALA A 1 347 ? 21.016 27.485 27.385 1.00 27.81 339 ALA A CA 1
ATOM 2561 C C . ALA A 1 347 ? 19.904 28.349 26.808 1.00 35.43 339 ALA A C 1
ATOM 2562 O O . ALA A 1 347 ? 18.781 28.361 27.328 1.00 39.35 339 ALA A O 1
ATOM 2564 N N . HIS A 1 348 ? 20.186 29.042 25.701 1.00 37.74 340 HIS A N 1
ATOM 2565 C CA . HIS A 1 348 ? 19.162 29.852 25.055 1.00 35.89 340 HIS A CA 1
ATOM 2566 C C . HIS A 1 348 ? 18.071 28.997 24.418 1.00 33.96 340 HIS A C 1
ATOM 2567 O O . HIS A 1 348 ? 16.884 29.337 24.499 1.00 34.44 340 HIS A O 1
ATOM 2574 N N . LEU A 1 349 ? 18.454 27.917 23.734 1.00 33.93 341 LEU A N 1
ATOM 2575 C CA . LEU A 1 349 ? 17.456 27.018 23.161 1.00 33.37 341 LEU A CA 1
ATOM 2576 C C . LEU A 1 349 ? 16.546 26.465 24.249 1.00 36.54 341 LEU A C 1
ATOM 2577 O O . LEU A 1 349 ? 15.327 26.350 24.064 1.00 32.90 341 LEU A O 1
ATOM 2582 N N . GLN A 1 350 ? 17.136 26.096 25.387 1.00 33.19 342 GLN A N 1
ATOM 2583 C CA . GLN A 1 350 ? 16.361 25.567 26.501 1.00 30.71 342 GLN A CA 1
ATOM 2584 C C . GLN A 1 350 ? 15.278 26.553 26.938 1.00 36.42 342 GLN A C 1
ATOM 2585 O O . GLN A 1 350 ? 14.138 26.152 27.210 1.00 34.59 342 GLN A O 1
ATOM 2591 N N . GLN A 1 351 ? 15.602 27.852 26.991 1.00 27.73 343 GLN A N 1
ATOM 2592 C CA . GLN A 1 351 ? 14.568 28.840 27.291 1.00 33.77 343 GLN A CA 1
ATOM 2593 C C . GLN A 1 351 ? 13.546 28.922 26.163 1.00 37.63 343 GLN A C 1
ATOM 2594 O O . GLN A 1 351 ? 12.331 28.932 26.398 1.00 32.39 343 GLN A O 1
ATOM 2600 N N . CYS A 1 352 ? 14.028 28.967 24.924 1.00 36.08 344 CYS A N 1
ATOM 2601 C CA . CYS A 1 352 ? 13.144 29.281 23.815 1.00 35.01 344 CYS A CA 1
ATOM 2602 C C . CYS A 1 352 ? 12.143 28.155 23.588 1.00 35.87 344 CYS A C 1
ATOM 2603 O O . CYS A 1 352 ? 10.953 28.406 23.367 1.00 38.50 344 CYS A O 1
ATOM 2606 N N . GLY A 1 353 ? 12.594 26.907 23.706 1.00 41.62 345 GLY A N 1
ATOM 2607 C CA . GLY A 1 353 ? 11.730 25.750 23.547 1.00 27.93 345 GLY A CA 1
ATOM 2608 C C . GLY A 1 353 ? 10.854 25.456 24.749 1.00 30.25 345 GLY A C 1
ATOM 2609 O O . GLY A 1 353 ? 9.651 25.254 24.590 1.00 33.69 345 GLY A O 1
ATOM 2610 N N . MET A 1 354 ? 11.431 25.437 25.956 1.00 30.66 346 MET A N 1
ATOM 2611 C CA . MET A 1 354 ? 10.651 25.069 27.140 1.00 31.42 346 MET A CA 1
ATOM 2612 C C . MET A 1 354 ? 9.718 26.190 27.586 1.00 37.62 346 MET A C 1
ATOM 2613 O O . MET A 1 354 ? 8.621 25.922 28.094 1.00 40.37 346 MET A O 1
ATOM 2618 N N . GLU A 1 355 ? 10.137 27.450 27.453 1.00 32.84 347 GLU A N 1
ATOM 2619 C CA . GLU A 1 355 ? 9.220 28.532 27.801 1.00 31.35 347 GLU A CA 1
ATOM 2620 C C . GLU A 1 355 ? 8.092 28.661 26.775 1.00 34.41 347 GLU A C 1
ATOM 2621 O O . GLU A 1 355 ? 6.945 28.962 27.137 1.00 29.91 347 GLU A O 1
ATOM 2627 N N . SER A 1 356 ? 8.393 28.440 25.491 1.00 28.62 348 SER A N 1
ATOM 2628 C CA . SER A 1 356 ? 7.346 28.520 24.475 1.00 32.03 348 SER A CA 1
ATOM 2629 C C . SER A 1 356 ? 6.361 27.369 24.611 1.00 33.05 348 SER A C 1
ATOM 2630 O O . SER A 1 356 ? 5.145 27.576 24.642 1.00 33.70 348 SER A O 1
ATOM 2633 N N . ASN A 1 357 ? 6.865 26.144 24.699 1.00 31.92 349 ASN A N 1
ATOM 2634 C CA . ASN A 1 357 ? 6.009 24.983 24.534 1.00 32.40 349 ASN A CA 1
ATOM 2635 C C . ASN A 1 357 ? 5.799 24.226 25.832 1.00 31.70 349 ASN A C 1
ATOM 2636 O O . ASN A 1 357 ? 5.179 23.155 25.822 1.00 33.14 349 ASN A O 1
ATOM 2641 N N . GLY A 1 358 ? 6.242 24.782 26.960 1.00 33.98 350 GLY A N 1
ATOM 2642 C CA . GLY A 1 358 ? 5.933 24.180 28.244 1.00 28.73 350 GLY A CA 1
ATOM 2643 C C . GLY A 1 358 ? 4.523 24.518 28.680 1.00 33.18 350 GLY A C 1
ATOM 2644 O O . GLY A 1 358 ? 4.323 25.270 29.634 1.00 29.26 350 GLY A O 1
ATOM 2645 N N . LYS A 1 359 ? 3.535 23.974 27.976 1.00 32.92 351 LYS A N 1
ATOM 2646 C CA . LYS A 1 359 ? 2.143 24.368 28.139 1.00 32.65 351 LYS A CA 1
ATOM 2647 C C . LYS A 1 359 ? 1.282 23.125 28.256 1.00 29.96 351 LYS A C 1
ATOM 2648 O O . LYS A 1 359 ? 1.671 22.039 27.815 1.00 32.18 351 LYS A O 1
ATOM 2654 N N . SER A 1 360 ? 0.108 23.286 28.866 1.00 30.38 352 SER A N 1
ATOM 2655 C CA . SER A 1 360 ? -0.768 22.134 29.033 1.00 38.73 352 SER A CA 1
ATOM 2656 C C . SER A 1 360 ? -2.231 22.508 28.810 1.00 36.90 352 SER A C 1
ATOM 2657 O O . SER A 1 360 ? -3.126 21.844 29.335 1.00 38.10 352 SER A O 1
ATOM 2660 N N . ILE A 1 361 ? -2.481 23.561 28.023 1.00 32.65 353 ILE A N 1
ATOM 2661 C CA . ILE A 1 361 ? -3.802 23.893 27.498 1.00 35.55 353 ILE A CA 1
ATOM 2662 C C . ILE A 1 361 ? -3.652 24.307 26.036 1.00 34.35 353 ILE A C 1
ATOM 2663 O O . ILE A 1 361 ? -2.619 24.853 25.632 1.00 34.34 353 ILE A O 1
ATOM 2668 N N . SER A 1 362 ? -4.701 24.047 25.246 1.00 34.76 354 SER A N 1
ATOM 2669 C CA . SER A 1 362 ? -4.751 24.372 23.821 1.00 32.59 354 SER A CA 1
ATOM 2670 C C . SER A 1 362 ? -5.106 25.845 23.597 1.00 37.79 354 SER A C 1
ATOM 2671 O O . SER A 1 362 ? -5.619 26.533 24.486 1.00 37.07 354 SER A O 1
ATOM 2674 N N . ARG A 1 363 ? -4.864 26.322 22.367 1.00 41.44 355 ARG A N 1
ATOM 2675 C CA . ARG A 1 363 ? -5.283 27.675 21.991 1.00 39.44 355 ARG A CA 1
ATOM 2676 C C . ARG A 1 363 ? -6.789 27.859 22.110 1.00 41.19 355 ARG A C 1
ATOM 2677 O O . ARG A 1 363 ? -7.262 29.000 22.113 1.00 50.22 355 ARG A O 1
ATOM 2685 N N . GLU A 1 364 ? -7.551 26.771 22.220 1.00 35.62 356 GLU A N 1
ATOM 2686 C CA . GLU A 1 364 ? -8.985 26.827 22.466 1.00 37.82 356 GLU A CA 1
ATOM 2687 C C . GLU A 1 364 ? -9.337 26.749 23.962 1.00 44.62 356 GLU A C 1
ATOM 2688 O O . GLU A 1 364 ? -10.519 26.687 24.314 1.00 52.14 356 GLU A O 1
ATOM 2690 N N . GLY A 1 365 ? -8.347 26.765 24.849 1.00 39.98 357 GLY A N 1
ATOM 2691 C CA . GLY A 1 365 ? -8.621 26.740 26.276 1.00 36.95 357 GLY A CA 1
ATOM 2692 C C . GLY A 1 365 ? -8.872 25.377 26.893 1.00 39.02 357 GLY A C 1
ATOM 2693 O O . GLY A 1 365 ? -9.225 25.309 28.080 1.00 43.74 357 GLY A O 1
ATOM 2694 N N . LYS A 1 366 ? -8.705 24.293 26.138 1.00 36.90 358 LYS A N 1
ATOM 2695 C CA . LYS A 1 366 ? -8.949 22.944 26.640 1.00 37.94 358 LYS A CA 1
ATOM 2696 C C . LYS A 1 366 ? -7.661 22.326 27.173 1.00 39.53 358 LYS A C 1
ATOM 2697 O O . LYS A 1 366 ? -6.588 22.483 26.577 1.00 38.21 358 LYS A O 1
ATOM 2699 N N . GLU A 1 367 ? -7.770 21.644 28.314 1.00 41.36 359 GLU A N 1
ATOM 2700 C CA . GLU A 1 367 ? -6.645 20.876 28.835 1.00 45.66 359 GLU A CA 1
ATOM 2701 C C . GLU A 1 367 ? -6.313 19.739 27.871 1.00 40.11 359 GLU A C 1
ATOM 2702 O O . GLU A 1 367 ? -7.209 19.039 27.397 1.00 41.81 359 GLU A O 1
ATOM 2704 N N . ILE A 1 368 ? -5.025 19.556 27.576 1.00 38.36 360 ILE A N 1
ATOM 2705 C CA . ILE A 1 368 ? -4.613 18.586 26.567 1.00 39.07 360 ILE A CA 1
ATOM 2706 C C . ILE A 1 368 ? -4.340 17.237 27.220 1.00 42.21 360 ILE A C 1
ATOM 2707 O O . ILE A 1 368 ? -4.131 17.129 28.430 1.00 48.31 360 ILE A O 1
ATOM 2712 N N . SER A 1 369 ? -4.346 16.186 26.400 1.00 38.40 361 SER A N 1
ATOM 2713 C CA . SER A 1 369 ? -4.126 14.824 26.876 1.00 40.18 361 SER A CA 1
ATOM 2714 C C . SER A 1 369 ? -2.840 14.219 26.324 1.00 43.85 361 SER A C 1
ATOM 2715 O O . SER A 1 369 ? -2.677 12.997 26.317 1.00 42.53 361 SER A O 1
ATOM 2718 N N . PHE A 1 370 ? -1.917 15.050 25.871 1.00 39.70 362 PHE A N 1
ATOM 2719 C CA . PHE A 1 370 ? -0.633 14.585 25.390 1.00 32.88 362 PHE A CA 1
ATOM 2720 C C . PHE A 1 370 ? 0.434 15.502 25.974 1.00 30.23 362 PHE A C 1
ATOM 2721 O O . PHE A 1 370 ? 0.130 16.491 26.655 1.00 35.94 362 PHE A O 1
ATOM 2729 N N . ARG A 1 371 ? 1.688 15.176 25.701 1.00 29.86 363 ARG A N 1
ATOM 2730 C CA . ARG A 1 371 ? 2.821 15.895 26.265 1.00 40.71 363 ARG A CA 1
ATOM 2731 C C . ARG A 1 371 ? 3.366 16.889 25.253 1.00 29.33 363 ARG A C 1
ATOM 2732 O O . ARG A 1 371 ? 3.391 16.619 24.050 1.00 36.80 363 ARG A O 1
ATOM 2740 N N . THR A 1 372 ? 3.789 18.048 25.743 1.00 29.15 364 THR A N 1
ATOM 2741 C CA . THR A 1 372 ? 4.315 19.065 24.847 1.00 38.01 364 THR A CA 1
ATOM 2742 C C . THR A 1 372 ? 5.835 19.164 24.948 1.00 36.26 364 THR A C 1
ATOM 2743 O O . THR A 1 372 ? 6.526 18.187 24.638 1.00 30.60 364 THR A O 1
ATOM 2747 N N . SER A 1 373 ? 6.375 20.314 25.363 1.00 35.99 365 SER A N 1
ATOM 2748 C CA . SER A 1 373 ? 7.824 20.502 25.290 1.00 35.49 365 SER A CA 1
ATOM 2749 C C . SER A 1 373 ? 8.552 19.413 26.073 1.00 36.42 365 SER A C 1
ATOM 2750 O O . SER A 1 373 ? 8.116 19.050 27.170 1.00 28.16 365 SER A O 1
ATOM 2753 N N . PRO A 1 374 ? 9.604 18.831 25.519 1.00 33.85 366 PRO A N 1
ATOM 2754 C CA . PRO A 1 374 ? 10.515 18.016 26.326 1.00 34.03 366 PRO A CA 1
ATOM 2755 C C . PRO A 1 374 ? 11.473 18.913 27.103 1.00 37.30 366 PRO A C 1
ATOM 2756 O O . PRO A 1 374 ? 11.546 20.131 26.884 1.00 27.63 366 PRO A O 1
ATOM 2760 N N . ILE A 1 375 ? 12.197 18.290 28.044 1.00 30.89 367 ILE A N 1
ATOM 2761 C CA . ILE A 1 375 ? 13.335 18.961 28.659 1.00 27.46 367 ILE A CA 1
ATOM 2762 C C . ILE A 1 375 ? 14.401 19.153 27.593 1.00 36.99 367 ILE A C 1
ATOM 2763 O O . ILE A 1 375 ? 14.754 18.218 26.863 1.00 32.40 367 ILE A O 1
ATOM 2768 N N . ILE A 1 376 ? 14.886 20.374 27.462 1.00 36.07 368 ILE A N 1
ATOM 2769 C CA . ILE A 1 376 ? 15.969 20.666 26.537 1.00 33.32 368 ILE A CA 1
ATOM 2770 C C . ILE A 1 376 ? 17.206 20.909 27.385 1.00 33.64 368 ILE A C 1
ATOM 2771 O O . ILE A 1 376 ? 17.176 21.718 28.316 1.00 31.11 368 ILE A O 1
ATOM 2776 N N . TRP A 1 377 ? 18.262 20.148 27.111 1.00 31.00 369 TRP A N 1
ATOM 2777 C CA . TRP A 1 377 ? 19.493 20.202 27.881 1.00 27.42 369 TRP A CA 1
ATOM 2778 C C . TRP A 1 377 ? 20.637 19.803 26.958 1.00 32.55 369 TRP A C 1
ATOM 2779 O O . TRP A 1 377 ? 20.419 19.398 25.818 1.00 35.94 369 TRP A O 1
ATOM 2790 N N . GLY A 1 378 ? 21.857 19.911 27.446 1.00 33.01 370 GLY A N 1
ATOM 2791 C CA . GLY A 1 378 ? 22.998 19.531 26.636 1.00 35.55 370 GLY A CA 1
ATOM 2792 C C . GLY A 1 378 ? 24.214 20.381 26.947 1.00 38.07 370 GLY A C 1
ATOM 2793 O O . GLY A 1 378 ? 24.175 21.299 27.764 1.00 36.97 370 GLY A O 1
ATOM 2794 N N . ASP A 1 379 ? 25.306 20.047 26.259 1.00 35.61 371 ASP A N 1
ATOM 2795 C CA . ASP A 1 379 ? 26.579 20.746 26.380 1.00 33.56 371 ASP A CA 1
ATOM 2796 C C . ASP A 1 379 ? 27.414 20.396 25.155 1.00 30.71 371 ASP A C 1
ATOM 2797 O O . ASP A 1 379 ? 26.974 19.639 24.285 1.00 37.52 371 ASP A O 1
ATOM 2802 N N . VAL A 1 380 ? 28.636 20.942 25.094 1.00 31.08 372 VAL A N 1
ATOM 2803 C CA . VAL A 1 380 ? 29.425 20.861 23.865 1.00 32.14 372 VAL A CA 1
ATOM 2804 C C . VAL A 1 380 ? 30.165 19.527 23.778 1.00 29.33 372 VAL A C 1
ATOM 2805 O O . VAL A 1 380 ? 30.438 18.853 24.774 1.00 33.50 372 VAL A O 1
ATOM 2809 N N . GLY A 1 381 ? 30.495 19.145 22.545 1.00 34.72 373 GLY A N 1
ATOM 2810 C CA . GLY A 1 381 ? 31.461 18.098 22.281 1.00 33.99 373 GLY A CA 1
ATOM 2811 C C . GLY A 1 381 ? 32.789 18.716 21.882 1.00 34.47 373 GLY A C 1
ATOM 2812 O O . GLY A 1 381 ? 32.829 19.835 21.370 1.00 35.55 373 GLY A O 1
ATOM 2813 N N . THR A 1 382 ? 33.884 17.977 22.096 1.00 34.92 374 THR A N 1
ATOM 2814 C CA . THR A 1 382 ? 33.882 16.592 22.587 1.00 30.81 374 THR A CA 1
ATOM 2815 C C . THR A 1 382 ? 33.731 16.417 24.121 1.00 40.82 374 THR A C 1
ATOM 2816 O O . THR A 1 382 ? 33.721 15.275 24.596 1.00 30.75 374 THR A O 1
ATOM 2820 N N . ASN A 1 383 ? 33.660 17.508 24.899 1.00 30.50 375 ASN A N 1
ATOM 2821 C CA . ASN A 1 383 ? 33.603 17.349 26.362 1.00 35.91 375 ASN A CA 1
ATOM 2822 C C . ASN A 1 383 ? 32.521 16.358 26.777 1.00 30.15 375 ASN A C 1
ATOM 2823 O O . ASN A 1 383 ? 32.753 15.508 27.642 1.00 44.22 375 ASN A O 1
ATOM 2828 N N . CYS A 1 384 ? 31.344 16.434 26.147 1.00 29.78 376 CYS A N 1
ATOM 2829 C CA . CYS A 1 384 ? 30.214 15.578 26.516 1.00 29.51 376 CYS A CA 1
ATOM 2830 C C . CYS A 1 384 ? 30.558 14.090 26.428 1.00 33.21 376 CYS A C 1
ATOM 2831 O O . CYS A 1 384 ? 30.018 13.287 27.201 1.00 32.65 376 CYS A O 1
ATOM 2834 N N . GLN A 1 385 ? 31.440 13.700 25.501 1.00 32.49 377 GLN A N 1
ATOM 2835 C CA . GLN A 1 385 ? 31.861 12.297 25.387 1.00 35.51 377 GLN A CA 1
ATOM 2836 C C . GLN A 1 385 ? 32.537 11.769 26.656 1.00 42.80 377 GLN A C 1
ATOM 2837 O O . GLN A 1 385 ? 32.578 10.549 26.868 1.00 30.88 377 GLN A O 1
ATOM 2843 N N . HIS A 1 386 ? 33.073 12.647 27.500 1.00 40.24 378 HIS A N 1
ATOM 2844 C CA . HIS A 1 386 ? 33.780 12.227 28.699 1.00 36.60 378 HIS A CA 1
ATOM 2845 C C . HIS A 1 386 ? 32.909 12.273 29.940 1.00 42.25 378 HIS A C 1
ATOM 2846 O O . HIS A 1 386 ? 33.396 11.974 31.040 1.00 40.85 378 HIS A O 1
ATOM 2853 N N . SER A 1 387 ? 31.637 12.630 29.796 1.00 34.89 379 SER A N 1
ATOM 2854 C CA . SER A 1 387 ? 30.800 12.819 30.974 1.00 31.58 379 SER A CA 1
ATOM 2855 C C . SER A 1 387 ? 29.463 12.110 30.811 1.00 34.78 379 SER A C 1
ATOM 2856 O O . SER A 1 387 ? 29.400 10.882 30.959 1.00 39.06 379 SER A O 1
ATOM 2859 N N . PHE A 1 388 ? 28.395 12.860 30.511 1.00 33.64 380 PHE A N 1
ATOM 2860 C CA . PHE A 1 388 ? 27.063 12.263 30.535 1.00 31.21 380 PHE A CA 1
ATOM 2861 C C . PHE A 1 388 ? 26.772 11.400 29.323 1.00 29.20 380 PHE A C 1
ATOM 2862 O O . PHE A 1 388 ? 25.749 10.709 29.316 1.00 32.01 380 PHE A O 1
ATOM 2870 N N . PHE A 1 389 ? 27.643 11.397 28.312 1.00 32.51 381 PHE A N 1
ATOM 2871 C CA . PHE A 1 389 ? 27.480 10.409 27.253 1.00 29.39 381 PHE A CA 1
ATOM 2872 C C . PHE A 1 389 ? 27.547 8.981 27.782 1.00 32.93 381 PHE A C 1
ATOM 2873 O O . PHE A 1 389 ? 26.958 8.086 27.168 1.00 29.92 381 PHE A O 1
ATOM 2881 N N . GLN A 1 390 ? 28.220 8.748 28.918 1.00 29.84 382 GLN A N 1
ATOM 2882 C CA . GLN A 1 390 ? 28.106 7.454 29.588 1.00 33.71 382 GLN A CA 1
ATOM 2883 C C . GLN A 1 390 ? 26.652 6.988 29.670 1.00 38.36 382 GLN A C 1
ATOM 2884 O O . GLN A 1 390 ? 26.347 5.827 29.370 1.00 36.43 382 GLN A O 1
ATOM 2890 N N . SER A 1 391 ? 25.735 7.888 30.064 1.00 32.48 383 SER A N 1
ATOM 2891 C CA . SER A 1 391 ? 24.331 7.500 30.225 1.00 36.62 383 SER A CA 1
ATOM 2892 C C . SER A 1 391 ? 23.608 7.341 28.884 1.00 36.86 383 SER A C 1
ATOM 2893 O O . SER A 1 391 ? 22.714 6.494 28.757 1.00 29.10 383 SER A O 1
ATOM 2896 N N . LEU A 1 392 ? 23.967 8.135 27.878 1.00 29.02 384 LEU A N 1
ATOM 2897 C CA . LEU A 1 392 ? 23.371 7.934 26.561 1.00 32.88 384 LEU A CA 1
ATOM 2898 C C . LEU A 1 392 ? 23.723 6.555 26.010 1.00 32.01 384 LEU A C 1
ATOM 2899 O O . LEU A 1 392 ? 22.861 5.869 25.454 1.00 29.43 384 LEU A O 1
ATOM 2904 N N . HIS A 1 393 ? 24.977 6.109 26.207 1.00 35.47 385 HIS A N 1
ATOM 2905 C CA . HIS A 1 393 ? 25.441 4.831 25.665 1.00 36.58 385 HIS A CA 1
ATOM 2906 C C . HIS A 1 393 ? 24.977 3.628 26.490 1.00 38.84 385 HIS A C 1
ATOM 2907 O O . HIS A 1 393 ? 24.784 2.546 25.925 1.00 38.30 385 HIS A O 1
ATOM 2914 N N . GLN A 1 394 ? 24.794 3.781 27.814 1.00 30.08 386 GLN A N 1
ATOM 2915 C CA . GLN A 1 394 ? 24.624 2.619 28.685 1.00 35.80 386 GLN A CA 1
ATOM 2916 C C . GLN A 1 394 ? 23.647 2.822 29.833 1.00 34.60 386 GLN A C 1
ATOM 2917 O O . GLN A 1 394 ? 23.454 1.889 30.618 1.00 34.44 386 GLN A O 1
ATOM 2923 N N . GLY A 1 395 ? 23.036 3.994 29.969 1.00 35.70 387 GLY A N 1
ATOM 2924 C CA . GLY A 1 395 ? 21.993 4.186 30.953 1.00 34.25 387 GLY A CA 1
ATOM 2925 C C . GLY A 1 395 ? 20.690 3.543 30.524 1.00 31.79 387 GLY A C 1
ATOM 2926 O O . GLY A 1 395 ? 20.567 2.948 29.457 1.00 35.20 387 GLY A O 1
ATOM 2927 N N . THR A 1 396 ? 19.685 3.699 31.373 1.00 31.40 388 THR A N 1
ATOM 2928 C CA . THR A 1 396 ? 18.417 3.005 31.208 1.00 32.61 388 THR A CA 1
ATOM 2929 C C . THR A 1 396 ? 17.397 3.774 30.358 1.00 36.25 388 THR A C 1
ATOM 2930 O O . THR A 1 396 ? 16.352 3.215 30.023 1.00 36.20 388 THR A O 1
ATOM 2934 N N . ASP A 1 397 ? 17.666 5.020 29.976 1.00 28.87 389 ASP A N 1
ATOM 2935 C CA . ASP A 1 397 ? 16.666 5.855 29.315 1.00 31.41 389 ASP A CA 1
ATOM 2936 C C . ASP A 1 397 ? 17.231 6.405 28.009 1.00 35.84 389 ASP A C 1
ATOM 2937 O O . ASP A 1 397 ? 18.341 6.945 27.988 1.00 36.57 389 ASP A O 1
ATOM 2942 N N . ILE A 1 398 ? 16.446 6.310 26.935 1.00 36.33 390 ILE A N 1
ATOM 2943 C CA . ILE A 1 398 ? 16.859 6.865 25.651 1.00 28.70 390 ILE A CA 1
ATOM 2944 C C . ILE A 1 398 ? 16.761 8.384 25.690 1.00 33.44 390 ILE A C 1
ATOM 2945 O O . ILE A 1 398 ? 15.758 8.952 26.145 1.00 36.52 390 ILE A O 1
ATOM 2950 N N . VAL A 1 399 ? 17.820 9.047 25.239 1.00 33.88 391 VAL A N 1
ATOM 2951 C CA . VAL A 1 399 ? 17.868 10.497 25.068 1.00 31.86 391 VAL A CA 1
ATOM 2952 C C . VAL A 1 399 ? 18.153 10.799 23.601 1.00 34.83 391 VAL A C 1
ATOM 2953 O O . VAL A 1 399 ? 19.265 10.537 23.117 1.00 33.62 391 VAL A O 1
ATOM 2957 N N . PRO A 1 400 ? 17.178 11.315 22.857 1.00 35.45 392 PRO A N 1
ATOM 2958 C CA . PRO A 1 400 ? 17.446 11.773 21.477 1.00 31.01 392 PRO A CA 1
ATOM 2959 C C . PRO A 1 400 ? 18.400 12.967 21.452 1.00 33.95 392 PRO A C 1
ATOM 2960 O O . PRO A 1 400 ? 18.305 13.874 22.282 1.00 36.11 392 PRO A O 1
ATOM 2964 N N . VAL A 1 401 ? 19.316 12.973 20.483 1.00 35.42 393 VAL A N 1
ATOM 2965 C CA . VAL A 1 401 ? 20.370 13.981 20.408 1.00 33.09 393 VAL A CA 1
ATOM 2966 C C . VAL A 1 401 ? 20.246 14.769 19.109 1.00 31.11 393 VAL A C 1
ATOM 2967 O O . VAL A 1 401 ? 19.974 14.204 18.045 1.00 34.24 393 VAL A O 1
ATOM 2971 N N . GLU A 1 402 ? 20.474 16.070 19.205 1.00 28.38 394 GLU A N 1
ATOM 2972 C CA . GLU A 1 402 ? 20.663 16.958 18.070 1.00 29.04 394 GLU A CA 1
ATOM 2973 C C . GLU A 1 402 ? 22.126 17.403 18.069 1.00 29.78 394 GLU A C 1
ATOM 2974 O O . GLU A 1 402 ? 22.526 18.252 18.870 1.00 31.47 394 GLU A O 1
ATOM 2980 N N . PHE A 1 403 ? 22.921 16.831 17.167 1.00 29.72 395 PHE A N 1
ATOM 2981 C CA . PHE A 1 403 ? 24.321 17.222 17.026 1.00 30.66 395 PHE A CA 1
ATOM 2982 C C . PHE A 1 403 ? 24.425 18.456 16.154 1.00 37.87 395 PHE A C 1
ATOM 2983 O O . PHE A 1 403 ? 23.770 18.547 15.107 1.00 36.28 395 PHE A O 1
ATOM 2991 N N . ILE A 1 404 ? 25.282 19.390 16.553 1.00 31.54 396 ILE A N 1
ATOM 2992 C CA . ILE A 1 404 ? 25.576 20.549 15.720 1.00 29.89 396 ILE A CA 1
ATOM 2993 C C . ILE A 1 404 ? 27.077 20.636 15.515 1.00 36.22 396 ILE A C 1
ATOM 2994 O O . ILE A 1 404 ? 27.833 20.652 16.491 1.00 45.19 396 ILE A O 1
ATOM 2999 N N . GLY A 1 405 ? 27.506 20.732 14.254 1.00 30.01 397 GLY A N 1
ATOM 3000 C CA . GLY A 1 405 ? 28.921 20.771 13.955 1.00 30.40 397 GLY A CA 1
ATOM 3001 C C . GLY A 1 405 ? 29.278 21.610 12.746 1.00 39.33 397 GLY A C 1
ATOM 3002 O O . GLY A 1 405 ? 28.418 22.070 11.981 1.00 34.92 397 GLY A O 1
ATOM 3003 N N . PHE A 1 406 ? 30.587 21.804 12.585 1.00 36.63 398 PHE A N 1
ATOM 3004 C CA . PHE A 1 406 ? 31.124 22.610 11.498 1.00 37.33 398 PHE A CA 1
ATOM 3005 C C . PHE A 1 406 ? 32.348 21.925 10.916 1.00 41.59 398 PHE A C 1
ATOM 3006 O O . PHE A 1 406 ? 33.049 21.162 11.601 1.00 35.44 398 PHE A O 1
ATOM 3014 N N . LEU A 1 407 ? 32.576 22.181 9.624 1.00 38.53 399 LEU A N 1
ATOM 3015 C CA . LEU A 1 407 ? 33.750 21.648 8.945 1.00 39.68 399 LEU A CA 1
ATOM 3016 C C . LEU A 1 407 ? 35.028 22.419 9.270 1.00 44.49 399 LEU A C 1
ATOM 3017 O O . LEU A 1 407 ? 36.123 21.878 9.074 1.00 39.18 399 LEU A O 1
ATOM 3022 N N . HIS A 1 408 ? 34.923 23.662 9.753 1.00 43.78 400 HIS A N 1
ATOM 3023 C CA . HIS A 1 408 ? 36.090 24.515 9.915 1.00 42.13 400 HIS A CA 1
ATOM 3024 C C . HIS A 1 408 ? 35.968 25.346 11.172 1.00 41.06 400 HIS A C 1
ATOM 3025 O O . HIS A 1 408 ? 34.868 25.712 11.589 1.00 39.10 400 HIS A O 1
ATOM 3032 N N . ASN A 1 409 ? 37.116 25.653 11.765 1.00 43.10 401 ASN A N 1
ATOM 3033 C CA . ASN A 1 409 ? 37.099 26.465 12.968 1.00 36.85 401 ASN A CA 1
ATOM 3034 C C . ASN A 1 409 ? 36.927 27.947 12.616 1.00 38.23 401 ASN A C 1
ATOM 3035 O O . ASN A 1 409 ? 37.047 28.372 11.453 1.00 34.11 401 ASN A O 1
ATOM 3040 N N . GLN A 1 410 ? 36.619 28.741 13.643 1.00 32.72 402 GLN A N 1
ATOM 3041 C CA . GLN A 1 410 ? 36.410 30.168 13.442 1.00 34.43 402 GLN A CA 1
ATOM 3042 C C . GLN A 1 410 ? 37.714 30.954 13.469 1.00 37.22 402 GLN A C 1
ATOM 3043 O O . GLN A 1 410 ? 37.873 31.918 12.714 1.00 39.17 402 GLN A O 1
ATOM 3049 N N . ARG A 1 411 ? 38.662 30.563 14.315 1.00 34.89 403 ARG A N 1
ATOM 3050 C CA . ARG A 1 411 ? 39.743 31.469 14.660 1.00 33.96 403 ARG A CA 1
ATOM 3051 C C . ARG A 1 411 ? 41.027 31.226 13.885 1.00 40.55 403 ARG A C 1
ATOM 3052 O O . ARG A 1 411 ? 41.978 31.989 14.065 1.00 40.05 403 ARG A O 1
ATOM 3060 N N . GLY A 1 412 ? 41.086 30.189 13.050 1.00 34.82 404 GLY A N 1
ATOM 3061 C CA . GLY A 1 412 ? 42.237 29.965 12.198 1.00 35.56 404 GLY A CA 1
ATOM 3062 C C . GLY A 1 412 ? 43.439 29.307 12.841 1.00 36.02 404 GLY A C 1
ATOM 3063 O O . GLY A 1 412 ? 44.478 29.212 12.185 1.00 38.97 404 GLY A O 1
ATOM 3064 N N . LEU A 1 413 ? 43.353 28.861 14.100 1.00 39.10 405 LEU A N 1
ATOM 3065 C CA . LEU A 1 413 ? 44.473 28.186 14.752 1.00 43.31 405 LEU A CA 1
ATOM 3066 C C . LEU A 1 413 ? 44.219 26.682 14.772 1.00 45.14 405 LEU A C 1
ATOM 3067 O O . LEU A 1 413 ? 43.194 26.222 15.289 1.00 42.49 405 LEU A O 1
ATOM 3072 N N . ASP A 1 414 ? 45.154 25.922 14.215 1.00 43.74 406 ASP A N 1
ATOM 3073 C CA . ASP A 1 414 ? 45.009 24.478 14.136 1.00 40.06 406 ASP A CA 1
ATOM 3074 C C . ASP A 1 414 ? 46.389 23.876 13.911 1.00 45.36 406 ASP A C 1
ATOM 3075 O O . ASP A 1 414 ? 47.385 24.588 13.764 1.00 49.09 406 ASP A O 1
ATOM 3080 N N . CYS A 1 415 ? 46.421 22.549 13.840 1.00 44.95 407 CYS A N 1
ATOM 3081 C CA . CYS A 1 415 ? 47.632 21.769 14.034 1.00 48.42 407 CYS A CA 1
ATOM 3082 C C . CYS A 1 415 ? 47.406 20.418 13.383 1.00 49.60 407 CYS A C 1
ATOM 3083 O O . CYS A 1 415 ? 46.364 19.796 13.611 1.00 51.23 407 CYS A O 1
ATOM 3086 N N . VAL A 1 416 ? 48.357 19.974 12.569 1.00 52.37 408 VAL A N 1
ATOM 3087 C CA . VAL A 1 416 ? 48.290 18.646 11.967 1.00 39.66 408 VAL A CA 1
ATOM 3088 C C . VAL A 1 416 ? 48.992 17.657 12.886 1.00 43.96 408 VAL A C 1
ATOM 3089 O O . VAL A 1 416 ? 50.176 17.823 13.197 1.00 44.40 408 VAL A O 1
ATOM 3093 N N . LEU A 1 417 ? 48.260 16.634 13.328 1.00 47.38 409 LEU A N 1
ATOM 3094 C CA . LEU A 1 417 ? 48.804 15.589 14.191 1.00 51.05 409 LEU A CA 1
ATOM 3095 C C . LEU A 1 417 ? 48.292 14.245 13.702 1.00 52.49 409 LEU A C 1
ATOM 3096 O O . LEU A 1 417 ? 47.075 14.049 13.601 1.00 51.93 409 LEU A O 1
ATOM 3101 N N . SER A 1 418 ? 49.223 13.335 13.391 1.00 49.26 410 SER A N 1
ATOM 3102 C CA . SER A 1 418 ? 48.911 12.004 12.860 1.00 51.61 410 SER A CA 1
ATOM 3103 C C . SER A 1 418 ? 48.046 12.059 11.600 1.00 51.35 410 SER A C 1
ATOM 3104 O O . SER A 1 418 ? 47.170 11.218 11.389 1.00 52.43 410 SER A O 1
ATOM 3107 N N . GLY A 1 419 ? 48.315 13.034 10.735 1.00 51.73 411 GLY A N 1
ATOM 3108 C CA . GLY A 1 419 ? 47.648 13.118 9.452 1.00 50.93 411 GLY A CA 1
ATOM 3109 C C . GLY A 1 419 ? 46.349 13.902 9.418 1.00 51.62 411 GLY A C 1
ATOM 3110 O O . GLY A 1 419 ? 45.720 13.969 8.354 1.00 43.50 411 GLY A O 1
ATOM 3111 N N . SER A 1 420 ? 45.912 14.498 10.530 1.00 46.60 412 SER A N 1
ATOM 3112 C CA . SER A 1 420 ? 44.680 15.275 10.468 1.00 44.30 412 SER A CA 1
ATOM 3113 C C . SER A 1 420 ? 44.754 16.492 11.384 1.00 47.11 412 SER A C 1
ATOM 3114 O O . SER A 1 420 ? 45.497 16.516 12.373 1.00 38.14 412 SER A O 1
ATOM 3117 N N . SER A 1 421 ? 43.976 17.509 11.028 1.00 44.15 413 SER A N 1
ATOM 3118 C CA . SER A 1 421 ? 43.818 18.673 11.874 1.00 40.30 413 SER A CA 1
ATOM 3119 C C . SER A 1 421 ? 42.813 18.380 12.982 1.00 40.21 413 SER A C 1
ATOM 3120 O O . SER A 1 421 ? 42.008 17.446 12.901 1.00 38.57 413 SER A O 1
ATOM 3123 N N . SER A 1 422 ? 42.862 19.212 14.026 1.00 42.43 414 SER A N 1
ATOM 3124 C CA . SER A 1 422 ? 41.937 19.073 15.145 1.00 36.19 414 SER A CA 1
ATOM 3125 C C . SER A 1 422 ? 40.506 19.445 14.756 1.00 37.52 414 SER A C 1
ATOM 3126 O O . SER A 1 422 ? 39.557 18.849 15.272 1.00 45.80 414 SER A O 1
ATOM 3129 N N . SER A 1 423 ? 40.318 20.412 13.854 1.00 34.53 415 SER A N 1
ATOM 3130 C CA . SER A 1 423 ? 38.984 20.622 13.300 1.00 34.02 415 SER A CA 1
ATOM 3131 C C . SER A 1 423 ? 38.418 19.320 12.734 1.00 36.95 415 SER A C 1
ATOM 3132 O O . SER A 1 423 ? 37.249 18.985 12.977 1.00 35.15 415 SER A O 1
ATOM 3135 N N . GLN A 1 424 ? 39.245 18.554 12.009 1.00 34.68 416 GLN A N 1
ATOM 3136 C CA . GLN A 1 424 ? 38.797 17.270 11.471 1.00 39.15 416 GLN A CA 1
ATOM 3137 C C . GLN A 1 424 ? 38.519 16.266 12.586 1.00 37.88 416 GLN A C 1
ATOM 3138 O O . GLN A 1 424 ? 37.479 15.603 12.589 1.00 44.66 416 GLN A O 1
ATOM 3144 N N . LYS A 1 425 ? 39.431 16.142 13.549 1.00 37.21 417 LYS A N 1
ATOM 3145 C CA . LYS A 1 425 ? 39.172 15.250 14.676 1.00 35.50 417 LYS A CA 1
ATOM 3146 C C . LYS A 1 425 ? 37.871 15.614 15.393 1.00 36.54 417 LYS A C 1
ATOM 3147 O O . LYS A 1 425 ? 37.092 14.731 15.765 1.00 33.34 417 LYS A O 1
ATOM 3153 N N . LEU A 1 426 ? 37.606 16.913 15.559 1.00 33.30 418 LEU A N 1
ATOM 3154 C CA . LEU A 1 426 ? 36.358 17.370 16.161 1.00 32.60 418 LEU A CA 1
ATOM 3155 C C . LEU A 1 426 ? 35.133 16.857 15.402 1.00 36.00 418 LEU A C 1
ATOM 3156 O O . LEU A 1 426 ? 34.214 16.277 15.997 1.00 34.37 418 LEU A O 1
ATOM 3161 N N . PHE A 1 427 ? 35.094 17.064 14.083 1.00 38.87 419 PHE A N 1
ATOM 3162 C CA . PHE A 1 427 ? 33.936 16.617 13.315 1.00 40.55 419 PHE A CA 1
ATOM 3163 C C . PHE A 1 427 ? 33.810 15.096 13.320 1.00 42.55 419 PHE A C 1
ATOM 3164 O O . PHE A 1 427 ? 32.702 14.559 13.471 1.00 39.26 419 PHE A O 1
ATOM 3172 N N . ALA A 1 428 ? 34.937 14.395 13.157 1.00 36.92 420 ALA A N 1
ATOM 3173 C CA . ALA A 1 428 ? 34.931 12.936 13.085 1.00 35.56 420 ALA A CA 1
ATOM 3174 C C . ALA A 1 428 ? 34.391 12.320 14.366 1.00 35.99 420 ALA A C 1
ATOM 3175 O O . ALA A 1 428 ? 33.670 11.317 14.326 1.00 37.19 420 ALA A O 1
ATOM 3177 N N . ASN A 1 429 ? 34.755 12.894 15.511 1.00 35.85 421 ASN A N 1
ATOM 3178 C CA . ASN A 1 429 ? 34.213 12.440 16.791 1.00 38.14 421 ASN A CA 1
ATOM 3179 C C . ASN A 1 429 ? 32.688 12.536 16.814 1.00 41.60 421 ASN A C 1
ATOM 3180 O O . ASN A 1 429 ? 32.012 11.609 17.273 1.00 39.10 421 ASN A O 1
ATOM 3185 N N . LEU A 1 430 ? 32.130 13.657 16.335 1.00 38.66 422 LEU A N 1
ATOM 3186 C CA . LEU A 1 430 ? 30.675 13.799 16.265 1.00 33.14 422 LEU A CA 1
ATOM 3187 C C . LEU A 1 430 ? 30.060 12.676 15.433 1.00 34.59 422 LEU A C 1
ATOM 3188 O O . LEU A 1 430 ? 29.128 11.992 15.876 1.00 33.16 422 LEU A O 1
ATOM 3193 N N . VAL A 1 431 ? 30.574 12.475 14.217 1.00 31.78 423 VAL A N 1
ATOM 3194 C CA . VAL A 1 431 ? 30.062 11.426 13.334 1.00 32.07 423 VAL A CA 1
ATOM 3195 C C . VAL A 1 431 ? 30.157 10.060 14.010 1.00 38.70 423 VAL A C 1
ATOM 3196 O O . VAL A 1 431 ? 29.199 9.278 14.013 1.00 35.45 423 VAL A O 1
ATOM 3200 N N . ALA A 1 432 ? 31.318 9.751 14.594 1.00 35.98 424 ALA A N 1
ATOM 3201 C CA . ALA A 1 432 ? 31.504 8.429 15.185 1.00 33.70 424 ALA A CA 1
ATOM 3202 C C . ALA A 1 432 ? 30.502 8.172 16.304 1.00 43.79 424 ALA A C 1
ATOM 3203 O O . ALA A 1 432 ? 30.034 7.038 16.471 1.00 39.33 424 ALA A O 1
ATOM 3205 N N . GLN A 1 433 ? 30.144 9.216 17.065 1.00 31.60 425 GLN A N 1
ATOM 3206 C CA . GLN A 1 433 ? 29.275 9.042 18.229 1.00 37.34 425 GLN A CA 1
ATOM 3207 C C . GLN A 1 433 ? 27.820 8.852 17.821 1.00 35.64 425 GLN A C 1
ATOM 3208 O O . GLN A 1 433 ? 27.114 8.009 18.389 1.00 42.92 425 GLN A O 1
ATOM 3214 N N . SER A 1 434 ? 27.363 9.629 16.843 1.00 30.85 426 SER A N 1
ATOM 3215 C CA . SER A 1 434 ? 26.027 9.441 16.284 1.00 36.87 426 SER A CA 1
ATOM 3216 C C . SER A 1 434 ? 25.851 8.016 15.740 1.00 34.47 426 SER A C 1
ATOM 3217 O O . SER A 1 434 ? 24.903 7.309 16.105 1.00 32.94 426 SER A O 1
ATOM 3220 N N . LEU A 1 435 ? 26.777 7.565 14.889 1.00 31.66 427 LEU A N 1
ATOM 3221 C CA . LEU A 1 435 ? 26.746 6.179 14.416 1.00 32.13 427 LEU A CA 1
ATOM 3222 C C . LEU A 1 435 ? 26.771 5.183 15.571 1.00 40.65 427 LEU A C 1
ATOM 3223 O O . LEU A 1 435 ? 26.006 4.211 15.579 1.00 38.09 427 LEU A O 1
ATOM 3228 N N . ALA A 1 436 ? 27.642 5.409 16.558 1.00 43.16 428 ALA A N 1
ATOM 3229 C CA . ALA A 1 436 ? 27.737 4.488 17.685 1.00 36.47 428 ALA A CA 1
ATOM 3230 C C . ALA A 1 436 ? 26.438 4.459 18.480 1.00 40.34 428 ALA A C 1
ATOM 3231 O O . ALA A 1 436 ? 25.960 3.382 18.855 1.00 31.59 428 ALA A O 1
ATOM 3233 N N . LEU A 1 437 ? 25.836 5.634 18.719 1.00 36.88 429 LEU A N 1
ATOM 3234 C CA . LEU A 1 437 ? 24.576 5.690 19.459 1.00 39.21 429 LEU A CA 1
ATOM 3235 C C . LEU A 1 437 ? 23.470 4.956 18.712 1.00 36.99 429 LEU A C 1
ATOM 3236 O O . LEU A 1 437 ? 22.641 4.278 19.328 1.00 34.30 429 LEU A O 1
ATOM 3241 N N . ALA A 1 438 ? 23.449 5.068 17.383 1.00 31.02 430 ALA A N 1
ATOM 3242 C CA . ALA A 1 438 ? 22.403 4.424 16.592 1.00 35.14 430 ALA A CA 1
ATOM 3243 C C . ALA A 1 438 ? 22.626 2.917 16.428 1.00 41.54 430 ALA A C 1
ATOM 3244 O O . ALA A 1 438 ? 21.667 2.136 16.473 1.00 31.81 430 ALA A O 1
ATOM 3246 N N . GLN A 1 439 ? 23.867 2.487 16.205 1.00 32.10 431 GLN A N 1
ATOM 3247 C CA . GLN A 1 439 ? 24.123 1.087 15.884 1.00 36.94 431 GLN A CA 1
ATOM 3248 C C . GLN A 1 439 ? 24.437 0.240 17.102 1.00 35.80 431 GLN A C 1
ATOM 3249 O O . GLN A 1 439 ? 24.161 -0.961 17.088 1.00 33.00 431 GLN A O 1
ATOM 3255 N N . GLY A 1 440 ? 25.037 0.823 18.138 1.00 32.32 432 GLY A N 1
ATOM 3256 C CA . GLY A 1 440 ? 25.472 0.036 19.281 1.00 32.40 432 GLY A CA 1
ATOM 3257 C C . GLY A 1 440 ? 26.576 -0.947 18.930 1.00 36.09 432 GLY A C 1
ATOM 3258 O O . GLY A 1 440 ? 27.174 -0.908 17.849 1.00 37.51 432 GLY A O 1
ATOM 3259 N N . ARG A 1 441 ? 26.808 -1.862 19.878 1.00 45.97 433 ARG A N 1
ATOM 3260 C CA . ARG A 1 441 ? 27.888 -2.854 19.848 1.00 49.03 433 ARG A CA 1
ATOM 3261 C C . ARG A 1 441 ? 27.556 -4.029 20.744 1.00 47.61 433 ARG A C 1
ATOM 3262 O O . ARG A 1 441 ? 27.478 -3.857 21.962 1.00 48.78 433 ARG A O 1
ATOM 3270 N N . ASP A 1 442 ? 27.476 -5.226 20.175 1.00 45.59 434 ASP A N 1
ATOM 3271 C CA . ASP A 1 442 ? 27.352 -6.399 21.018 1.00 40.26 434 ASP A CA 1
ATOM 3272 C C . ASP A 1 442 ? 28.661 -6.642 21.774 1.00 42.99 434 ASP A C 1
ATOM 3273 O O . ASP A 1 442 ? 29.721 -6.102 21.430 1.00 40.30 434 ASP A O 1
ATOM 3275 N N . ASN A 1 443 ? 28.569 -7.436 22.843 1.00 41.40 435 ASN A N 1
ATOM 3276 C CA . ASN A 1 443 ? 29.752 -7.835 23.601 1.00 43.27 435 ASN A CA 1
ATOM 3277 C C . ASN A 1 443 ? 29.400 -9.011 24.500 1.00 39.82 435 ASN A C 1
ATOM 3278 O O . ASN A 1 443 ? 28.290 -9.074 25.034 1.00 47.44 435 ASN A O 1
ATOM 3283 N N . ALA A 1 444 ? 30.347 -9.934 24.669 1.00 43.88 436 ALA A N 1
ATOM 3284 C CA . ALA A 1 444 ? 30.131 -11.023 25.619 1.00 43.86 436 ALA A CA 1
ATOM 3285 C C . ALA A 1 444 ? 30.097 -10.500 27.046 1.00 47.97 436 ALA A C 1
ATOM 3286 O O . ALA A 1 444 ? 29.351 -11.023 27.881 1.00 51.51 436 ALA A O 1
ATOM 3288 N N . ASN A 1 445 ? 30.890 -9.473 27.332 1.00 46.63 437 ASN A N 1
ATOM 3289 C CA . ASN A 1 445 ? 30.891 -8.814 28.633 1.00 43.52 437 ASN A CA 1
ATOM 3290 C C . ASN A 1 445 ? 29.726 -7.828 28.707 1.00 40.92 437 ASN A C 1
ATOM 3291 O O . ASN A 1 445 ? 29.679 -6.878 27.911 1.00 40.02 437 ASN A O 1
ATOM 3296 N N . PRO A 1 446 ? 28.762 -8.018 29.618 1.00 37.31 438 PRO A N 1
ATOM 3297 C CA . PRO A 1 446 ? 27.636 -7.073 29.688 1.00 34.00 438 PRO A CA 1
ATOM 3298 C C . PRO A 1 446 ? 28.067 -5.651 30.033 1.00 38.45 438 PRO A C 1
ATOM 3299 O O . PRO A 1 446 ? 27.429 -4.703 29.567 1.00 39.95 438 PRO A O 1
ATOM 3303 N N . ASN A 1 447 ? 29.153 -5.471 30.800 1.00 36.83 439 ASN A N 1
ATOM 3304 C CA . ASN A 1 447 ? 29.632 -4.133 31.134 1.00 39.21 439 ASN A CA 1
ATOM 3305 C C . ASN A 1 447 ? 30.096 -3.355 29.903 1.00 38.34 439 ASN A C 1
ATOM 3306 O O . ASN A 1 447 ? 30.202 -2.123 29.959 1.00 36.37 439 ASN A O 1
ATOM 3311 N N . LYS A 1 448 ? 30.374 -4.041 28.799 1.00 37.97 440 LYS A N 1
ATOM 3312 C CA . LYS A 1 448 ? 30.963 -3.420 27.622 1.00 41.31 440 LYS A CA 1
ATOM 3313 C C . LYS A 1 448 ? 30.031 -3.475 26.426 1.00 40.90 440 LYS A C 1
ATOM 3314 O O . LYS A 1 448 ? 30.489 -3.289 25.292 1.00 46.16 440 LYS A O 1
ATOM 3320 N N . ARG A 1 449 ? 28.753 -3.758 26.625 1.00 37.69 441 ARG A N 1
ATOM 3321 C CA . ARG A 1 449 ? 27.876 -3.790 25.475 1.00 39.33 441 ARG A CA 1
ATOM 3322 C C . ARG A 1 449 ? 27.006 -2.538 25.424 1.00 40.73 441 ARG A C 1
ATOM 3323 O O . ARG A 1 449 ? 26.747 -1.870 26.433 1.00 34.87 441 ARG A O 1
ATOM 3331 N N . PHE A 1 450 ? 26.629 -2.192 24.197 1.00 32.51 442 PHE A N 1
ATOM 3332 C CA . PHE A 1 450 ? 25.955 -0.947 23.865 1.00 37.74 442 PHE A CA 1
ATOM 3333 C C . PHE A 1 450 ? 24.753 -1.329 23.012 1.00 40.08 442 PHE A C 1
ATOM 3334 O O . PHE A 1 450 ? 24.918 -1.883 21.923 1.00 32.63 442 PHE A O 1
ATOM 3342 N N . LYS A 1 451 ? 23.547 -1.088 23.541 1.00 42.25 443 LYS A N 1
ATOM 3343 C CA . LYS A 1 451 ? 22.329 -1.591 22.916 1.00 34.99 443 LYS A CA 1
ATOM 3344 C C . LYS A 1 451 ? 21.979 -0.807 21.666 1.00 35.96 443 LYS A C 1
ATOM 3345 O O . LYS A 1 451 ? 21.318 -1.343 20.769 1.00 39.48 443 LYS A O 1
ATOM 3351 N N . GLY A 1 452 ? 22.404 0.455 21.587 1.00 35.15 444 GLY A N 1
ATOM 3352 C CA . GLY A 1 452 ? 22.169 1.230 20.387 1.00 33.69 444 GLY A CA 1
ATOM 3353 C C . GLY A 1 452 ? 20.712 1.656 20.301 1.00 36.26 444 GLY A C 1
ATOM 3354 O O . GLY A 1 452 ? 19.986 1.702 21.296 1.00 31.44 444 GLY A O 1
ATOM 3355 N N . ASN A 1 453 ? 20.289 1.957 19.070 1.00 31.08 445 ASN A N 1
ATOM 3356 C CA . ASN A 1 453 ? 18.939 2.452 18.786 1.00 30.90 445 ASN A CA 1
ATOM 3357 C C . ASN A 1 453 ? 18.633 3.747 19.526 1.00 40.60 445 ASN A C 1
ATOM 3358 O O . ASN A 1 453 ? 17.474 4.059 19.791 1.00 40.46 445 ASN A O 1
ATOM 3363 N N . SER A 1 454 ? 19.663 4.524 19.845 1.00 40.65 446 SER A N 1
ATOM 3364 C CA . SER A 1 454 ? 19.465 5.826 20.457 1.00 29.74 446 SER A CA 1
ATOM 3365 C C . SER A 1 454 ? 19.550 6.863 19.343 1.00 33.32 446 SER A C 1
ATOM 3366 O O . SER A 1 454 ? 20.611 6.989 18.702 1.00 36.31 446 SER A O 1
ATOM 3369 N N . PRO A 1 455 ? 18.470 7.584 19.041 1.00 33.73 447 PRO A N 1
ATOM 3370 C CA . PRO A 1 455 ? 18.411 8.351 17.791 1.00 31.79 447 PRO A CA 1
ATOM 3371 C C . PRO A 1 455 ? 19.131 9.692 17.869 1.00 40.14 447 PRO A C 1
ATOM 3372 O O . PRO A 1 455 ? 19.294 10.293 18.932 1.00 29.12 447 PRO A O 1
ATOM 3376 N N . SER A 1 456 ? 19.539 10.175 16.694 1.00 29.64 448 SER A N 1
ATOM 3377 C CA . SER A 1 456 ? 20.171 11.482 16.623 1.00 29.48 448 SER A CA 1
ATOM 3378 C C . SER A 1 456 ? 20.067 12.032 15.209 1.00 33.19 448 SER A C 1
ATOM 3379 O O . SER A 1 456 ? 19.817 11.292 14.249 1.00 32.01 448 SER A O 1
ATOM 3382 N N . SER A 1 457 ? 20.256 13.351 15.104 1.00 29.56 449 SER A N 1
ATOM 3383 C CA . SER A 1 457 ? 20.420 14.037 13.832 1.00 31.86 449 SER A CA 1
ATOM 3384 C C . SER A 1 457 ? 21.691 14.883 13.867 1.00 33.64 449 SER A C 1
ATOM 3385 O O . SER A 1 457 ? 22.269 15.152 14.927 1.00 34.88 449 SER A O 1
ATOM 3388 N N . ILE A 1 458 ? 22.109 15.308 12.679 1.00 32.38 450 ILE A N 1
ATOM 3389 C CA . ILE A 1 458 ? 23.374 15.997 12.455 1.00 33.04 450 ILE A CA 1
ATOM 3390 C C . ILE A 1 458 ? 23.087 17.201 11.572 1.00 41.34 450 ILE A C 1
ATOM 3391 O O . ILE A 1 458 ? 22.615 17.043 10.441 1.00 30.64 450 ILE A O 1
ATOM 3396 N N . LEU A 1 459 ? 23.389 18.390 12.075 1.00 34.88 451 LEU A N 1
ATOM 3397 C CA . LEU A 1 459 ? 23.285 19.621 11.312 1.00 32.84 451 LEU A CA 1
ATOM 3398 C C . LEU A 1 459 ? 24.674 20.236 11.200 1.00 36.51 451 LEU A C 1
ATOM 3399 O O . LEU A 1 459 ? 25.335 20.452 12.224 1.00 30.15 451 LEU A O 1
ATOM 3404 N N . VAL A 1 460 ? 25.126 20.511 9.966 1.00 31.44 452 VAL A N 1
ATOM 3405 C CA . VAL A 1 460 ? 26.486 21.004 9.740 1.00 34.13 452 VAL A CA 1
ATOM 3406 C C . VAL A 1 460 ? 26.471 22.171 8.764 1.00 32.05 452 VAL A C 1
ATOM 3407 O O . VAL A 1 460 ? 25.763 22.137 7.752 1.00 36.42 452 VAL A O 1
ATOM 3411 N N . ALA A 1 461 ? 27.291 23.184 9.048 1.00 31.29 453 ALA A N 1
ATOM 3412 C CA . ALA A 1 461 ? 27.621 24.244 8.104 1.00 33.76 453 ALA A CA 1
ATOM 3413 C C . ALA A 1 461 ? 29.131 24.257 7.901 1.00 38.06 453 ALA A C 1
ATOM 3414 O O . ALA A 1 461 ? 29.879 23.634 8.662 1.00 31.96 453 ALA A O 1
ATOM 3416 N N . GLN A 1 462 ? 29.581 24.963 6.853 1.00 37.87 454 GLN A N 1
ATOM 3417 C CA . GLN A 1 462 ? 31.022 25.073 6.593 1.00 41.22 454 GLN A CA 1
ATOM 3418 C C . GLN A 1 462 ? 31.761 25.681 7.782 1.00 42.43 454 GLN A C 1
ATOM 3419 O O . GLN A 1 462 ? 32.837 25.213 8.176 1.00 37.19 454 GLN A O 1
ATOM 3425 N N . GLN A 1 463 ? 31.218 26.760 8.335 1.00 39.45 455 GLN A N 1
ATOM 3426 C CA . GLN A 1 463 ? 31.927 27.503 9.360 1.00 37.29 455 GLN A CA 1
ATOM 3427 C C . GLN A 1 463 ? 30.905 28.367 10.073 1.00 31.73 455 GLN A C 1
ATOM 3428 O O . GLN A 1 463 ? 29.977 28.880 9.447 1.00 34.43 455 GLN A O 1
ATOM 3434 N N . LEU A 1 464 ? 31.047 28.463 11.387 1.00 32.81 456 LEU A N 1
ATOM 3435 C CA . LEU A 1 464 ? 30.218 29.363 12.165 1.00 31.04 456 LEU A CA 1
ATOM 3436 C C . LEU A 1 464 ? 30.583 30.799 11.809 1.00 39.64 456 LEU A C 1
ATOM 3437 O O . LEU A 1 464 ? 31.761 31.154 11.735 1.00 38.39 456 LEU A O 1
ATOM 3442 N N . SER A 1 465 ? 29.570 31.616 11.571 1.00 43.21 457 SER A N 1
ATOM 3443 C CA . SER A 1 465 ? 29.758 32.993 11.137 1.00 40.13 457 SER A CA 1
ATOM 3444 C C . SER A 1 465 ? 28.570 33.799 11.641 1.00 38.38 457 SER A C 1
ATOM 3445 O O . SER A 1 465 ? 27.606 33.233 12.167 1.00 35.28 457 SER A O 1
ATOM 3448 N N . PRO A 1 466 ? 28.625 35.131 11.520 1.00 41.29 458 PRO A N 1
ATOM 3449 C CA . PRO A 1 466 ? 27.410 35.917 11.819 1.00 43.19 458 PRO A CA 1
ATOM 3450 C C . PRO A 1 466 ? 26.188 35.426 11.059 1.00 40.36 458 PRO A C 1
ATOM 3451 O O . PRO A 1 466 ? 25.126 35.226 11.657 1.00 33.89 458 PRO A O 1
ATOM 3455 N N . ARG A 1 467 ? 26.316 35.210 9.749 1.00 39.74 459 ARG A N 1
ATOM 3456 C CA . ARG A 1 467 ? 25.176 34.763 8.950 1.00 35.20 459 ARG A CA 1
ATOM 3457 C C . ARG A 1 467 ? 24.658 33.413 9.437 1.00 39.41 459 ARG A C 1
ATOM 3458 O O . ARG A 1 467 ? 23.455 33.245 9.686 1.00 36.35 459 ARG A O 1
ATOM 3466 N N . ILE A 1 468 ? 25.569 32.446 9.608 1.00 41.71 460 ILE A N 1
ATOM 3467 C CA . ILE A 1 468 ? 25.186 31.103 10.031 1.00 39.44 460 ILE A CA 1
ATOM 3468 C C . ILE A 1 468 ? 24.598 31.125 11.443 1.00 42.08 460 ILE A C 1
ATOM 3469 O O . ILE A 1 468 ? 23.636 30.403 11.737 1.00 32.41 460 ILE A O 1
ATOM 3474 N N . ALA A 1 469 ? 25.165 31.943 12.339 1.00 38.17 461 ALA A N 1
ATOM 3475 C CA . ALA A 1 469 ? 24.561 32.127 13.658 1.00 38.20 461 ALA A CA 1
ATOM 3476 C C . ALA A 1 469 ? 23.117 32.598 13.539 1.00 37.93 461 ALA A C 1
ATOM 3477 O O . ALA A 1 469 ? 22.230 32.087 14.235 1.00 34.51 461 ALA A O 1
ATOM 3479 N N . GLY A 1 470 ? 22.861 33.560 12.650 1.00 32.39 462 GLY A N 1
ATOM 3480 C CA . GLY A 1 470 ? 21.496 34.022 12.444 1.00 32.29 462 GLY A CA 1
ATOM 3481 C C . GLY A 1 470 ? 20.586 32.948 11.876 1.00 32.12 462 GLY A C 1
ATOM 3482 O O . GLY A 1 470 ? 19.426 32.835 12.272 1.00 32.58 462 GLY A O 1
ATOM 3483 N N . SER A 1 471 ? 21.093 32.149 10.935 1.00 32.50 463 SER A N 1
ATOM 3484 C CA . SER A 1 471 ? 20.276 31.071 10.393 1.00 32.44 463 SER A CA 1
ATOM 3485 C C . SER A 1 471 ? 19.976 30.024 11.461 1.00 40.08 463 SER A C 1
ATOM 3486 O O . SER A 1 471 ? 18.845 29.530 11.552 1.00 31.45 463 SER A O 1
ATOM 3489 N N . LEU A 1 472 ? 20.977 29.678 12.279 1.00 31.47 464 LEU A N 1
ATOM 3490 C CA . LEU A 1 472 ? 20.779 28.685 13.330 1.00 35.65 464 LEU A CA 1
ATOM 3491 C C . LEU A 1 472 ? 19.764 29.165 14.353 1.00 35.51 464 LEU A C 1
ATOM 3492 O O . LEU A 1 472 ? 18.922 28.389 14.820 1.00 39.46 464 LEU A O 1
ATOM 3497 N N . LEU A 1 473 ? 19.844 30.442 14.729 1.00 33.48 465 LEU A N 1
ATOM 3498 C CA . LEU A 1 473 ? 18.858 31.001 15.642 1.00 31.92 465 LEU A CA 1
ATOM 3499 C C . LEU A 1 473 ? 17.459 30.879 15.058 1.00 38.51 465 LEU A C 1
ATOM 3500 O O . LEU A 1 473 ? 16.562 30.317 15.696 1.00 29.79 465 LEU A O 1
ATOM 3505 N N . ALA A 1 474 ? 17.265 31.365 13.820 1.00 30.62 466 ALA A N 1
ATOM 3506 C CA . ALA A 1 474 ? 15.933 31.336 13.226 1.00 30.76 466 ALA A CA 1
ATOM 3507 C C . ALA A 1 474 ? 15.449 29.902 13.036 1.00 31.92 466 ALA A C 1
ATOM 3508 O O . ALA A 1 474 ? 14.254 29.617 13.187 1.00 33.82 466 ALA A O 1
ATOM 3510 N N . PHE A 1 475 ? 16.369 28.997 12.711 1.00 30.67 467 PHE A N 1
ATOM 3511 C CA . PHE A 1 475 ? 16.049 27.584 12.583 1.00 30.60 467 PHE A CA 1
ATOM 3512 C C . PHE A 1 475 ? 15.321 27.055 13.807 1.00 40.86 467 PHE A C 1
ATOM 3513 O O . PHE A 1 475 ? 14.284 26.397 13.690 1.00 37.84 467 PHE A O 1
ATOM 3521 N N . TYR A 1 476 ? 15.868 27.322 14.996 1.00 29.66 468 TYR A N 1
ATOM 3522 C CA . TYR A 1 476 ? 15.278 26.786 16.213 1.00 41.90 468 TYR A CA 1
ATOM 3523 C C . TYR A 1 476 ? 14.017 27.549 16.591 1.00 39.23 468 TYR A C 1
ATOM 3524 O O . TYR A 1 476 ? 13.058 26.951 17.095 1.00 44.03 468 TYR A O 1
ATOM 3533 N N . GLU A 1 477 ? 13.989 28.862 16.347 1.00 38.31 469 GLU A N 1
ATOM 3534 C CA . GLU A 1 477 ? 12.757 29.618 16.564 1.00 38.95 469 GLU A CA 1
ATOM 3535 C C . GLU A 1 477 ? 11.605 28.988 15.793 1.00 36.94 469 GLU A C 1
ATOM 3536 O O . GLU A 1 477 ? 10.523 28.777 16.342 1.00 29.76 469 GLU A O 1
ATOM 3542 N N . HIS A 1 478 ? 11.838 28.625 14.530 1.00 30.90 470 HIS A N 1
ATOM 3543 C CA . HIS A 1 478 ? 10.759 28.050 13.734 1.00 33.38 470 HIS A CA 1
ATOM 3544 C C . HIS A 1 478 ? 10.492 26.585 14.066 1.00 35.93 470 HIS A C 1
ATOM 3545 O O . HIS A 1 478 ? 9.331 26.154 14.013 1.00 35.34 470 HIS A O 1
ATOM 3552 N N . LYS A 1 479 ? 11.530 25.816 14.415 1.00 33.72 471 LYS A N 1
ATOM 3553 C CA . LYS A 1 479 ? 11.313 24.470 14.937 1.00 37.99 471 LYS A CA 1
ATOM 3554 C C . LYS A 1 479 ? 10.297 24.482 16.072 1.00 37.24 471 LYS A C 1
ATOM 3555 O O . LYS A 1 479 ? 9.327 23.719 16.061 1.00 31.57 471 LYS A O 1
ATOM 3561 N N . PHE A 1 480 ? 10.510 25.345 17.065 1.00 36.99 472 PHE A N 1
ATOM 3562 C CA . PHE A 1 480 ? 9.626 25.354 18.227 1.00 35.70 472 PHE A CA 1
ATOM 3563 C C . PHE A 1 480 ? 8.240 25.872 17.857 1.00 39.01 472 PHE A C 1
ATOM 3564 O O . PHE A 1 480 ? 7.228 25.363 18.356 1.00 35.94 472 PHE A O 1
ATOM 3572 N N . ALA A 1 481 ? 8.178 26.867 16.964 1.00 29.89 473 ALA A N 1
ATOM 3573 C CA . ALA A 1 481 ? 6.893 27.357 16.471 1.00 31.17 473 ALA A CA 1
ATOM 3574 C C . ALA A 1 481 ? 6.120 26.261 15.748 1.00 30.63 473 ALA A C 1
ATOM 3575 O O . ALA A 1 481 ? 4.906 26.116 15.936 1.00 33.43 473 ALA A O 1
ATOM 3577 N N . PHE A 1 482 ? 6.805 25.490 14.895 1.00 31.55 474 PHE A N 1
ATOM 3578 C CA . PHE A 1 482 ? 6.123 24.418 14.185 1.00 36.43 474 PHE A CA 1
ATOM 3579 C C . PHE A 1 482 ? 5.619 23.366 15.169 1.00 38.66 474 PHE A C 1
ATOM 3580 O O . PHE A 1 482 ? 4.506 22.849 15.015 1.00 36.95 474 PHE A O 1
ATOM 3588 N N . GLN A 1 483 ? 6.405 23.061 16.206 1.00 30.49 475 GLN A N 1
ATOM 3589 C CA . GLN A 1 483 ? 5.936 22.094 17.200 1.00 35.17 475 GLN A CA 1
ATOM 3590 C C . GLN A 1 483 ? 4.710 22.628 17.941 1.00 36.29 475 GLN A C 1
ATOM 3591 O O . GLN A 1 483 ? 3.731 21.899 18.141 1.00 31.01 475 GLN A O 1
ATOM 3597 N N . GLY A 1 484 ? 4.732 23.904 18.329 1.00 30.54 476 GLY A N 1
ATOM 3598 C CA . GLY A 1 484 ? 3.553 24.492 18.947 1.00 30.86 476 GLY A CA 1
ATOM 3599 C C . GLY A 1 484 ? 2.341 24.485 18.028 1.00 39.18 476 GLY A C 1
ATOM 3600 O O . GLY A 1 484 ? 1.224 24.197 18.470 1.00 36.47 476 GLY A O 1
ATOM 3601 N N . PHE A 1 485 ? 2.541 24.814 16.735 1.00 36.31 477 PHE A N 1
ATOM 3602 C CA . PHE A 1 485 ? 1.438 24.795 15.768 1.00 32.18 477 PHE A CA 1
ATOM 3603 C C . PHE A 1 485 ? 0.860 23.398 15.629 1.00 35.24 477 PHE A C 1
ATOM 3604 O O . PHE A 1 485 ? -0.356 23.227 15.454 1.00 34.59 477 PHE A O 1
ATOM 3612 N N . CYS A 1 486 ? 1.726 22.390 15.704 1.00 33.32 478 CYS A N 1
ATOM 3613 C CA . CYS A 1 486 ? 1.290 21.009 15.577 1.00 35.94 478 CYS A CA 1
ATOM 3614 C C . CYS A 1 486 ? 0.521 20.569 16.827 1.00 40.70 478 CYS A C 1
ATOM 3615 O O . CYS A 1 486 ? -0.596 20.043 16.723 1.00 35.69 478 CYS A O 1
ATOM 3618 N N . TRP A 1 487 ? 1.098 20.800 18.015 1.00 32.18 479 TRP A N 1
ATOM 3619 C CA . TRP A 1 487 ? 0.395 20.542 19.272 1.00 37.31 479 TRP A CA 1
ATOM 3620 C C . TRP A 1 487 ? -0.882 21.371 19.420 1.00 41.10 479 TRP A C 1
ATOM 3621 O O . TRP A 1 487 ? -1.804 20.954 20.132 1.00 45.39 479 TRP A O 1
ATOM 3632 N N . GLY A 1 488 ? -0.965 22.530 18.764 1.00 35.52 480 GLY A N 1
ATOM 3633 C CA . GLY A 1 488 ? -2.116 23.397 18.938 1.00 33.43 480 GLY A CA 1
ATOM 3634 C C . GLY A 1 488 ? -2.116 24.198 20.224 1.00 37.32 480 GLY A C 1
ATOM 3635 O O . GLY A 1 488 ? -3.186 24.527 20.738 1.00 33.92 480 GLY A O 1
ATOM 3636 N N . ILE A 1 489 ? -0.944 24.524 20.754 1.00 32.71 481 ILE A N 1
ATOM 3637 C CA . ILE A 1 489 ? -0.822 25.290 21.976 1.00 39.65 481 ILE A CA 1
ATOM 3638 C C . ILE A 1 489 ? -0.411 26.711 21.615 1.00 37.00 481 ILE A C 1
ATOM 3639 O O . ILE A 1 489 ? -0.089 27.013 20.470 1.00 36.08 481 ILE A O 1
ATOM 3644 N N . ASN A 1 490 ? -0.420 27.606 22.604 1.00 32.63 482 ASN A N 1
ATOM 3645 C CA . ASN A 1 490 ? 0.048 28.976 22.393 1.00 36.04 482 ASN A CA 1
ATOM 3646 C C . ASN A 1 490 ? 1.519 29.040 22.790 1.00 40.87 482 ASN A C 1
ATOM 3647 O O . ASN A 1 490 ? 1.864 29.075 23.979 1.00 31.84 482 ASN A O 1
ATOM 3652 N N . SER A 1 491 ? 2.392 29.059 21.781 1.00 33.30 483 SER A N 1
ATOM 3653 C CA . SER A 1 491 ? 3.828 29.089 22.035 1.00 31.86 483 SER A CA 1
ATOM 3654 C C . SER A 1 491 ? 4.329 30.445 22.517 1.00 32.12 483 SER A C 1
ATOM 3655 O O . SER A 1 491 ? 5.512 30.552 22.832 1.00 37.38 483 SER A O 1
ATOM 3658 N N . PHE A 1 492 ? 3.503 31.491 22.560 1.00 34.21 484 PHE A N 1
ATOM 3659 C CA . PHE A 1 492 ? 4.054 32.835 22.585 1.00 35.21 484 PHE A CA 1
ATOM 3660 C C . PHE A 1 492 ? 3.690 33.644 23.817 1.00 32.01 484 PHE A C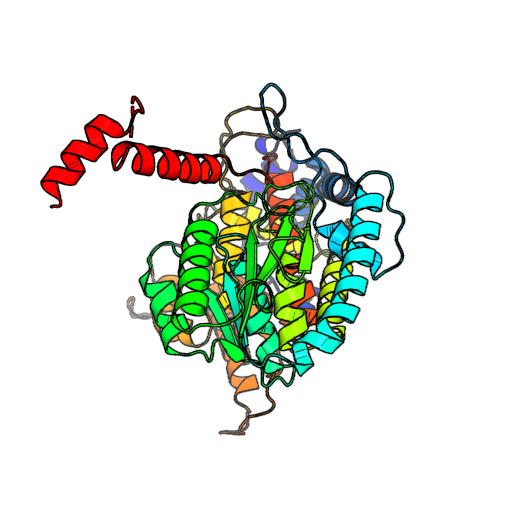 1
ATOM 3661 O O . PHE A 1 492 ? 4.049 34.826 23.881 1.00 37.26 484 PHE A O 1
ATOM 3669 N N . ASP A 1 493 ? 3.023 33.057 24.806 1.00 39.67 485 ASP A N 1
ATOM 3670 C CA . ASP A 1 493 ? 2.900 33.699 26.110 1.00 32.70 485 ASP A CA 1
ATOM 3671 C C . ASP A 1 493 ? 3.639 32.867 27.162 1.00 33.24 485 ASP A C 1
ATOM 3672 O O . ASP A 1 493 ? 4.333 31.887 26.850 1.00 38.59 485 ASP A O 1
ATOM 3677 N N . GLN A 1 494 ? 3.513 33.277 28.425 1.00 35.20 486 GLN A N 1
ATOM 3678 C CA . GLN A 1 494 ? 4.327 32.669 29.473 1.00 35.38 486 GLN A CA 1
ATOM 3679 C C . GLN A 1 494 ? 3.740 32.976 30.845 1.00 37.04 486 GLN A C 1
ATOM 3680 O O . GLN A 1 494 ? 4.348 33.671 31.663 1.00 36.61 486 GLN A O 1
ATOM 3686 N N . GLU A 1 495 ? 2.541 32.459 31.106 1.00 40.75 487 GLU A N 1
ATOM 3687 C CA . GLU A 1 495 ? 1.877 32.760 32.367 1.00 34.78 487 GLU A CA 1
ATOM 3688 C C . GLU A 1 495 ? 2.651 32.230 33.572 1.00 34.74 487 GLU A C 1
ATOM 3689 O O . GLU A 1 495 ? 2.486 32.761 34.678 1.00 37.86 487 GLU A O 1
ATOM 3695 N N . GLY A 1 496 ? 3.492 31.204 33.386 1.00 33.95 488 GLY A N 1
ATOM 3696 C CA . GLY A 1 496 ? 4.368 30.763 34.466 1.00 35.45 488 GLY A CA 1
ATOM 3697 C C . GLY A 1 496 ? 5.414 31.800 34.837 1.00 33.86 488 GLY A C 1
ATOM 3698 O O . GLY A 1 496 ? 5.734 31.975 36.018 1.00 37.00 488 GLY A O 1
ATOM 3699 N N . VAL A 1 497 ? 5.946 32.518 33.840 1.00 33.42 489 VAL A N 1
ATOM 3700 C CA . VAL A 1 497 ? 6.936 33.564 34.097 1.00 33.48 489 VAL A CA 1
ATOM 3701 C C . VAL A 1 497 ? 6.273 34.817 34.667 1.00 37.17 489 VAL A C 1
ATOM 3702 O O . VAL A 1 497 ? 6.839 35.485 35.540 1.00 34.91 489 VAL A O 1
ATOM 3706 N N . SER A 1 498 ? 5.075 35.171 34.180 1.00 34.88 490 SER A N 1
ATOM 3707 C CA . SER A 1 498 ? 4.301 36.231 34.829 1.00 36.97 490 SER A CA 1
ATOM 3708 C C . SER A 1 498 ? 4.095 35.930 36.309 1.00 44.66 490 SER A C 1
ATOM 3709 O O . SER A 1 498 ? 4.193 36.827 37.153 1.00 48.48 490 SER A O 1
ATOM 3712 N N . LEU A 1 499 ? 3.802 34.668 36.639 1.00 36.51 491 LEU A N 1
ATOM 3713 C CA . LEU A 1 499 ? 3.624 34.280 38.034 1.00 43.74 491 LEU A CA 1
ATOM 3714 C C . LEU A 1 499 ? 4.909 34.483 38.831 1.00 43.33 491 LEU A C 1
ATOM 3715 O O . LEU A 1 499 ? 4.878 34.947 39.981 1.00 41.69 491 LEU A O 1
ATOM 3720 N N . GLY A 1 500 ? 6.052 34.140 38.235 1.00 37.91 492 GLY A N 1
ATOM 3721 C CA . GLY A 1 500 ? 7.318 34.387 38.905 1.00 40.49 492 GLY A CA 1
ATOM 3722 C C . GLY A 1 500 ? 7.513 35.854 39.241 1.00 44.78 492 GLY A C 1
ATOM 3723 O O . GLY A 1 500 ? 7.885 36.207 40.365 1.00 41.59 492 GLY A O 1
ATOM 3724 N N . LYS A 1 501 ? 7.252 36.734 38.271 1.00 36.76 493 LYS A N 1
ATOM 3725 C CA . LYS A 1 501 ? 7.375 38.159 38.543 1.00 37.87 493 LYS A CA 1
ATOM 3726 C C . LYS A 1 501 ? 6.367 38.615 39.589 1.00 40.91 493 LYS A C 1
ATOM 3727 O O . LYS A 1 501 ? 6.678 39.489 40.408 1.00 44.89 493 LYS A O 1
ATOM 3733 N N . GLU A 1 502 ? 5.176 38.014 39.613 1.00 39.77 494 GLU A N 1
ATOM 3734 C CA . GLU A 1 502 ? 4.203 38.389 40.638 1.00 47.11 494 GLU A CA 1
ATOM 3735 C C . GLU A 1 502 ? 4.644 37.925 42.028 1.00 41.03 494 GLU A C 1
ATOM 3736 O O . GLU A 1 502 ? 4.501 38.667 43.002 1.00 44.84 494 GLU A O 1
ATOM 3742 N N . LEU A 1 503 ? 5.181 36.708 42.141 1.00 40.24 495 LEU A N 1
ATOM 3743 C CA . LEU A 1 503 ? 5.764 36.263 43.410 1.00 45.83 495 LEU A CA 1
ATOM 3744 C C . LEU A 1 503 ? 6.862 37.210 43.883 1.00 48.21 495 LEU A C 1
ATOM 3745 O O . LEU A 1 503 ? 6.989 37.475 45.087 1.00 51.45 495 LEU A O 1
ATOM 3750 N N . ALA A 1 504 ? 7.681 37.712 42.948 1.00 43.54 496 ALA A N 1
ATOM 3751 C CA . ALA A 1 504 ? 8.756 38.635 43.304 1.00 44.58 496 ALA A CA 1
ATOM 3752 C C . ALA A 1 504 ? 8.205 39.935 43.876 1.00 45.93 496 ALA A C 1
ATOM 3753 O O . ALA A 1 504 ? 8.741 40.454 44.863 1.00 50.76 496 ALA A O 1
ATOM 3755 N N . THR A 1 505 ? 7.148 40.480 43.261 1.00 42.19 497 THR A N 1
ATOM 3756 C CA . THR A 1 505 ? 6.492 41.667 43.807 1.00 43.65 497 THR A CA 1
ATOM 3757 C C . THR A 1 505 ? 5.977 41.413 45.217 1.00 44.92 497 THR A C 1
ATOM 3758 O O . THR A 1 505 ? 6.101 42.272 46.094 1.00 49.74 497 THR A O 1
ATOM 3762 N N . GLN A 1 506 ? 5.417 40.227 45.462 1.00 48.19 498 GLN A N 1
ATOM 3763 C CA . GLN A 1 506 ? 4.771 39.967 46.744 1.00 52.46 498 GLN A CA 1
ATOM 3764 C C . GLN A 1 506 ? 5.792 39.695 47.845 1.00 56.83 498 GLN A C 1
ATOM 3765 O O . GLN A 1 506 ? 5.604 40.139 48.985 1.00 47.80 498 GLN A O 1
ATOM 3771 N N . ILE A 1 507 ? 6.882 38.981 47.534 1.00 58.98 499 ILE A N 1
ATOM 3772 C CA . ILE A 1 507 ? 7.881 38.744 48.574 1.00 64.08 499 ILE A CA 1
ATOM 3773 C C . ILE A 1 507 ? 8.587 40.045 48.946 1.00 70.50 499 ILE A C 1
ATOM 3774 O O . ILE A 1 507 ? 9.044 40.207 50.087 1.00 70.30 499 ILE A O 1
ATOM 3779 N N . ILE A 1 508 ? 8.692 40.983 47.997 1.00 66.00 500 ILE A N 1
ATOM 3780 C CA . ILE A 1 508 ? 9.173 42.328 48.309 1.00 57.90 500 ILE A CA 1
ATOM 3781 C C . ILE A 1 508 ? 8.247 43.000 49.318 1.00 66.53 500 ILE A C 1
ATOM 3782 O O . ILE A 1 508 ? 8.692 43.510 50.357 1.00 68.10 500 ILE A O 1
ATOM 3787 N N . GLY A 1 509 ? 6.941 43.004 49.031 1.00 49.05 501 GLY A N 1
ATOM 3788 C CA . GLY A 1 509 ? 5.989 43.575 49.973 1.00 50.90 501 GLY A CA 1
ATOM 3789 C C . GLY A 1 509 ? 5.994 42.874 51.321 1.00 60.87 501 GLY A C 1
ATOM 3790 O O . GLY A 1 509 ? 5.816 43.513 52.361 1.00 53.53 501 GLY A O 1
ATOM 3791 N N . ILE A 1 510 ? 6.204 41.550 51.322 1.00 60.71 502 ILE A N 1
ATOM 3792 C CA . ILE A 1 510 ? 6.212 40.790 52.571 1.00 60.39 502 ILE A CA 1
ATOM 3793 C C . ILE A 1 510 ? 7.405 41.178 53.437 1.00 65.82 502 ILE A C 1
ATOM 3794 O O . ILE A 1 510 ? 7.343 41.085 54.668 1.00 69.91 502 ILE A O 1
ATOM 3796 N N . MET A 1 511 ? 8.502 41.620 52.820 1.00 68.86 503 MET A N 1
ATOM 3797 C CA . MET A 1 511 ? 9.716 42.003 53.529 1.00 72.87 503 MET A CA 1
ATOM 3798 C C . MET A 1 511 ? 9.839 43.513 53.736 1.00 76.45 503 MET A C 1
ATOM 3799 O O . MET A 1 511 ? 10.835 43.969 54.314 1.00 78.00 503 MET A O 1
ATOM 3804 N N . SER A 1 512 ? 8.845 44.290 53.304 1.00 71.18 504 SER A N 1
ATOM 3805 C CA . SER A 1 512 ? 8.853 45.740 53.467 1.00 65.96 504 SER A CA 1
ATOM 3806 C C . SER A 1 512 ? 7.922 46.178 54.601 1.00 67.51 504 SER A C 1
ATOM 3807 O O . SER A 1 512 ? 8.019 45.682 55.722 1.00 68.65 504 SER A O 1
ATOM 3810 N N . GLU A 1 518 ? -2.297 37.532 53.123 1.00 91.15 510 GLU A N 1
ATOM 3811 C CA . GLU A 1 518 ? -2.599 38.180 51.849 1.00 92.92 510 GLU A CA 1
ATOM 3812 C C . GLU A 1 518 ? -2.517 37.186 50.686 1.00 95.55 510 GLU A C 1
ATOM 3813 O O . GLU A 1 518 ? -3.548 36.708 50.204 1.00 101.45 510 GLU A O 1
ATOM 3815 N N . PHE A 1 519 ? -1.291 36.867 50.230 1.00 90.50 511 PHE A N 1
ATOM 3816 C CA . PHE A 1 519 ? -1.167 35.964 49.089 1.00 83.17 511 PHE A CA 1
ATOM 3817 C C . PHE A 1 519 ? -0.903 34.528 49.551 1.00 79.93 511 PHE A C 1
ATOM 3818 O O . PHE A 1 519 ? -0.484 34.298 50.691 1.00 79.68 511 PHE A O 1
ATOM 3826 N N . PRO A 1 520 ? -1.173 33.530 48.696 1.00 78.00 512 PRO A N 1
ATOM 3827 C CA . PRO A 1 520 ? -1.244 32.133 49.189 1.00 81.37 512 PRO A CA 1
ATOM 3828 C C . PRO A 1 520 ? 0.088 31.512 49.666 1.00 85.70 512 PRO A C 1
ATOM 3829 O O . PRO A 1 520 ? 0.037 30.486 50.364 1.00 84.61 512 PRO A O 1
ATOM 3833 N N . GLU A 1 521 ? 1.262 32.094 49.341 1.00 82.95 513 GLU A N 1
ATOM 3834 C CA . GLU A 1 521 ? 2.535 31.690 49.952 1.00 80.54 513 GLU A CA 1
ATOM 3835 C C . GLU A 1 521 ? 2.775 32.204 51.358 1.00 73.46 513 GLU A C 1
ATOM 3836 O O . GLU A 1 521 ? 3.571 31.591 52.078 1.00 79.01 513 GLU A O 1
ATOM 3842 N N . ALA A 1 522 ? 2.160 33.328 51.738 1.00 69.45 514 ALA A N 1
ATOM 3843 C CA . ALA A 1 522 ? 2.622 34.118 52.878 1.00 63.83 514 ALA A CA 1
ATOM 3844 C C . ALA A 1 522 ? 2.825 33.265 54.127 1.00 61.46 514 ALA A C 1
ATOM 3845 O O . ALA A 1 522 ? 3.925 33.212 54.682 1.00 51.03 514 ALA A O 1
ATOM 3847 N N . ARG A 1 523 ? 1.769 32.586 54.582 1.00 61.53 515 ARG A N 1
ATOM 3848 C CA . ARG A 1 523 ? 1.895 31.748 55.771 1.00 62.99 515 ARG A CA 1
ATOM 3849 C C . ARG A 1 523 ? 2.954 30.663 55.573 1.00 66.78 515 ARG A C 1
ATOM 3850 O O . ARG A 1 523 ? 3.712 30.348 56.496 1.00 70.10 515 ARG A O 1
ATOM 3852 N N . GLY A 1 524 ? 3.045 30.104 54.367 1.00 68.46 516 GLY A N 1
ATOM 3853 C CA . GLY A 1 524 ? 4.095 29.132 54.091 1.00 65.27 516 GLY A CA 1
ATOM 3854 C C . GLY A 1 524 ? 5.485 29.746 54.086 1.00 63.69 516 GLY A C 1
ATOM 3855 O O . GLY A 1 524 ? 6.418 29.190 54.672 1.00 70.02 516 GLY A O 1
ATOM 3856 N N . VAL A 1 525 ? 5.645 30.897 53.414 1.00 58.41 517 VAL A N 1
ATOM 3857 C CA . VAL A 1 525 ? 6.956 31.548 53.317 1.00 54.04 517 VAL A CA 1
ATOM 3858 C C . VAL A 1 525 ? 7.480 31.916 54.703 1.00 56.93 517 VAL A C 1
ATOM 3859 O O . VAL A 1 525 ? 8.663 31.712 55.006 1.00 60.40 517 VAL A O 1
ATOM 3863 N N . LEU A 1 526 ? 6.612 32.443 55.570 1.00 53.48 518 LEU A N 1
ATOM 3864 C CA . LEU A 1 526 ? 7.052 32.844 56.908 1.00 58.17 518 LEU A CA 1
ATOM 3865 C C . LEU A 1 526 ? 7.620 31.667 57.694 1.00 58.07 518 LEU A C 1
ATOM 3866 O O . LEU A 1 526 ? 8.654 31.796 58.362 1.00 58.78 518 LEU A O 1
ATOM 3871 N N . ARG A 1 527 ? 6.953 30.516 57.638 1.00 53.88 519 ARG A N 1
ATOM 3872 C CA . ARG A 1 527 ? 7.377 29.375 58.440 1.00 51.55 519 ARG A CA 1
ATOM 3873 C C . ARG A 1 527 ? 8.624 28.713 57.858 1.00 49.86 519 ARG A C 1
ATOM 3874 O O . ARG A 1 527 ? 9.510 28.286 58.608 1.00 52.66 519 ARG A O 1
ATOM 3882 N N . LEU A 1 528 ? 8.706 28.627 56.531 1.00 48.25 520 LEU A N 1
ATOM 3883 C CA . LEU A 1 528 ? 9.956 28.249 55.888 1.00 52.00 520 LEU A CA 1
ATOM 3884 C C . LEU A 1 528 ? 11.072 29.184 56.317 1.00 52.02 520 LEU A C 1
ATOM 3885 O O . LEU A 1 528 ? 12.131 28.738 56.771 1.00 51.89 520 LEU A O 1
ATOM 3890 N N . PHE A 1 529 ? 10.834 30.493 56.210 1.00 53.40 521 PHE A N 1
ATOM 3891 C CA . PHE A 1 529 ? 11.848 31.473 56.583 1.00 55.77 521 PHE A CA 1
ATOM 3892 C C . PHE A 1 529 ? 12.406 31.201 57.966 1.00 51.83 521 PHE A C 1
ATOM 3893 O O . PHE A 1 529 ? 13.616 31.327 58.180 1.00 49.13 521 PHE A O 1
ATOM 39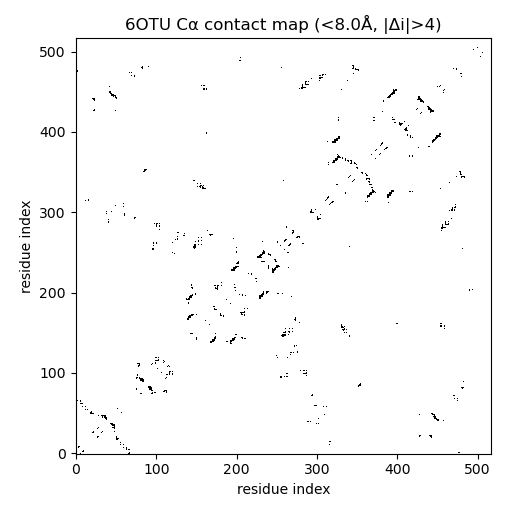01 N N . ASN A 1 530 ? 11.541 30.800 58.911 1.00 58.07 522 ASN A N 1
ATOM 3902 C CA . ASN A 1 530 ? 11.980 30.537 60.284 1.00 63.49 522 ASN A CA 1
ATOM 3903 C C . ASN A 1 530 ? 12.838 29.283 60.373 1.00 61.66 522 ASN A C 1
ATOM 3904 O O . ASN A 1 530 ? 13.801 29.248 61.148 1.00 66.50 522 ASN A O 1
ATOM 3909 N N . VAL A 1 531 ? 12.498 28.240 59.604 1.00 56.27 523 VAL A N 1
ATOM 3910 C CA . VAL A 1 531 ? 13.257 26.989 59.659 1.00 56.95 523 VAL A CA 1
ATOM 3911 C C . VAL A 1 531 ? 14.579 27.073 58.904 1.00 58.21 523 VAL A C 1
ATOM 3912 O O . VAL A 1 531 ? 15.476 26.264 59.158 1.00 62.15 523 VAL A O 1
ATOM 3916 N N . LEU A 1 532 ? 14.730 28.011 57.978 1.00 61.13 524 LEU A N 1
ATOM 3917 C CA . LEU A 1 532 ? 15.951 28.108 57.190 1.00 60.02 524 LEU A CA 1
ATOM 3918 C C . LEU A 1 532 ? 16.910 29.158 57.725 1.00 68.56 524 LEU A C 1
ATOM 3919 O O . LEU A 1 532 ? 18.016 29.289 57.188 1.00 74.23 524 LEU A O 1
ATOM 3924 N N . THR A 1 533 ? 16.517 29.909 58.758 1.00 62.65 525 THR A N 1
ATOM 3925 C CA . THR A 1 533 ? 17.360 30.973 59.306 1.00 65.00 525 THR A CA 1
ATOM 3926 C C . THR A 1 533 ? 17.575 30.849 60.820 1.00 74.79 525 THR A C 1
ATOM 3927 O O . THR A 1 533 ? 17.982 31.818 61.467 1.00 76.84 525 THR A O 1
#

Nearest PDB structures (foldseek):
  6otu-assembly1_A-2  TM=1.002E+00  e=4.793E-102  Chlamydia trachomatis D/UW-3/CX
  2o2d-assembly2_B  TM=9.090E-01  e=5.718E-44  Trypanosoma brucei brucei
  4em6-assembly2_C  TM=8.989E-01  e=6.034E-44  Brucella melitensis bv. 1 str. 16M
  2wu8-assembly1_A-2  TM=9.253E-01  e=2.336E-42  Mycobacterium tuberculosis H37Rv
  2cxo-assembly1_A  TM=9.200E-01  e=1.619E-41  Mus musculus

Foldseek 3Di:
DAQCPQPLVVVLLVCLVDFDALQPPCQLDPVLQVVQWEQDLQKIKTFSQFRDDPSNLVSLLVLCVVLVLLVVLCCLQQWHQQFFFPPDDGPRGGAALLLLLLLLDDDDHDDPSVVQNVLSVVLLVVLQVVLVPLLVQAQEEEEEEEFLLPQLLVLLQLLAVLAFDFRHHYYYQYDLPCVSLVVVVVPDDQSRYAYEYEDAQLDFPRSVSSLVVVQVVCVVVPHDRQCRYEYEYAPPHPPQDVVRHVYYGHDHPSHFSLSCCLGVSNQNRNCSGHNSVLSSLLSLLQNVLSVQCSDSRCSHHQLSVLLSSVCCVCFNNNAQEAAEEELASSSQSVQVSLQSLQCQLWVDQAFSHGHGDDTGTGGRGHYGYPPVCVVPCVVCCFDNDGAHEYEYEAAQDERNPDWDADPHDIVSVVSVVVVVVSSSCQANWADDPDSVPTGSHNRTYMYMYGHYRHSSNSSNVSSSSNSNSSSRCSSNRHRRRDGVVVVVVSVVVVVVVVLVVPDPCNVVVVVVVVVVD

Radius of gyration: 23.83 Å; Cα contacts (8 Å, |Δi|>4): 970; chains: 1; bounding box: 62×73×61 Å

B-factor: mean 41.77, std 11.57, range [25.18, 101.45]

Sequence (517 aa):
KGFLDCESLVALQEMALHPIDLTASGCLSEERIQKNSLSVEGFTYSYATERVDDRCLEALQGLTEERELIKQMECMQQGAIMNRIEGFQSESRPVLHTATRAWVRDQDLHEEAAAIARHSKEEALRLAEFLYIARAKFSTLVQIGIGGSELGPKAMYFAMQGSCPSDKRIFFVSNIDPDNAAEVLREIDLEQTLVVVVSKSGTTLEPAANEELFRQAYQNKGLSIAEHFVAVTSQGSPMDDKSRYLEVFHLWDSIGGRFSATSMVGGVVLGFAFGYEAFIEFLQGAAAIDAHALTPKMRENLPLLSAMLGVWNRNLLGYPTTAVIPYSTGLKYFTAHLQQCGMESNGKSISREGKEISFRTSPIIWGDVGTNCQHSFFQSLHQGTDIVPVEFIGFLHNQRGLDCVLSGSSSSQKLFANLVAQSLALAQGRDNANPNKRFKGNSPSSILVAQQLSPRIAGSLLAFYEHKFAFQGFCWGINSFDQEGVSLGKELATQIIGIMSEFPEARGVLRLFNVLT